Protein AF-A0A853A227-F1 (afdb_monomer_lite)

Sequence (404 aa):
MHDDGPPGRRSLPGADAVPSGALLHEYLTAQAAEFLRRLPRLREEPAGLAAMLVTMRRIDSCLTAFSALFDHLWAQGLRDELDEMSAALSQEERTASRLGRLLQGLDRLSGTVPVGADQRHAGHPGHGSAAAGLDGVALVGEPVDSGGRGAWGERGGATAPLVPAARRSGRRAGTAPEPSQGGPVVGLADHPGVPKARILLTRRSGVTRERAHTDSLRLMHSERFHALADRMAMLTTDVPFTPAADLPARSALLPLIAEAHRKLVAQVGLLPLGDAATPYNGQGLTPAHQDADWRRTHLLAERCLDAAEACRPAFGGSLADLCRALGALTRLLELHRQAVDAAEAAALAARAPRITPETAYALGVLHADQRRDVERARYAFGLLWPDVAAADWLHWEFPDATRR

Radius of gyration: 26.22 Å; chains: 1; bounding box: 61×71×79 Å

Foldseek 3Di:
DDDDDDDPDPQDPALPPDFQLVLLLVLLLVLLVLLLVLLVCVVVDPVSLVVNLVSLVLLLLQCVLQVQFADNVVSVVLNVLSVVLSVLQCQLVLLVLLLVVLLVLLCVLQVNDPPDDDDDDDDDDDDDDDDDDDDDDDDDDDDDDDDDDDDDDDDDDDDDDDDDDDDDDDDDDDDDDPPPPDDPLNRCHVQPLSVVLSVLSCVVSVVSNVVSVVSSVVCSVDPSVVVSSVVSVVSNPDGGTDPLSRGRSLVSLLVSLVVLVVVLVVLVVPAPLVCLQDQPPVPLVPDPVNVVSLVVSLVSLSSSLSSLVSCPVNPDDLSVVLNVLSVVLNVLSVQLNSLVVSLVSLVVSLPDPPRDPSNNVSSVSSSSSSSSSNSVSSNVNSVSVVVSVVPPSPCSVDPDPPDD

Structure (mmCIF, N/CA/C/O backbone):
data_AF-A0A853A227-F1
#
_entry.id   AF-A0A853A227-F1
#
loop_
_atom_site.group_PDB
_atom_site.id
_atom_site.type_symbol
_atom_site.label_atom_id
_atom_site.label_alt_id
_atom_site.label_comp_id
_atom_site.label_asym_id
_atom_site.label_entity_id
_atom_site.label_seq_id
_atom_site.pdbx_PDB_ins_code
_atom_site.Cartn_x
_atom_site.Cartn_y
_atom_site.Cartn_z
_atom_site.occupancy
_atom_site.B_iso_or_equiv
_atom_site.auth_seq_id
_atom_site.auth_comp_id
_atom_site.auth_asym_id
_atom_site.auth_atom_id
_atom_site.pdbx_PDB_model_num
ATOM 1 N N . MET A 1 1 ? -2.498 -36.146 47.922 1.00 37.88 1 MET A N 1
ATOM 2 C CA . MET A 1 1 ? -3.480 -35.972 46.834 1.00 37.88 1 MET A CA 1
ATOM 3 C C . MET A 1 1 ? -3.655 -34.469 46.656 1.00 37.88 1 MET A C 1
ATOM 5 O O . MET A 1 1 ? -4.500 -33.868 47.300 1.00 37.88 1 MET A O 1
ATOM 9 N N . HIS A 1 2 ? -2.702 -33.849 45.960 1.00 34.09 2 HIS A N 1
ATOM 10 C CA . HIS A 1 2 ? -2.714 -32.432 45.589 1.00 34.09 2 HIS A CA 1
ATOM 11 C C . HIS A 1 2 ? -2.976 -32.413 44.088 1.00 34.09 2 HIS A C 1
ATOM 13 O O . HIS A 1 2 ? -2.232 -33.043 43.339 1.00 34.09 2 HIS A O 1
ATOM 19 N N . ASP A 1 3 ? -4.088 -31.802 43.705 1.00 33.59 3 ASP A N 1
ATOM 20 C CA . ASP A 1 3 ? -4.523 -31.631 42.326 1.00 33.59 3 ASP A CA 1
ATOM 21 C C . ASP A 1 3 ? -4.072 -30.232 41.883 1.00 33.59 3 ASP A C 1
ATOM 23 O O . ASP A 1 3 ? -4.699 -29.230 42.224 1.00 33.59 3 ASP A O 1
ATOM 27 N N . ASP A 1 4 ? -2.911 -30.165 41.227 1.00 33.50 4 ASP A N 1
ATOM 28 C CA . ASP A 1 4 ? -2.392 -28.952 40.589 1.00 33.50 4 ASP A CA 1
ATOM 29 C C . ASP A 1 4 ? -3.025 -28.828 39.195 1.00 33.50 4 ASP A C 1
ATOM 31 O O . ASP A 1 4 ? -2.536 -29.374 38.202 1.00 33.50 4 ASP A O 1
ATOM 35 N N . GLY A 1 5 ? -4.143 -28.103 39.121 1.00 33.41 5 GLY A N 1
ATOM 36 C CA . GLY A 1 5 ? -4.722 -27.656 37.855 1.00 33.41 5 GLY A CA 1
ATOM 37 C C . GLY A 1 5 ? -3.784 -26.682 37.118 1.00 33.41 5 GLY A C 1
ATOM 38 O O . GLY A 1 5 ? -3.051 -25.923 37.757 1.00 33.41 5 GLY A O 1
ATOM 39 N N . PRO A 1 6 ? -3.782 -26.666 35.771 1.00 35.88 6 PRO A N 1
ATOM 40 C CA . PRO A 1 6 ? -2.833 -25.871 34.999 1.00 35.88 6 PRO A CA 1
ATOM 41 C C . PRO A 1 6 ? -3.083 -24.366 35.201 1.00 35.88 6 PRO A C 1
ATOM 43 O O . PRO A 1 6 ? -4.234 -23.948 35.364 1.00 35.88 6 PRO A O 1
ATOM 46 N N . PRO A 1 7 ? -2.036 -23.519 35.157 1.00 36.25 7 PRO A N 1
ATOM 47 C CA . PRO A 1 7 ? -2.180 -22.091 35.389 1.00 36.25 7 PRO A CA 1
ATOM 48 C C . PRO A 1 7 ? -3.049 -21.471 34.294 1.00 36.25 7 PRO A C 1
ATOM 50 O O . PRO A 1 7 ? -2.670 -21.406 33.121 1.00 36.25 7 PRO A O 1
ATOM 53 N N . GLY A 1 8 ? -4.232 -21.008 34.698 1.00 31.14 8 GLY A N 1
ATOM 54 C CA . GLY A 1 8 ? -5.125 -20.230 33.858 1.00 31.14 8 GLY A CA 1
ATOM 55 C C . GLY A 1 8 ? -4.379 -19.052 33.239 1.00 31.14 8 GLY A C 1
ATOM 56 O O . GLY A 1 8 ? -3.683 -18.299 33.924 1.00 31.14 8 GLY A O 1
ATOM 57 N N . ARG A 1 9 ? -4.532 -18.900 31.920 1.00 34.25 9 ARG A N 1
ATOM 58 C CA . ARG A 1 9 ? -4.149 -17.694 31.186 1.00 34.25 9 ARG A CA 1
ATOM 59 C C . ARG A 1 9 ? -4.722 -16.492 31.938 1.00 34.25 9 ARG A C 1
ATOM 61 O O . ARG A 1 9 ? -5.938 -16.324 31.984 1.00 34.25 9 ARG A O 1
ATOM 68 N N . ARG A 1 10 ? -3.862 -15.670 32.543 1.00 32.56 10 ARG A N 1
ATOM 69 C CA . ARG A 1 10 ? -4.266 -14.379 33.110 1.00 32.56 10 ARG A CA 1
ATOM 70 C C . ARG A 1 10 ? -4.750 -13.501 31.959 1.00 32.56 10 ARG A C 1
ATOM 72 O O . ARG A 1 10 ? -3.946 -12.887 31.266 1.00 32.56 10 ARG A O 1
ATOM 79 N N . SER A 1 11 ? -6.060 -13.493 31.736 1.00 40.66 11 SER A N 1
ATOM 80 C CA . SER A 1 11 ? -6.726 -12.444 30.975 1.00 40.66 11 SER A CA 1
ATOM 81 C C . SER A 1 11 ? -6.423 -11.130 31.696 1.00 40.66 11 SER A C 1
ATOM 83 O O . SER A 1 11 ? -6.655 -11.033 32.903 1.00 40.66 11 SER A O 1
ATOM 85 N N . LEU A 1 12 ? -5.835 -10.156 30.998 1.00 43.53 12 LEU A N 1
ATOM 86 C CA . LEU A 1 12 ? -5.663 -8.804 31.530 1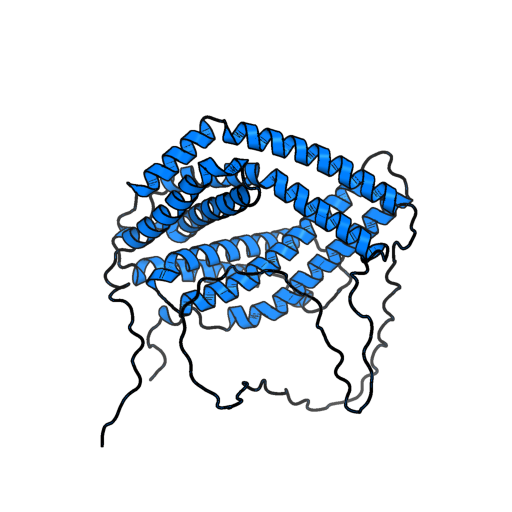.00 43.53 12 LEU A CA 1
ATOM 87 C C . LEU A 1 12 ? -7.023 -8.305 32.056 1.00 43.53 12 LEU A C 1
ATOM 89 O O . LEU A 1 12 ? -8.049 -8.581 31.423 1.00 43.53 12 LEU A O 1
ATOM 93 N N . PRO A 1 13 ? -7.071 -7.608 33.202 1.00 42.16 13 PRO A N 1
ATOM 94 C CA . PRO A 1 13 ? -8.320 -7.062 33.704 1.00 42.16 13 PRO A CA 1
ATOM 95 C C . PRO A 1 13 ? -8.881 -6.042 32.700 1.00 42.16 13 PRO A C 1
ATOM 97 O O . PRO A 1 13 ? -8.351 -4.949 32.548 1.00 42.16 13 PRO A O 1
ATOM 100 N N . GLY A 1 14 ? -9.976 -6.425 32.034 1.00 49.44 14 GLY A N 1
ATOM 101 C CA . GLY A 1 14 ? -11.066 -5.527 31.660 1.00 49.44 14 GLY A CA 1
ATOM 102 C C . GLY A 1 14 ? -11.019 -4.804 30.311 1.00 49.44 14 GLY A C 1
ATOM 103 O O . GLY A 1 14 ? -11.336 -3.621 30.286 1.00 49.44 14 GLY A O 1
ATOM 104 N N . ALA A 1 15 ? -10.813 -5.479 29.173 1.00 53.50 15 ALA A N 1
ATOM 105 C CA . ALA A 1 15 ? -11.272 -4.924 27.879 1.00 53.50 15 ALA A CA 1
ATOM 106 C C . ALA A 1 15 ? -12.799 -4.626 27.858 1.00 53.50 15 ALA A C 1
ATOM 108 O O . ALA A 1 15 ? -13.302 -3.929 26.979 1.00 53.50 15 ALA A O 1
ATOM 109 N N . ASP A 1 16 ? -13.526 -5.143 28.852 1.00 62.03 16 ASP A N 1
ATOM 110 C CA . ASP A 1 16 ? -14.943 -4.883 29.123 1.00 62.03 16 ASP A CA 1
ATOM 111 C C . ASP A 1 16 ? -15.194 -3.639 30.000 1.00 62.03 16 ASP A C 1
ATOM 113 O O . ASP A 1 16 ? -16.335 -3.208 30.122 1.00 62.03 16 ASP A O 1
ATOM 117 N N . ALA A 1 17 ? -14.150 -3.052 30.600 1.00 71.56 17 ALA A N 1
ATOM 118 C CA . ALA A 1 17 ? -14.245 -1.877 31.476 1.00 71.56 17 ALA A CA 1
ATOM 119 C C . ALA A 1 17 ? -13.586 -0.618 30.887 1.00 71.56 17 ALA A C 1
ATOM 121 O O . ALA A 1 17 ? -13.926 0.491 31.290 1.00 71.56 17 ALA A O 1
ATOM 122 N N . VAL A 1 18 ? -12.647 -0.772 29.947 1.00 84.44 18 VAL A N 1
ATOM 123 C CA . VAL A 1 18 ? -11.982 0.366 29.299 1.00 84.44 18 VAL A CA 1
ATOM 124 C C . VAL A 1 18 ? -12.874 0.906 28.171 1.00 84.44 18 VAL A C 1
ATOM 126 O O . VAL A 1 18 ? -13.295 0.120 27.313 1.00 84.44 18 VAL A O 1
ATOM 129 N N . PRO A 1 19 ? -13.168 2.220 28.136 1.00 90.38 19 PRO A N 1
ATOM 130 C CA . PRO A 1 19 ? -13.897 2.819 27.026 1.00 90.38 19 PRO A CA 1
ATOM 131 C C . PRO A 1 19 ? -13.072 2.709 25.742 1.00 90.38 19 PRO A C 1
ATOM 133 O O . PRO A 1 19 ? -11.847 2.862 25.751 1.00 90.38 19 PRO A O 1
ATOM 136 N N . SER A 1 20 ? -13.739 2.442 24.622 1.00 90.88 20 SER A N 1
ATOM 137 C CA . SER A 1 20 ? -13.077 2.273 23.323 1.00 90.88 20 SER A CA 1
ATOM 138 C C . SER A 1 20 ? -12.221 3.481 22.922 1.00 90.88 20 SER A C 1
ATOM 140 O O . SER A 1 20 ? -11.119 3.300 22.401 1.00 90.88 20 SER A O 1
ATOM 142 N N . GLY A 1 21 ? -12.672 4.695 23.257 1.00 91.75 21 GLY A N 1
ATOM 143 C CA . GLY A 1 21 ? -11.932 5.934 23.030 1.00 91.75 21 GLY A CA 1
ATOM 144 C C . GLY A 1 21 ? -10.584 5.975 23.747 1.00 91.75 21 GLY A C 1
ATOM 145 O O . GLY A 1 21 ? -9.598 6.385 23.145 1.00 91.75 21 GLY A O 1
ATOM 146 N N . ALA A 1 22 ? -10.488 5.474 24.984 1.00 92.00 22 ALA A N 1
ATOM 147 C CA . ALA A 1 22 ? -9.224 5.475 25.726 1.00 92.00 22 ALA A CA 1
ATOM 148 C C . ALA A 1 22 ? -8.169 4.565 25.077 1.00 92.00 22 ALA A C 1
ATOM 150 O O . ALA A 1 22 ? -7.017 4.970 24.941 1.00 92.00 22 ALA A O 1
ATOM 151 N N . LEU A 1 23 ? -8.564 3.374 24.608 1.00 92.00 23 LEU A N 1
ATOM 152 C CA . LEU A 1 23 ? -7.648 2.474 23.895 1.00 92.00 23 LEU A CA 1
ATOM 153 C C . LEU A 1 23 ? -7.184 3.061 22.560 1.00 92.00 23 LEU A C 1
ATOM 155 O O . LEU A 1 23 ? -6.001 2.990 22.227 1.00 92.00 23 LEU A O 1
ATOM 159 N N . LEU A 1 24 ? -8.109 3.639 21.786 1.00 93.50 24 LEU A N 1
ATOM 160 C CA . LEU A 1 24 ? -7.762 4.260 20.509 1.00 93.50 24 LEU A CA 1
ATOM 161 C C . LEU A 1 24 ? -6.897 5.503 20.709 1.00 93.50 24 LEU A C 1
ATOM 163 O O . LEU A 1 24 ? -5.959 5.709 19.944 1.00 93.50 24 LEU A O 1
ATOM 167 N N . HIS A 1 25 ? -7.161 6.297 21.745 1.00 94.44 25 HIS A N 1
ATOM 168 C CA . HIS A 1 25 ? -6.339 7.449 22.096 1.00 94.44 25 HIS A CA 1
ATOM 169 C C . HIS A 1 25 ? -4.919 7.029 22.490 1.00 94.44 25 HIS A C 1
ATOM 171 O O . HIS A 1 25 ? -3.959 7.616 21.995 1.00 94.44 25 HIS A O 1
ATOM 177 N N . GLU A 1 26 ? -4.758 5.975 23.299 1.00 93.75 26 GLU A N 1
ATOM 178 C CA . GLU A 1 26 ? -3.442 5.421 23.645 1.00 93.75 26 GLU A CA 1
ATOM 179 C C . GLU A 1 26 ? -2.688 4.945 22.392 1.00 93.75 26 GLU A C 1
ATOM 181 O O . GLU A 1 26 ? -1.518 5.286 22.195 1.00 93.75 26 GLU A O 1
ATOM 186 N N . TYR A 1 27 ? -3.367 4.219 21.498 1.00 93.50 27 TYR A N 1
ATOM 187 C CA . TYR A 1 27 ? -2.773 3.758 20.244 1.00 93.50 27 TYR A CA 1
ATOM 188 C C . TYR A 1 27 ? -2.359 4.920 19.330 1.00 93.50 27 TYR A C 1
ATOM 190 O O . TYR A 1 27 ? -1.225 4.946 18.843 1.00 93.50 27 TYR A O 1
ATOM 198 N N . LEU A 1 28 ? -3.249 5.893 19.108 1.00 95.00 28 LEU A N 1
ATOM 199 C CA . LEU A 1 28 ? -2.977 7.070 18.280 1.00 95.00 28 LEU A CA 1
ATOM 200 C C . LEU A 1 28 ? -1.843 7.911 18.867 1.00 95.00 28 LEU A C 1
ATOM 202 O O . LEU A 1 28 ? -0.949 8.316 18.128 1.00 95.00 28 LEU A O 1
ATOM 206 N N . THR A 1 29 ? -1.819 8.089 20.189 1.00 95.12 29 THR A N 1
ATOM 207 C CA . THR A 1 29 ? -0.733 8.774 20.900 1.00 95.12 29 THR A CA 1
ATOM 208 C C . THR A 1 29 ? 0.595 8.057 20.692 1.00 95.12 29 THR A C 1
ATOM 210 O O . THR A 1 29 ? 1.598 8.702 20.394 1.00 95.12 29 THR A O 1
ATOM 213 N N . ALA A 1 30 ? 0.622 6.724 20.775 1.00 94.44 30 ALA A N 1
ATOM 214 C CA . ALA A 1 30 ? 1.833 5.951 20.523 1.00 94.44 30 ALA A CA 1
ATOM 215 C C . ALA A 1 30 ? 2.329 6.093 19.070 1.00 94.44 30 ALA A C 1
ATOM 217 O O . ALA A 1 30 ? 3.529 6.279 18.854 1.00 94.44 30 ALA A O 1
ATOM 218 N N . GLN A 1 31 ? 1.433 6.046 18.073 1.00 94.94 31 GLN A N 1
ATOM 219 C CA . GLN A 1 31 ? 1.812 6.239 16.663 1.00 94.94 31 GLN A CA 1
ATOM 220 C C . GLN A 1 31 ? 2.273 7.676 16.379 1.00 94.94 31 GLN A C 1
ATOM 222 O O . GLN A 1 31 ? 3.264 7.874 15.675 1.00 94.94 31 GLN A O 1
ATOM 227 N N . ALA A 1 32 ? 1.597 8.676 16.949 1.00 95.19 32 ALA A N 1
ATOM 228 C CA . ALA A 1 32 ? 1.947 10.084 16.800 1.00 95.19 32 ALA A CA 1
ATOM 229 C C . ALA A 1 32 ? 3.278 10.419 17.491 1.00 95.19 32 ALA A C 1
ATOM 231 O O . ALA A 1 32 ? 4.136 11.081 16.908 1.00 95.19 32 ALA A O 1
ATOM 232 N N . ALA A 1 33 ? 3.514 9.898 18.696 1.00 94.38 33 ALA A N 1
ATOM 233 C CA . ALA A 1 33 ? 4.799 10.030 19.374 1.00 94.38 33 ALA A CA 1
ATOM 234 C C . ALA A 1 33 ? 5.924 9.373 18.561 1.00 94.38 33 ALA A C 1
ATOM 236 O O . ALA A 1 33 ? 7.007 9.942 18.430 1.00 94.38 33 ALA A O 1
ATOM 237 N N . GLU A 1 34 ? 5.677 8.202 17.968 1.00 93.56 34 GLU A N 1
ATOM 238 C CA . GLU A 1 34 ? 6.647 7.545 17.091 1.00 93.56 34 GLU A CA 1
ATOM 239 C C . GLU A 1 34 ? 6.944 8.361 15.829 1.00 93.56 34 GLU A C 1
ATOM 241 O O . GLU A 1 34 ? 8.106 8.494 15.442 1.00 93.56 34 GLU A O 1
ATOM 246 N N . PHE A 1 35 ? 5.918 8.960 15.226 1.00 93.38 35 PHE A N 1
ATOM 247 C CA . PHE A 1 35 ? 6.070 9.898 14.119 1.00 93.38 35 PHE A CA 1
ATOM 248 C C . PHE A 1 35 ? 6.969 11.087 14.506 1.00 93.38 35 PHE A C 1
ATOM 250 O O . PHE A 1 35 ? 7.980 11.342 13.848 1.00 93.38 35 PHE A O 1
ATOM 257 N N . LEU A 1 36 ? 6.663 11.765 15.617 1.00 92.88 36 LEU A N 1
ATOM 258 C CA . LEU A 1 36 ? 7.409 12.937 16.087 1.00 92.88 36 LEU A CA 1
ATOM 259 C C . LEU A 1 36 ? 8.851 12.593 16.488 1.00 92.88 36 LEU A C 1
ATOM 261 O O . LEU A 1 36 ? 9.766 13.361 16.197 1.00 92.88 36 LEU A O 1
ATOM 265 N N . ARG A 1 37 ? 9.091 11.416 17.086 1.00 91.62 37 ARG A N 1
ATOM 266 C CA . ARG A 1 37 ? 10.447 10.928 17.406 1.00 91.62 37 ARG A CA 1
ATOM 267 C C . ARG A 1 37 ? 11.309 10.709 16.165 1.00 91.62 37 ARG A C 1
ATOM 269 O O . ARG A 1 37 ? 12.529 10.852 16.241 1.00 91.62 37 ARG A O 1
ATOM 276 N N . ARG A 1 38 ? 10.697 10.335 15.040 1.00 89.75 38 ARG A N 1
ATOM 277 C CA . ARG A 1 38 ? 11.399 10.061 13.776 1.00 89.75 38 ARG A CA 1
ATOM 278 C C . ARG A 1 38 ? 11.668 11.316 12.960 1.00 89.75 38 ARG A C 1
ATOM 280 O O . ARG A 1 38 ? 12.634 11.331 12.202 1.00 89.75 38 ARG A O 1
ATOM 287 N N . LEU A 1 39 ? 10.868 12.364 13.142 1.00 87.19 39 LEU A N 1
ATOM 288 C CA . LEU A 1 39 ? 10.927 13.588 12.345 1.00 87.19 39 LEU A CA 1
ATOM 289 C C . LEU A 1 39 ? 12.330 14.238 12.299 1.00 87.19 39 LEU A C 1
ATOM 291 O O . LEU A 1 39 ? 12.793 14.536 11.197 1.00 87.19 39 LEU A O 1
ATOM 295 N N . PRO A 1 40 ? 13.082 14.367 13.414 1.00 84.44 40 PRO A N 1
ATOM 296 C CA . PRO A 1 40 ? 14.446 14.906 13.377 1.00 84.44 40 PRO A CA 1
ATOM 297 C C . PRO A 1 40 ? 15.445 14.032 12.601 1.00 84.44 40 PRO A C 1
ATOM 299 O O . PRO A 1 40 ? 16.410 14.550 12.050 1.00 84.44 40 PRO A O 1
ATOM 302 N N . ARG A 1 41 ? 15.211 12.714 12.536 1.00 80.50 41 ARG A N 1
ATOM 303 C CA . ARG A 1 41 ? 16.133 11.719 11.955 1.00 80.50 41 ARG A CA 1
ATOM 304 C C . ARG A 1 41 ? 15.828 11.370 10.498 1.00 80.50 41 ARG A C 1
ATOM 306 O O . ARG A 1 41 ? 16.541 10.574 9.893 1.00 80.50 41 ARG A O 1
ATOM 313 N N . LEU A 1 42 ? 14.798 11.978 9.904 1.00 77.75 42 LEU A N 1
ATOM 314 C CA . LEU A 1 42 ? 14.363 11.698 8.529 1.00 77.75 42 LEU A CA 1
ATOM 315 C C . LEU A 1 42 ? 15.462 11.877 7.475 1.00 77.75 42 LEU A C 1
ATOM 317 O O . LEU A 1 42 ? 15.423 11.223 6.439 1.00 77.75 42 LEU A O 1
ATOM 321 N N . ARG A 1 43 ? 16.424 12.772 7.723 1.00 65.50 43 ARG A N 1
ATOM 322 C CA . ARG A 1 43 ? 17.532 13.055 6.793 1.00 65.50 43 ARG A CA 1
ATOM 323 C C . ARG A 1 43 ? 18.754 12.175 7.014 1.00 65.50 43 ARG A C 1
ATOM 325 O O . ARG A 1 43 ? 19.612 12.116 6.140 1.00 65.50 43 ARG A O 1
ATOM 332 N N . GLU A 1 44 ? 18.844 11.541 8.175 1.00 67.50 44 GLU A N 1
ATOM 333 C CA . GLU A 1 44 ? 20.029 10.801 8.606 1.00 67.50 44 GLU A CA 1
ATOM 334 C C . GLU A 1 44 ? 19.936 9.324 8.211 1.00 67.50 44 GLU A C 1
ATOM 336 O O . GLU A 1 44 ? 20.953 8.704 7.908 1.00 67.50 44 GLU A O 1
ATOM 341 N N . GLU A 1 45 ? 18.718 8.770 8.137 1.00 69.88 45 GLU A N 1
ATOM 342 C CA . GLU A 1 45 ? 18.496 7.355 7.845 1.00 69.88 45 GLU A CA 1
ATOM 343 C C . GLU A 1 45 ? 17.486 7.136 6.704 1.00 69.88 45 GLU A C 1
ATOM 345 O O . GLU A 1 45 ? 16.323 7.533 6.829 1.00 69.88 45 GLU A O 1
ATOM 350 N N . PRO A 1 46 ? 17.843 6.402 5.630 1.00 64.00 46 PRO A N 1
ATOM 351 C CA . PRO A 1 46 ? 16.895 6.061 4.564 1.00 64.00 46 PRO A CA 1
ATOM 352 C C . PRO A 1 46 ? 15.732 5.183 5.065 1.00 64.00 46 PRO A C 1
ATOM 354 O O . PRO A 1 46 ? 14.617 5.270 4.555 1.00 64.00 46 PRO A O 1
ATOM 357 N N . ALA A 1 47 ? 15.953 4.383 6.115 1.00 73.25 47 ALA A N 1
ATOM 358 C CA . ALA A 1 47 ? 14.901 3.612 6.783 1.00 73.25 47 ALA A CA 1
ATOM 359 C C . ALA A 1 47 ? 13.926 4.491 7.596 1.00 73.25 47 ALA A C 1
ATOM 361 O O . ALA A 1 47 ? 12.805 4.065 7.892 1.00 73.25 47 ALA A O 1
ATOM 362 N N . GLY A 1 48 ? 14.323 5.724 7.935 1.00 81.50 48 GLY A N 1
ATOM 363 C CA . GLY A 1 48 ? 13.529 6.655 8.733 1.00 81.50 48 GLY A CA 1
ATOM 364 C C . GLY A 1 48 ? 12.229 7.062 8.041 1.00 81.50 48 GLY A C 1
ATOM 365 O O . GLY A 1 48 ? 11.166 7.011 8.663 1.00 81.50 48 GLY A O 1
ATOM 366 N N . LEU A 1 49 ? 12.293 7.381 6.742 1.00 86.25 49 LEU A N 1
ATOM 367 C CA . LEU A 1 49 ? 11.119 7.761 5.950 1.00 86.25 49 LEU A CA 1
ATOM 368 C C . LEU A 1 49 ? 10.134 6.598 5.792 1.00 86.25 49 LEU A C 1
ATOM 370 O O . LEU A 1 49 ? 8.935 6.778 5.991 1.00 86.25 49 LEU A O 1
ATOM 374 N N . ALA A 1 50 ? 10.627 5.395 5.485 1.00 86.00 50 ALA A N 1
ATOM 375 C CA . ALA A 1 50 ? 9.777 4.215 5.338 1.00 86.00 50 ALA A CA 1
ATOM 376 C C . ALA A 1 50 ? 9.001 3.917 6.629 1.00 86.00 50 ALA A C 1
ATOM 378 O O . ALA A 1 50 ? 7.793 3.694 6.593 1.00 86.00 50 ALA A O 1
ATOM 379 N N . ALA A 1 51 ? 9.671 3.978 7.781 1.00 87.81 51 ALA A N 1
ATOM 380 C CA . ALA A 1 51 ? 9.019 3.778 9.067 1.00 87.81 51 ALA A CA 1
ATOM 381 C C . ALA A 1 51 ? 8.024 4.901 9.420 1.00 87.81 51 ALA A C 1
ATOM 383 O O . ALA A 1 51 ? 6.968 4.613 9.977 1.00 87.81 51 ALA A O 1
ATOM 384 N N . MET A 1 52 ? 8.310 6.157 9.058 1.00 91.38 52 MET A N 1
ATOM 385 C CA . MET A 1 52 ? 7.361 7.268 9.211 1.00 91.38 52 MET A CA 1
ATOM 386 C C . MET A 1 52 ? 6.100 7.073 8.354 1.00 91.38 52 MET A C 1
ATOM 388 O O . MET A 1 52 ? 4.987 7.309 8.810 1.00 91.38 52 MET A O 1
ATOM 392 N N . LEU A 1 53 ? 6.248 6.599 7.118 1.00 91.62 53 LEU A N 1
ATOM 393 C CA . LEU A 1 53 ? 5.105 6.297 6.253 1.00 91.62 53 LEU A CA 1
ATOM 394 C C . LEU A 1 53 ? 4.248 5.157 6.815 1.00 91.62 53 LEU A C 1
ATOM 396 O O . LEU A 1 53 ? 3.029 5.161 6.656 1.00 91.62 53 LEU A O 1
ATOM 400 N N . VAL A 1 54 ? 4.869 4.194 7.503 1.00 90.00 54 VAL A N 1
ATOM 401 C CA . VAL A 1 54 ? 4.140 3.138 8.218 1.00 90.00 54 VAL A CA 1
ATOM 402 C C . VAL A 1 54 ? 3.317 3.720 9.371 1.00 90.00 54 VAL A C 1
ATOM 404 O O . VAL A 1 54 ? 2.168 3.315 9.527 1.00 90.00 54 VAL A O 1
ATOM 407 N N . THR A 1 55 ? 3.843 4.672 10.154 1.00 93.00 55 THR A N 1
ATOM 408 C CA . THR A 1 55 ? 3.060 5.299 11.238 1.00 93.00 55 THR A CA 1
ATOM 409 C C . THR A 1 55 ? 1.918 6.156 10.696 1.00 93.00 55 THR A C 1
ATOM 411 O O . THR A 1 55 ? 0.797 6.030 11.181 1.00 93.00 55 THR A O 1
ATOM 414 N N . MET A 1 56 ? 2.160 6.953 9.647 1.00 94.56 56 MET A N 1
ATOM 415 C CA . MET A 1 56 ? 1.119 7.724 8.950 1.00 94.56 56 MET A CA 1
ATOM 416 C C . MET A 1 56 ? -0.017 6.820 8.452 1.00 94.56 56 MET A C 1
ATOM 418 O O . MET A 1 56 ? -1.182 7.080 8.747 1.00 94.56 56 MET A O 1
ATOM 422 N N . ARG A 1 57 ? 0.321 5.719 7.766 1.00 92.00 57 ARG A N 1
ATOM 423 C CA . ARG A 1 57 ? -0.665 4.745 7.277 1.00 92.00 57 ARG A CA 1
ATOM 424 C C . ARG A 1 57 ? -1.439 4.085 8.415 1.00 92.00 57 ARG A C 1
ATOM 426 O O . ARG A 1 57 ? -2.647 3.943 8.316 1.00 92.00 57 ARG A O 1
ATOM 433 N N . ARG A 1 58 ? -0.773 3.706 9.509 1.00 92.88 58 ARG A N 1
ATOM 434 C CA . ARG A 1 58 ? -1.445 3.119 10.682 1.00 92.88 58 ARG A CA 1
ATOM 435 C C . ARG A 1 58 ? -2.465 4.067 11.306 1.00 92.88 58 ARG A C 1
ATOM 437 O O . ARG A 1 58 ? -3.534 3.620 11.715 1.00 92.88 58 ARG A O 1
ATOM 444 N N . ILE A 1 59 ? -2.153 5.363 11.362 1.00 94.81 59 ILE A N 1
ATOM 445 C CA . ILE A 1 59 ? -3.094 6.393 11.817 1.00 94.81 59 ILE A CA 1
ATOM 446 C C . ILE A 1 59 ? -4.274 6.497 10.839 1.00 94.81 59 ILE A C 1
ATOM 448 O O . ILE A 1 59 ? -5.414 6.400 11.287 1.00 94.81 59 ILE A O 1
ATOM 452 N N . ASP A 1 60 ? -4.028 6.612 9.528 1.00 94.56 60 ASP A N 1
ATOM 453 C CA . ASP A 1 60 ? -5.099 6.648 8.513 1.00 94.56 60 ASP A CA 1
ATOM 454 C C . ASP A 1 60 ? -6.021 5.418 8.592 1.00 94.56 60 ASP A C 1
ATOM 456 O O . ASP A 1 60 ? -7.248 5.540 8.687 1.00 94.56 60 ASP A O 1
ATOM 460 N N . SER A 1 61 ? -5.436 4.221 8.627 1.00 91.25 61 SER A N 1
ATOM 461 C CA . SER A 1 61 ? -6.177 2.968 8.714 1.00 91.25 61 SER A CA 1
ATOM 462 C C . SER A 1 61 ? -7.002 2.874 9.997 1.00 91.25 61 SER A C 1
ATOM 464 O O . SER A 1 61 ? -8.146 2.426 9.942 1.00 91.25 61 SER A O 1
ATOM 466 N N . CYS A 1 62 ? -6.471 3.333 11.137 1.00 93.62 62 CYS A N 1
ATOM 467 C CA . CYS A 1 62 ? -7.207 3.402 12.402 1.00 93.62 62 CYS A CA 1
ATOM 468 C C . CYS A 1 62 ? -8.424 4.338 12.291 1.00 93.62 62 CYS A C 1
ATOM 470 O O . CYS A 1 62 ? -9.550 3.935 12.595 1.00 93.62 62 CYS A O 1
ATOM 472 N N . LEU A 1 63 ? -8.225 5.554 11.770 1.00 94.75 63 LEU A N 1
ATOM 473 C CA . LEU A 1 63 ? -9.298 6.533 11.556 1.00 94.75 63 LEU A CA 1
ATOM 474 C C . LEU A 1 63 ? -10.360 6.019 10.576 1.00 94.75 63 LEU A C 1
ATOM 476 O O . LEU A 1 63 ? -11.550 6.285 10.739 1.00 94.75 63 LEU A O 1
ATOM 480 N N . THR A 1 64 ? -9.950 5.259 9.562 1.00 92.69 64 THR A N 1
ATOM 481 C CA . THR A 1 64 ? -10.866 4.659 8.589 1.00 92.69 64 THR A CA 1
ATOM 482 C C . THR A 1 64 ? -11.655 3.494 9.189 1.00 92.69 64 THR A C 1
ATOM 484 O O . THR A 1 64 ? -12.879 3.437 9.029 1.00 92.69 64 THR A O 1
ATOM 487 N N . ALA A 1 65 ? -10.985 2.575 9.888 1.00 91.69 65 ALA A N 1
ATOM 488 C CA . ALA A 1 65 ? -11.603 1.388 10.473 1.00 91.69 65 ALA A CA 1
ATOM 489 C C . ALA A 1 65 ? -12.601 1.736 11.583 1.00 91.69 65 ALA A C 1
ATOM 491 O O . ALA A 1 65 ? -13.680 1.148 11.646 1.00 91.69 65 ALA A O 1
ATOM 492 N N . PHE A 1 66 ? -12.274 2.735 12.405 1.00 93.94 66 PHE A N 1
ATOM 493 C CA . PHE A 1 66 ? -13.093 3.159 13.539 1.00 93.94 66 PHE A CA 1
ATOM 494 C C . PHE A 1 66 ? -13.785 4.508 13.307 1.00 93.94 66 PHE A C 1
ATOM 496 O O . PHE A 1 66 ? -14.106 5.212 14.257 1.00 93.94 66 PHE A O 1
ATOM 503 N N . SER A 1 67 ? -14.058 4.859 12.045 1.00 92.50 67 SER A N 1
ATOM 504 C CA . SER A 1 67 ? -14.638 6.155 11.646 1.00 92.50 67 SER A CA 1
ATOM 505 C C . SER A 1 67 ? -15.923 6.549 12.387 1.00 92.50 67 SER A C 1
ATOM 507 O O . SER A 1 67 ? -16.157 7.734 12.589 1.00 92.50 67 SER A O 1
ATOM 509 N N . ALA A 1 68 ? -16.731 5.586 12.844 1.00 93.06 68 ALA A N 1
ATOM 510 C CA . ALA A 1 68 ? -17.942 5.846 13.632 1.00 93.06 68 ALA A CA 1
ATOM 511 C C . ALA A 1 68 ? -17.669 6.397 15.051 1.00 93.06 68 ALA A C 1
ATOM 513 O O . ALA A 1 68 ? -18.571 6.957 15.677 1.00 93.06 68 ALA A O 1
ATOM 514 N N . LEU A 1 69 ? -16.447 6.231 15.566 1.00 95.06 69 LEU A N 1
ATOM 515 C CA . LEU A 1 69 ? -16.046 6.666 16.907 1.00 95.06 69 LEU A CA 1
ATOM 516 C C . LEU A 1 69 ? -15.433 8.073 16.920 1.00 95.06 69 LEU A C 1
ATOM 518 O O . LEU A 1 69 ? -15.260 8.632 17.996 1.00 95.06 69 LEU A O 1
ATOM 522 N N . PHE A 1 70 ? -15.132 8.657 15.759 1.00 95.75 70 PHE A N 1
ATOM 523 C CA . PHE A 1 70 ? -14.516 9.982 15.632 1.00 95.75 70 PHE A CA 1
ATOM 524 C C . PHE A 1 70 ? -15.484 10.999 15.027 1.00 95.75 70 PHE A C 1
ATOM 526 O O . PHE A 1 70 ? -16.401 10.635 14.288 1.00 95.75 70 PHE A O 1
ATOM 533 N N . ASP A 1 71 ? -15.251 12.287 15.283 1.00 96.00 71 ASP A N 1
ATOM 534 C CA . ASP A 1 71 ? -15.884 13.345 14.499 1.00 96.00 71 ASP A CA 1
ATOM 535 C C . ASP A 1 71 ? -15.554 13.168 13.006 1.00 96.00 71 ASP A C 1
ATOM 537 O O . ASP A 1 71 ? -14.388 13.083 12.605 1.00 96.00 71 ASP A O 1
ATOM 541 N N . HIS A 1 72 ? -16.597 13.095 12.175 1.00 93.56 72 HIS A N 1
ATOM 542 C CA . HIS A 1 72 ? -16.460 12.734 10.765 1.00 93.56 72 HIS A CA 1
ATOM 543 C C . HIS A 1 72 ? -15.642 13.764 9.977 1.00 93.56 72 HIS A C 1
ATOM 545 O O . HIS A 1 72 ? -14.813 13.383 9.149 1.00 93.56 72 HIS A O 1
ATOM 551 N N . LEU A 1 73 ? -15.874 15.061 10.206 1.00 94.75 73 LEU A N 1
ATOM 552 C CA . LEU A 1 73 ? -15.210 16.129 9.453 1.00 94.75 73 LEU A CA 1
ATOM 553 C C . LEU A 1 73 ? -13.737 16.230 9.841 1.00 94.75 73 LEU A C 1
ATOM 555 O O . LEU A 1 73 ? -12.872 16.321 8.969 1.00 94.75 73 LEU A O 1
ATOM 559 N N . TRP A 1 74 ? -13.444 16.144 11.137 1.00 95.25 74 TRP A N 1
ATOM 560 C CA . TRP A 1 74 ? -12.081 16.124 11.644 1.00 95.25 74 TRP A CA 1
ATOM 561 C C . TRP A 1 74 ? -11.301 14.909 11.131 1.00 95.25 74 TRP A C 1
ATOM 563 O O . TRP A 1 74 ? -10.200 15.069 10.592 1.00 95.25 74 TRP A O 1
ATOM 573 N N . ALA A 1 75 ? -11.882 13.708 11.242 1.00 94.75 75 ALA A N 1
ATOM 574 C CA . ALA A 1 75 ? -11.232 12.472 10.818 1.00 94.75 75 ALA A CA 1
ATOM 575 C C . ALA A 1 75 ? -11.026 12.446 9.301 1.00 94.75 75 ALA A C 1
ATOM 577 O O . ALA A 1 75 ? -9.978 12.017 8.831 1.00 94.75 75 ALA A O 1
ATOM 578 N N . GLN A 1 76 ? -11.994 12.917 8.510 1.00 94.38 76 GLN A N 1
ATOM 579 C CA . GLN A 1 76 ? -11.824 13.036 7.063 1.00 94.38 76 GLN A CA 1
ATOM 580 C C . GLN A 1 76 ? -10.710 14.026 6.703 1.00 94.38 76 GLN A C 1
ATOM 582 O O . GLN A 1 76 ? -9.815 13.663 5.948 1.00 94.38 76 GLN A O 1
ATOM 587 N N . GLY A 1 77 ? -10.699 15.222 7.298 1.00 94.88 77 GLY A N 1
ATOM 588 C CA . GLY A 1 77 ? -9.675 16.223 6.998 1.00 94.88 77 GLY A CA 1
ATOM 589 C C . GLY A 1 77 ? -8.254 15.777 7.358 1.00 94.88 77 GLY A C 1
ATOM 590 O O . GLY A 1 77 ? -7.307 16.169 6.685 1.00 94.88 77 GLY A O 1
ATOM 591 N N . LEU A 1 78 ? -8.075 14.968 8.410 1.00 95.00 78 LEU A N 1
ATOM 592 C CA . LEU A 1 78 ? -6.761 14.397 8.740 1.00 95.00 78 LEU A CA 1
ATOM 593 C C . LEU A 1 78 ? -6.358 13.281 7.765 1.00 95.00 78 LEU A C 1
ATOM 595 O O . LEU A 1 78 ? -5.203 13.224 7.352 1.00 95.00 78 LEU A O 1
ATOM 599 N N . ARG A 1 79 ? -7.299 12.411 7.383 1.00 94.81 79 ARG A N 1
ATOM 600 C CA . ARG A 1 79 ? -7.045 11.321 6.428 1.00 94.81 79 ARG A CA 1
ATOM 601 C C . ARG A 1 79 ? -6.670 11.840 5.046 1.00 94.81 79 ARG A C 1
ATOM 603 O O . ARG A 1 79 ? -5.669 11.398 4.500 1.00 94.81 79 ARG A O 1
ATOM 610 N N . ASP A 1 80 ? -7.392 12.833 4.531 1.00 94.69 80 ASP A N 1
ATOM 611 C CA . ASP A 1 80 ? -7.097 13.425 3.222 1.00 94.69 80 ASP A CA 1
ATOM 612 C C . ASP A 1 80 ? -5.672 14.024 3.187 1.00 94.69 80 ASP A C 1
ATOM 614 O O . ASP A 1 80 ? -4.937 13.866 2.209 1.00 94.69 80 ASP A O 1
ATOM 618 N N . GLU A 1 81 ? -5.232 14.659 4.281 1.00 95.19 81 GLU A N 1
ATOM 619 C CA . GLU A 1 81 ? -3.856 15.152 4.421 1.00 95.19 81 GLU A CA 1
ATOM 620 C C . GLU A 1 81 ? -2.822 14.025 4.513 1.00 95.19 81 GLU A C 1
ATOM 622 O O . GLU A 1 81 ? -1.783 14.096 3.849 1.00 95.19 81 GLU A O 1
ATOM 627 N N . LEU A 1 82 ? -3.096 12.996 5.320 1.00 95.44 82 LEU A N 1
ATOM 628 C CA . LEU A 1 82 ? -2.235 11.825 5.479 1.00 95.44 82 LEU A CA 1
ATOM 629 C C . LEU A 1 82 ? -2.046 11.071 4.164 1.00 95.44 82 LEU A C 1
ATOM 631 O O . LEU A 1 82 ? -0.911 10.719 3.831 1.00 95.44 82 LEU A O 1
ATOM 635 N N . ASP A 1 83 ? -3.126 10.851 3.418 1.00 93.06 83 ASP A N 1
ATOM 636 C CA . ASP A 1 83 ? -3.125 10.149 2.138 1.00 93.06 83 ASP A CA 1
ATOM 637 C C . ASP A 1 83 ? -2.312 10.915 1.097 1.00 93.06 83 ASP A C 1
ATOM 639 O O . ASP A 1 83 ? -1.422 10.345 0.456 1.00 93.06 83 ASP A O 1
ATOM 643 N N . GLU A 1 84 ? -2.550 12.222 0.959 1.00 92.50 84 GLU A N 1
ATOM 644 C CA . GLU A 1 84 ? -1.828 13.040 -0.013 1.00 92.50 84 GLU A CA 1
ATOM 645 C C . GLU A 1 84 ? -0.330 13.125 0.316 1.00 92.50 84 GLU A C 1
ATOM 647 O O . GLU A 1 84 ? 0.516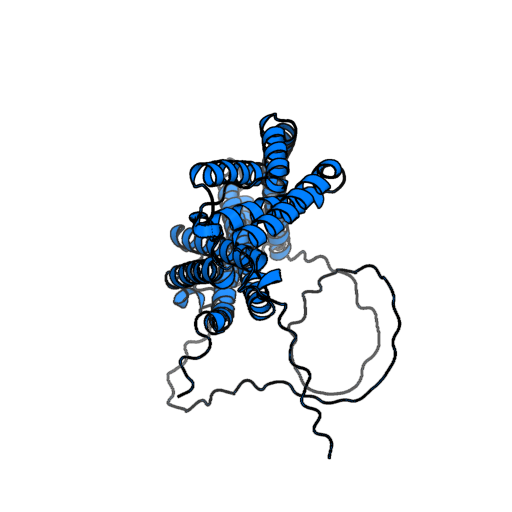 12.929 -0.565 1.00 92.50 84 GLU A O 1
ATOM 652 N N . MET A 1 85 ? 0.026 13.347 1.588 1.00 94.25 85 MET A N 1
ATOM 653 C CA . MET A 1 85 ? 1.430 13.404 2.000 1.00 94.25 85 MET A CA 1
ATOM 654 C C . MET A 1 85 ? 2.127 12.058 1.869 1.00 94.25 85 MET A C 1
ATOM 656 O O . MET A 1 85 ? 3.227 11.988 1.317 1.00 94.25 85 MET A O 1
ATOM 660 N N . SER A 1 86 ? 1.492 10.982 2.335 1.00 93.44 86 SER A N 1
ATOM 661 C CA . SER A 1 86 ? 2.052 9.638 2.225 1.00 93.44 86 SER A CA 1
ATOM 662 C C . SER A 1 86 ? 2.270 9.274 0.764 1.00 93.44 86 SER A C 1
ATOM 664 O O . SER A 1 86 ? 3.326 8.739 0.427 1.00 93.44 86 SER A O 1
ATOM 666 N N . ALA A 1 87 ? 1.326 9.602 -0.127 1.00 92.69 87 ALA A N 1
ATOM 667 C CA . ALA A 1 87 ? 1.447 9.367 -1.562 1.00 92.69 87 ALA A CA 1
ATOM 668 C C . ALA A 1 87 ? 2.643 10.106 -2.177 1.00 92.69 87 ALA A C 1
ATOM 670 O O . ALA A 1 87 ? 3.427 9.470 -2.891 1.00 92.69 87 ALA A O 1
ATOM 671 N N . ALA A 1 88 ? 2.809 11.395 -1.867 1.00 92.38 88 ALA A N 1
ATOM 672 C CA . ALA A 1 88 ? 3.905 12.220 -2.368 1.00 92.38 88 ALA A CA 1
ATOM 673 C C . ALA A 1 88 ? 5.277 11.738 -1.862 1.00 92.38 88 ALA A C 1
ATOM 675 O O . ALA A 1 88 ? 6.181 11.496 -2.662 1.00 92.38 88 ALA A O 1
ATOM 676 N N . LEU A 1 89 ? 5.409 11.519 -0.552 1.00 93.00 89 LEU A N 1
ATOM 677 C CA . LEU A 1 89 ? 6.672 11.151 0.100 1.00 93.00 89 LEU A CA 1
ATOM 678 C C . LEU A 1 89 ? 7.185 9.759 -0.296 1.00 93.00 89 LEU A C 1
ATOM 680 O O . LEU A 1 89 ? 8.386 9.514 -0.337 1.00 93.00 89 LEU A O 1
ATOM 684 N N . SER A 1 90 ? 6.290 8.826 -0.611 1.00 92.69 90 SER A N 1
ATOM 685 C CA . SER A 1 90 ? 6.670 7.460 -1.007 1.00 92.69 90 SER A CA 1
ATOM 686 C C . SER A 1 90 ? 6.969 7.310 -2.502 1.00 92.69 90 SER A C 1
ATOM 688 O O . SER A 1 90 ? 7.393 6.240 -2.945 1.00 92.69 90 SER A O 1
ATOM 690 N N . GLN A 1 91 ? 6.773 8.357 -3.309 1.00 93.50 91 GLN A N 1
ATOM 691 C CA . GLN A 1 91 ? 6.911 8.269 -4.762 1.00 93.50 91 GLN A CA 1
ATOM 692 C C . GLN A 1 91 ? 8.349 7.998 -5.225 1.00 93.50 91 GLN A C 1
ATOM 694 O O . GLN A 1 91 ? 8.556 7.288 -6.220 1.00 93.50 91 GLN A O 1
ATOM 699 N N . GLU A 1 92 ? 9.340 8.535 -4.507 1.00 93.81 92 GLU A N 1
ATOM 700 C CA . GLU A 1 92 ? 10.751 8.273 -4.789 1.00 93.81 92 GLU A CA 1
ATOM 701 C C . GLU A 1 92 ? 11.060 6.780 -4.618 1.00 93.81 92 GLU A C 1
ATOM 703 O O . GLU A 1 92 ? 11.526 6.129 -5.560 1.00 93.81 92 GLU A O 1
ATOM 708 N N . GLU A 1 93 ? 10.716 6.225 -3.453 1.00 91.75 93 GLU A N 1
ATOM 709 C CA . GLU A 1 93 ? 10.992 4.830 -3.110 1.00 91.75 93 GLU A CA 1
ATOM 710 C C . GLU A 1 93 ? 10.223 3.861 -4.012 1.00 91.75 93 GLU A C 1
ATOM 712 O O . GLU A 1 93 ? 10.798 2.907 -4.531 1.00 91.75 93 GLU A O 1
ATOM 717 N N . ARG A 1 94 ? 8.953 4.147 -4.333 1.00 93.00 94 ARG A N 1
ATOM 718 C CA . ARG A 1 94 ? 8.197 3.342 -5.309 1.00 93.00 94 ARG A CA 1
ATOM 719 C C . ARG A 1 94 ? 8.880 3.303 -6.674 1.00 93.00 94 ARG A C 1
ATOM 721 O O . ARG A 1 94 ? 8.892 2.264 -7.333 1.00 93.00 94 ARG A O 1
ATOM 728 N N . THR A 1 95 ? 9.442 4.427 -7.118 1.00 94.06 95 THR A N 1
ATOM 729 C CA . THR A 1 95 ? 10.155 4.497 -8.400 1.00 94.06 95 THR A CA 1
ATOM 730 C C . THR A 1 95 ? 11.463 3.708 -8.347 1.00 94.06 95 THR A C 1
ATOM 732 O O . THR A 1 95 ? 11.771 2.987 -9.299 1.00 94.06 95 THR A O 1
ATOM 735 N N . ALA A 1 96 ? 12.197 3.798 -7.235 1.00 94.25 96 ALA A N 1
ATOM 736 C CA . ALA A 1 96 ? 13.429 3.053 -6.999 1.00 94.25 96 ALA A CA 1
ATOM 737 C C . ALA A 1 96 ? 13.186 1.537 -6.945 1.00 94.25 96 ALA A C 1
ATOM 739 O O . ALA A 1 96 ? 13.779 0.793 -7.728 1.00 94.25 96 ALA A O 1
ATOM 740 N N . SER A 1 97 ? 12.253 1.095 -6.102 1.00 94.81 97 SER A N 1
ATOM 741 C CA . SER A 1 97 ? 11.848 -0.304 -5.955 1.00 94.81 97 SER A CA 1
ATOM 742 C C . SER A 1 97 ? 11.350 -0.900 -7.279 1.00 94.81 97 SER A C 1
ATOM 744 O O . SER A 1 97 ? 11.766 -1.991 -7.676 1.00 94.81 97 SER A O 1
ATOM 746 N N . ARG A 1 98 ? 10.529 -0.158 -8.039 1.00 96.94 98 ARG A N 1
ATOM 747 C CA . ARG A 1 98 ? 10.060 -0.599 -9.364 1.00 96.94 98 ARG A CA 1
ATOM 748 C C . ARG A 1 98 ? 11.200 -0.723 -10.378 1.00 96.94 98 ARG A C 1
ATOM 750 O O . ARG A 1 98 ? 11.211 -1.684 -11.144 1.00 96.94 98 ARG A O 1
ATOM 757 N N . LEU A 1 99 ? 12.159 0.211 -10.397 1.00 97.25 99 LEU A N 1
ATOM 758 C CA . LEU A 1 99 ? 13.351 0.090 -11.246 1.00 97.25 99 LEU A CA 1
ATOM 759 C C . LEU A 1 99 ? 14.172 -1.144 -10.854 1.00 97.25 99 LEU A C 1
ATOM 761 O O . LEU A 1 99 ? 14.510 -1.931 -11.733 1.00 97.25 99 LEU A O 1
ATOM 765 N N . GLY A 1 100 ? 14.449 -1.335 -9.561 1.00 97.06 100 GLY A N 1
ATOM 766 C CA . GLY A 1 100 ? 15.199 -2.487 -9.054 1.00 97.06 100 GLY A CA 1
ATOM 767 C C . GLY A 1 100 ? 14.582 -3.816 -9.490 1.00 97.06 100 GLY A C 1
ATOM 768 O O . GLY A 1 100 ? 15.276 -4.665 -10.046 1.00 97.06 100 GLY A O 1
ATOM 769 N N . ARG A 1 101 ? 13.256 -3.948 -9.359 1.00 97.19 101 ARG A N 1
ATOM 770 C CA . ARG A 1 101 ? 12.508 -5.122 -9.829 1.00 97.19 101 ARG A CA 1
ATOM 771 C C . ARG A 1 101 ? 12.652 -5.357 -11.335 1.00 97.19 101 ARG A C 1
ATOM 773 O O . ARG A 1 101 ? 12.873 -6.488 -11.758 1.00 97.19 101 ARG A O 1
ATOM 780 N N . LEU A 1 102 ? 12.537 -4.311 -12.154 1.00 97.38 102 LEU A N 1
ATOM 781 C CA . LEU A 1 102 ? 12.670 -4.431 -13.611 1.00 97.38 102 LEU A CA 1
ATOM 782 C C . LEU A 1 102 ? 14.085 -4.837 -14.036 1.00 97.38 102 LEU A C 1
ATOM 784 O O . LEU A 1 102 ? 14.239 -5.652 -14.945 1.00 97.38 102 LEU A O 1
ATOM 788 N N . LEU A 1 103 ? 15.110 -4.294 -13.376 1.00 97.12 103 LEU A N 1
ATOM 789 C CA . LEU A 1 103 ? 16.502 -4.664 -13.628 1.00 97.12 103 LEU A CA 1
ATOM 790 C C . LEU A 1 103 ? 16.774 -6.114 -13.225 1.00 97.12 103 LEU A C 1
ATOM 792 O O . LEU A 1 103 ? 17.336 -6.855 -14.025 1.00 97.12 103 LEU A O 1
ATOM 796 N N . GLN A 1 104 ? 16.278 -6.540 -12.060 1.00 96.06 104 GLN A N 1
ATOM 797 C CA . GLN A 1 104 ? 16.345 -7.936 -11.633 1.00 96.06 104 GLN A CA 1
ATOM 798 C C . GLN A 1 104 ? 15.610 -8.860 -12.617 1.00 96.06 104 GLN A C 1
ATOM 800 O O . GLN A 1 104 ? 16.103 -9.937 -12.938 1.00 96.06 104 GLN A O 1
ATOM 805 N N . GLY A 1 105 ? 14.459 -8.439 -13.149 1.00 95.06 105 GLY A N 1
ATOM 806 C CA . GLY A 1 105 ? 13.743 -9.161 -14.203 1.00 95.06 105 GLY A CA 1
ATOM 807 C C . GLY A 1 105 ? 14.583 -9.340 -15.472 1.00 95.06 105 GLY A C 1
ATOM 808 O O . GLY A 1 105 ? 14.667 -10.447 -16.000 1.00 95.06 105 GLY A O 1
ATOM 809 N N . LEU A 1 106 ? 15.265 -8.283 -15.929 1.00 95.19 106 LEU A N 1
ATOM 810 C CA . LEU A 1 106 ? 16.196 -8.372 -17.060 1.00 95.19 106 LEU A CA 1
ATOM 811 C C . LEU A 1 106 ? 17.372 -9.309 -16.765 1.00 95.19 106 LEU A C 1
ATOM 813 O O . LEU A 1 106 ? 17.746 -10.083 -17.644 1.00 95.19 106 LEU A O 1
ATOM 817 N N . ASP A 1 107 ? 17.926 -9.270 -15.552 1.00 93.88 107 ASP A N 1
ATOM 818 C CA . ASP A 1 107 ? 19.029 -10.146 -15.141 1.00 93.88 107 ASP A CA 1
ATOM 819 C C . ASP A 1 107 ? 18.601 -11.623 -15.158 1.00 93.88 107 ASP A C 1
ATOM 821 O O . ASP A 1 107 ? 19.280 -12.464 -15.752 1.00 93.88 107 ASP A O 1
ATOM 825 N N . ARG A 1 108 ? 17.414 -11.930 -14.605 1.00 91.88 108 ARG A N 1
ATOM 826 C CA . ARG A 1 108 ? 16.811 -13.277 -14.641 1.00 91.88 108 ARG A CA 1
ATOM 827 C C . ARG A 1 108 ? 16.634 -13.785 -16.074 1.00 91.88 108 ARG A C 1
ATOM 829 O O . ARG A 1 108 ? 16.964 -14.931 -16.360 1.00 91.88 108 ARG A O 1
ATOM 836 N N . LEU A 1 109 ? 16.131 -12.941 -16.976 1.00 92.12 109 LEU A N 1
ATOM 837 C CA . LEU A 1 109 ? 15.865 -13.314 -18.371 1.00 92.12 109 LEU A CA 1
ATOM 838 C C . LEU A 1 109 ? 17.132 -13.436 -19.223 1.00 92.12 109 LEU A C 1
ATOM 840 O O . LEU A 1 109 ? 17.131 -14.177 -20.204 1.00 92.12 109 LEU A O 1
ATOM 844 N N . SER A 1 110 ? 18.196 -12.719 -18.862 1.00 88.00 110 SER A N 1
ATOM 845 C CA . SER A 1 110 ? 19.484 -12.757 -19.567 1.00 88.00 110 SER A CA 1
ATOM 846 C C . SER A 1 110 ? 20.368 -13.925 -19.119 1.00 88.00 110 SER A C 1
ATOM 848 O O . SER A 1 110 ? 21.441 -14.119 -19.678 1.00 88.00 110 SER A O 1
ATOM 850 N N . GLY A 1 111 ? 19.946 -14.692 -18.105 1.00 79.25 111 GLY A N 1
ATOM 851 C CA . GLY A 1 111 ? 20.752 -15.757 -17.501 1.00 79.25 111 GLY A CA 1
ATOM 852 C C . GLY A 1 111 ? 21.884 -15.243 -16.604 1.00 79.25 111 GLY A C 1
ATOM 853 O O . GLY A 1 111 ? 22.667 -16.037 -16.088 1.00 79.25 111 GLY A O 1
ATOM 854 N N . THR A 1 112 ? 21.966 -13.930 -16.370 1.00 58.28 112 THR A N 1
ATOM 855 C CA . THR A 1 112 ? 22.941 -13.318 -15.464 1.00 58.28 112 THR A CA 1
ATOM 856 C C . THR A 1 112 ? 22.428 -13.418 -14.031 1.00 58.28 112 THR A C 1
ATOM 858 O O . THR A 1 112 ? 22.009 -12.430 -13.431 1.00 58.28 112 THR A O 1
ATOM 861 N N . VAL A 1 113 ? 22.424 -14.623 -13.467 1.00 42.91 113 VAL A N 1
ATOM 862 C CA . VAL A 1 113 ? 22.354 -14.764 -12.010 1.00 42.91 113 VAL A CA 1
ATOM 863 C C . VAL A 1 113 ? 23.752 -14.442 -11.473 1.00 42.91 113 VAL A C 1
ATOM 865 O O . VAL A 1 113 ? 24.719 -15.039 -11.955 1.00 42.91 113 VAL A O 1
ATOM 868 N N . PRO A 1 114 ? 23.921 -13.520 -10.507 1.00 38.56 114 PRO A N 1
ATOM 869 C CA . PRO A 1 114 ? 25.199 -13.374 -9.831 1.00 38.56 114 PRO A CA 1
ATOM 870 C C . PRO A 1 114 ? 25.500 -14.701 -9.134 1.00 38.56 114 PRO A C 1
ATOM 872 O O . PRO A 1 114 ? 24.778 -15.111 -8.227 1.00 38.56 114 PRO A O 1
ATOM 875 N N . VAL A 1 115 ? 26.545 -15.393 -9.582 1.00 33.66 115 VAL A N 1
ATOM 876 C CA . VAL A 1 115 ? 27.092 -16.554 -8.880 1.00 33.66 115 VAL A CA 1
ATOM 877 C C . VAL A 1 115 ? 27.658 -16.045 -7.556 1.00 33.66 115 VAL A C 1
ATOM 879 O O . VAL A 1 115 ? 28.767 -15.518 -7.496 1.00 33.66 115 VAL A O 1
ATOM 882 N N . GLY A 1 116 ? 26.859 -16.150 -6.497 1.00 32.09 116 GLY A N 1
ATOM 883 C CA . GLY A 1 116 ? 27.318 -16.019 -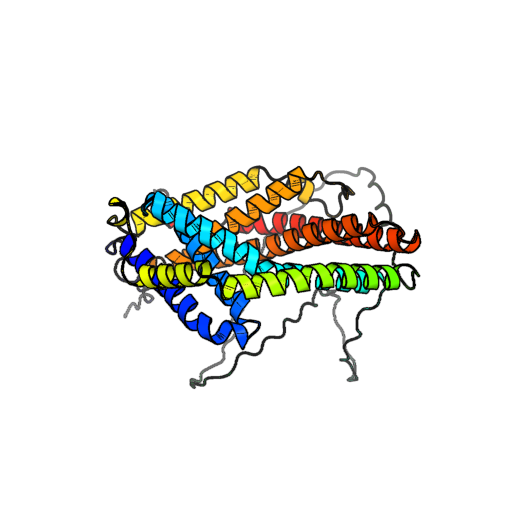5.123 1.00 32.09 116 GLY A CA 1
ATOM 884 C C . GLY A 1 116 ? 28.154 -17.243 -4.769 1.00 32.09 116 GLY A C 1
ATOM 885 O O . GLY A 1 116 ? 27.671 -18.372 -4.819 1.00 32.09 116 GLY A O 1
ATOM 886 N N . ALA A 1 117 ? 29.425 -17.005 -4.472 1.00 35.66 117 ALA A N 1
ATOM 887 C CA . ALA A 1 117 ? 30.378 -17.993 -4.015 1.00 35.66 117 ALA A CA 1
ATOM 888 C C . ALA A 1 117 ? 29.959 -18.568 -2.657 1.00 35.66 117 ALA A C 1
ATOM 890 O O . ALA A 1 117 ? 30.110 -17.891 -1.648 1.00 35.66 117 ALA A O 1
ATOM 891 N N . ASP A 1 118 ? 29.517 -19.822 -2.629 1.00 31.83 118 ASP A N 1
ATOM 892 C CA . ASP A 1 118 ? 29.907 -20.724 -1.550 1.00 31.83 118 ASP A CA 1
ATOM 893 C C . ASP A 1 118 ? 29.749 -22.183 -1.981 1.00 31.83 118 ASP A C 1
ATOM 895 O O . ASP A 1 118 ? 28.639 -22.644 -2.237 1.00 31.83 118 ASP A O 1
ATOM 899 N N . GLN A 1 119 ? 30.887 -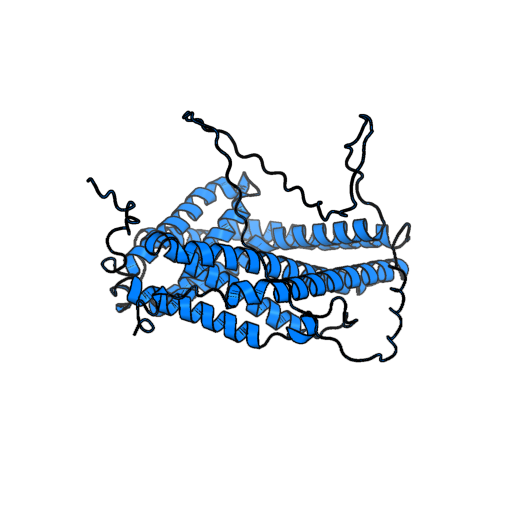22.863 -2.135 1.00 33.28 119 GLN A N 1
ATOM 900 C CA . GLN A 1 119 ? 31.081 -24.318 -2.066 1.00 33.28 119 GLN A CA 1
ATOM 901 C C . GLN A 1 119 ? 32.473 -24.650 -2.614 1.00 33.28 119 GLN A C 1
ATOM 903 O O . GLN A 1 119 ? 32.679 -24.907 -3.802 1.00 33.28 119 GLN A O 1
ATOM 908 N N . ARG A 1 120 ? 33.462 -24.671 -1.717 1.00 27.78 120 ARG A N 1
ATOM 909 C CA . ARG A 1 120 ? 34.699 -25.426 -1.931 1.00 27.78 120 ARG A CA 1
ATOM 910 C C . ARG A 1 120 ? 34.846 -26.460 -0.811 1.00 27.78 120 ARG A C 1
ATOM 912 O O . ARG A 1 120 ? 35.254 -26.125 0.287 1.00 27.78 120 ARG A O 1
ATOM 919 N N . HIS A 1 121 ? 34.571 -27.707 -1.196 1.00 27.62 121 HIS A N 1
ATOM 920 C CA . HIS A 1 121 ? 35.167 -28.964 -0.723 1.00 27.62 121 HIS A CA 1
ATOM 921 C C . HIS A 1 121 ? 34.929 -29.438 0.724 1.00 27.62 121 HIS A C 1
ATOM 923 O O . HIS A 1 121 ? 35.634 -29.018 1.633 1.00 27.62 121 HIS A O 1
ATOM 929 N N . ALA A 1 122 ? 34.120 -30.501 0.866 1.00 28.34 122 ALA A N 1
ATOM 930 C CA . ALA A 1 122 ? 34.530 -31.731 1.566 1.00 28.34 122 ALA A CA 1
ATOM 931 C C . ALA A 1 122 ? 33.618 -32.942 1.231 1.00 28.34 122 ALA A C 1
ATOM 933 O O . ALA A 1 122 ? 32.436 -32.946 1.545 1.00 28.34 122 ALA A O 1
ATOM 934 N N . GLY A 1 123 ? 34.212 -33.952 0.580 1.00 24.67 123 GLY A N 1
ATOM 935 C CA . GLY A 1 123 ? 34.023 -35.409 0.747 1.00 24.67 123 GLY A CA 1
ATOM 936 C C . GLY A 1 123 ? 32.632 -36.057 0.888 1.00 24.67 123 GLY A C 1
ATOM 937 O O . GLY A 1 123 ? 31.994 -35.979 1.929 1.00 24.67 123 GLY A O 1
ATOM 938 N N . HIS A 1 124 ? 32.267 -36.875 -0.107 1.00 25.23 124 HIS A N 1
ATOM 939 C CA . HIS A 1 124 ? 31.425 -38.084 0.041 1.00 25.23 124 HIS A CA 1
ATOM 940 C C . HIS A 1 124 ? 32.195 -39.210 0.788 1.00 25.23 124 HIS A C 1
ATOM 942 O O . HIS A 1 124 ? 33.427 -39.126 0.786 1.00 25.23 124 HIS A O 1
ATOM 948 N N . PRO A 1 125 ? 31.563 -40.288 1.342 1.00 37.16 125 PRO A N 1
ATOM 949 C CA . PRO A 1 125 ? 30.361 -40.961 0.802 1.00 37.16 125 PRO A CA 1
ATOM 950 C C . PRO A 1 125 ? 29.307 -41.513 1.806 1.00 37.16 125 PRO A C 1
ATOM 952 O O . PRO A 1 125 ? 29.614 -41.806 2.956 1.00 37.16 125 PRO A O 1
ATOM 955 N N . GLY A 1 126 ? 28.089 -41.806 1.306 1.00 22.30 126 GLY A N 1
ATOM 956 C CA . GLY A 1 126 ? 27.279 -42.940 1.800 1.00 22.30 126 GLY A CA 1
ATOM 957 C C . GLY A 1 126 ? 25.745 -42.791 1.898 1.00 22.30 126 GLY A C 1
ATOM 958 O O . GLY A 1 126 ? 25.247 -42.461 2.959 1.00 22.30 126 GLY A O 1
ATOM 959 N N . HIS A 1 127 ? 25.033 -43.190 0.830 1.00 25.34 127 HIS A N 1
ATOM 960 C CA . HIS A 1 127 ? 23.679 -43.800 0.768 1.00 25.34 127 HIS A CA 1
ATOM 961 C C . HIS A 1 127 ? 22.438 -43.110 1.396 1.00 25.34 127 HIS A C 1
ATOM 963 O O . HIS A 1 127 ? 22.276 -43.087 2.609 1.00 25.34 127 HIS A O 1
ATOM 969 N N . GLY A 1 128 ? 21.438 -42.798 0.547 1.00 23.00 128 GLY A N 1
ATOM 970 C CA . GLY A 1 128 ? 20.013 -42.913 0.916 1.00 23.00 128 GLY A CA 1
ATOM 971 C C . GLY A 1 128 ? 19.052 -41.827 0.405 1.00 23.00 128 GLY A C 1
ATOM 972 O O . GLY A 1 128 ? 18.983 -40.754 0.977 1.00 23.00 128 GLY A O 1
ATOM 973 N N . SER A 1 129 ? 18.225 -42.199 -0.582 1.00 26.19 129 SER A N 1
ATOM 974 C CA . SER A 1 129 ? 16.879 -41.676 -0.903 1.00 26.19 129 SER A CA 1
ATOM 975 C C . SER A 1 129 ? 16.702 -40.207 -1.334 1.00 26.19 129 SER A C 1
ATOM 977 O O . SER A 1 129 ? 16.874 -39.260 -0.576 1.00 26.19 129 SER A O 1
ATOM 979 N N . ALA A 1 130 ? 16.224 -40.046 -2.570 1.00 31.30 130 ALA A N 1
ATOM 980 C CA . ALA A 1 130 ? 15.904 -38.782 -3.217 1.00 31.30 130 ALA A CA 1
ATOM 981 C C . ALA A 1 130 ? 14.687 -38.071 -2.592 1.00 31.30 130 ALA A C 1
ATOM 983 O O . ALA A 1 130 ? 13.563 -38.568 -2.653 1.00 31.30 130 ALA A O 1
ATOM 984 N N . ALA A 1 131 ? 14.920 -36.861 -2.088 1.00 26.58 131 ALA A N 1
ATOM 985 C CA . ALA A 1 131 ? 13.928 -35.806 -1.929 1.00 26.58 131 ALA A CA 1
ATOM 986 C C . ALA A 1 131 ? 14.545 -34.527 -2.517 1.00 26.58 131 ALA A C 1
ATOM 988 O O . ALA A 1 131 ? 15.497 -33.978 -1.970 1.00 26.58 131 ALA A O 1
ATOM 989 N N . ALA A 1 132 ? 14.067 -34.108 -3.690 1.00 29.17 132 ALA A N 1
ATOM 990 C CA . ALA A 1 132 ? 14.488 -32.865 -4.324 1.00 29.17 132 ALA A CA 1
ATOM 991 C C . ALA A 1 132 ? 13.860 -31.685 -3.568 1.00 29.17 132 ALA A C 1
ATOM 993 O O . ALA A 1 132 ? 12.635 -31.577 -3.488 1.00 29.17 132 ALA A O 1
ATOM 994 N N . GLY A 1 133 ? 14.721 -30.859 -2.975 1.00 26.03 133 GLY A N 1
ATOM 995 C CA . GLY A 1 133 ? 14.366 -29.729 -2.130 1.00 26.03 133 GLY A CA 1
ATOM 996 C C . GLY A 1 133 ? 13.834 -28.518 -2.893 1.00 26.03 133 GLY A C 1
ATOM 997 O O . GLY A 1 133 ? 14.235 -28.225 -4.019 1.00 26.03 133 GLY A O 1
ATOM 998 N N . LEU A 1 134 ? 12.953 -27.789 -2.216 1.00 28.92 134 LEU A N 1
ATOM 999 C CA . LEU A 1 134 ? 12.719 -26.367 -2.417 1.00 28.92 134 LEU A CA 1
ATOM 1000 C C . LEU A 1 134 ? 13.341 -25.656 -1.213 1.00 28.92 134 LEU A C 1
ATOM 1002 O O . LEU A 1 134 ? 12.644 -25.375 -0.248 1.00 28.92 134 LEU A O 1
ATOM 1006 N N . ASP A 1 135 ? 14.645 -25.394 -1.272 1.00 25.75 135 ASP A N 1
ATOM 1007 C CA . ASP A 1 135 ? 15.332 -24.498 -0.342 1.00 25.75 135 ASP A CA 1
ATOM 1008 C C . ASP A 1 135 ? 16.123 -23.478 -1.158 1.00 25.75 135 ASP A C 1
ATOM 1010 O O . ASP A 1 135 ? 16.981 -23.829 -1.968 1.00 25.75 135 ASP A O 1
ATOM 1014 N N . GLY A 1 136 ? 15.781 -22.201 -0.989 1.00 23.66 136 GLY A N 1
ATOM 1015 C CA . GLY A 1 136 ? 16.387 -21.122 -1.761 1.00 23.66 136 GLY A CA 1
ATOM 1016 C C . GLY A 1 136 ? 15.756 -19.749 -1.555 1.00 23.66 136 GLY A C 1
ATOM 1017 O O . GLY A 1 136 ? 15.579 -19.024 -2.526 1.00 23.66 136 GLY A O 1
ATOM 1018 N N . VAL A 1 137 ? 15.418 -19.372 -0.317 1.00 27.22 137 VAL A N 1
ATOM 1019 C CA . VAL A 1 137 ? 15.295 -17.954 0.069 1.00 27.22 137 VAL A CA 1
ATOM 1020 C C . VAL A 1 137 ? 15.932 -17.781 1.447 1.00 27.22 137 VAL A C 1
ATOM 1022 O O . VAL A 1 137 ? 15.269 -17.868 2.476 1.00 27.22 137 VAL A O 1
ATOM 1025 N N . ALA A 1 138 ? 17.248 -17.564 1.467 1.00 25.48 138 ALA A N 1
ATOM 1026 C CA . ALA A 1 138 ? 17.956 -17.116 2.659 1.00 25.48 138 ALA A CA 1
ATOM 1027 C C . ALA A 1 138 ? 17.690 -15.615 2.855 1.00 25.48 138 ALA A C 1
ATOM 1029 O O . ALA A 1 138 ? 18.117 -14.785 2.052 1.00 25.48 138 ALA A O 1
ATOM 1030 N N . LEU A 1 139 ? 16.954 -15.273 3.913 1.00 30.03 139 LEU A N 1
ATOM 1031 C CA . LEU A 1 139 ? 16.829 -13.908 4.417 1.00 30.03 139 LEU A CA 1
ATOM 1032 C C . LEU A 1 139 ? 17.969 -13.661 5.407 1.00 30.03 139 LEU A C 1
ATOM 1034 O O . LEU A 1 139 ? 18.026 -14.286 6.462 1.00 30.03 139 LEU A O 1
ATOM 1038 N N . VAL A 1 140 ? 18.873 -12.748 5.055 1.00 25.25 140 VAL A N 1
ATOM 1039 C CA . VAL A 1 140 ? 19.862 -12.181 5.978 1.00 25.25 140 VAL A CA 1
ATOM 1040 C C . VAL A 1 140 ? 19.148 -11.199 6.906 1.00 25.25 140 VAL A C 1
ATOM 1042 O O . VAL A 1 140 ? 18.462 -10.290 6.440 1.00 25.25 140 VAL A O 1
ATOM 1045 N N . GLY A 1 141 ? 19.336 -11.373 8.212 1.00 25.97 141 GLY A N 1
ATOM 1046 C CA . GLY A 1 141 ? 18.889 -10.448 9.246 1.00 25.97 141 GLY A CA 1
ATOM 1047 C C . GLY A 1 141 ? 19.408 -10.877 10.615 1.00 25.97 141 GLY A C 1
ATOM 1048 O O . GLY A 1 141 ? 18.747 -11.636 11.313 1.00 25.97 141 GLY A O 1
ATOM 1049 N N . GLU A 1 142 ? 20.598 -10.399 10.975 1.00 24.02 142 GLU A N 1
ATOM 1050 C CA . GLU A 1 142 ? 21.137 -10.430 12.342 1.00 24.02 142 GLU A CA 1
ATOM 1051 C C . GLU A 1 142 ? 20.268 -9.574 13.285 1.00 24.02 142 GLU A C 1
ATOM 1053 O O . GLU A 1 142 ? 19.970 -8.423 12.944 1.00 24.02 142 GLU A O 1
ATOM 1058 N N . PRO A 1 143 ? 19.917 -10.055 14.492 1.00 29.33 143 PRO A N 1
ATOM 1059 C CA . PRO A 1 143 ? 19.549 -9.199 15.606 1.00 29.33 143 PRO A CA 1
ATOM 1060 C C . PRO A 1 143 ? 20.701 -9.086 16.616 1.00 29.33 143 PRO A C 1
ATOM 1062 O O . PRO A 1 143 ? 21.304 -10.072 17.033 1.00 29.33 143 PRO A O 1
ATOM 1065 N N . VAL A 1 144 ? 20.961 -7.846 17.027 1.00 30.38 144 VAL A N 1
ATOM 1066 C CA . VAL A 1 144 ? 21.919 -7.468 18.069 1.00 30.38 144 VAL A CA 1
ATOM 1067 C C . VAL A 1 144 ? 21.485 -8.001 19.437 1.00 30.38 144 VAL A C 1
ATOM 1069 O O . VAL A 1 144 ? 20.315 -7.949 19.815 1.00 30.38 144 VAL A O 1
ATOM 1072 N N . ASP A 1 145 ? 22.491 -8.489 20.154 1.00 26.19 145 ASP A N 1
ATOM 1073 C CA . ASP A 1 145 ? 22.466 -9.201 21.424 1.00 26.19 145 ASP A CA 1
ATOM 1074 C C . ASP A 1 145 ? 22.109 -8.307 22.630 1.00 26.19 145 ASP A C 1
ATOM 1076 O O . ASP A 1 145 ? 22.441 -7.120 22.689 1.00 26.19 145 ASP A O 1
ATOM 1080 N N . SER A 1 146 ? 21.454 -8.890 23.634 1.00 27.38 146 SER A N 1
ATOM 1081 C CA . SER A 1 146 ? 21.261 -8.319 24.977 1.00 27.38 146 SER A CA 1
ATOM 1082 C C . SER A 1 146 ? 20.948 -9.462 25.943 1.00 27.38 146 SER A C 1
ATOM 1084 O O . SER A 1 146 ? 19.817 -9.933 26.038 1.00 27.38 146 SER A O 1
ATOM 1086 N N . GLY A 1 147 ? 22.002 -9.945 26.605 1.00 22.70 147 GLY A N 1
ATOM 1087 C CA . GLY A 1 147 ? 22.040 -11.212 27.330 1.00 22.70 147 GLY A CA 1
ATOM 1088 C C . GLY A 1 147 ? 21.190 -11.326 28.601 1.00 22.70 147 GLY A C 1
ATOM 1089 O O . GLY A 1 147 ? 20.765 -10.345 29.206 1.00 22.70 147 GLY A O 1
ATOM 1090 N N . GLY A 1 148 ? 21.030 -12.574 29.061 1.00 23.02 148 GLY A N 1
ATOM 1091 C CA . GLY A 1 148 ? 20.385 -12.865 30.344 1.00 23.02 148 GLY A CA 1
ATOM 1092 C C . GLY A 1 148 ? 20.102 -14.340 30.655 1.00 23.02 148 GLY A C 1
ATOM 1093 O O . GLY A 1 148 ? 18.948 -14.710 30.786 1.00 23.02 148 GLY A O 1
ATOM 1094 N N . ARG A 1 149 ? 21.163 -15.153 30.771 1.00 24.59 149 ARG A N 1
ATOM 1095 C CA . ARG A 1 149 ? 21.310 -16.471 31.448 1.00 24.59 149 ARG A CA 1
ATOM 1096 C C . ARG A 1 149 ? 20.064 -17.205 32.005 1.00 24.59 149 ARG A C 1
ATOM 1098 O O . ARG A 1 149 ? 19.427 -16.733 32.940 1.00 24.59 149 ARG A O 1
ATOM 1105 N N . GLY A 1 150 ? 19.935 -18.486 31.638 1.00 23.20 150 GLY A N 1
ATOM 1106 C CA . GLY A 1 150 ? 19.240 -19.512 32.430 1.00 23.20 150 GLY A CA 1
ATOM 1107 C C . GLY A 1 150 ? 19.265 -20.896 31.769 1.00 23.20 150 GLY A C 1
ATOM 1108 O O . GLY A 1 150 ? 18.738 -21.059 30.680 1.00 23.20 150 GLY A O 1
ATOM 1109 N N . ALA A 1 151 ? 19.928 -21.857 32.412 1.00 23.69 151 ALA A N 1
ATOM 1110 C CA . ALA A 1 151 ? 20.187 -23.225 31.954 1.00 23.69 151 ALA A CA 1
ATOM 1111 C C . ALA A 1 151 ? 18.977 -24.185 32.082 1.00 23.69 151 ALA A C 1
ATOM 1113 O O . ALA A 1 151 ? 17.925 -23.781 32.571 1.00 23.69 151 ALA A O 1
ATOM 1114 N N . TRP A 1 152 ? 19.224 -25.465 31.741 1.00 23.94 152 TRP A N 1
ATOM 1115 C CA . TRP A 1 152 ? 18.375 -26.680 31.808 1.00 23.94 152 TRP A CA 1
ATOM 1116 C C . TRP A 1 152 ? 17.421 -26.852 30.610 1.00 23.94 152 TRP A C 1
ATOM 1118 O O . TRP A 1 152 ? 16.663 -25.953 30.290 1.00 23.94 152 TRP A O 1
ATOM 1128 N N . GLY A 1 153 ? 17.341 -27.970 29.889 1.00 23.84 153 GLY A N 1
ATOM 1129 C CA . GLY A 1 153 ? 17.929 -29.302 29.985 1.00 23.84 153 GLY A CA 1
ATOM 1130 C C . GLY A 1 153 ? 17.172 -30.196 28.988 1.00 23.84 153 GLY A C 1
ATOM 1131 O O . GLY A 1 153 ? 15.976 -30.015 28.773 1.00 23.84 153 GLY A O 1
ATOM 1132 N N . GLU A 1 154 ? 17.883 -31.112 28.340 1.00 24.92 154 GLU A N 1
ATOM 1133 C CA . GLU A 1 154 ? 17.382 -32.030 27.315 1.00 24.92 154 GLU A CA 1
ATOM 1134 C C . GLU A 1 154 ? 16.148 -32.835 27.759 1.00 24.92 154 GLU A C 1
ATOM 1136 O O . GLU A 1 154 ? 16.115 -33.377 28.866 1.00 24.92 154 GLU A O 1
ATOM 1141 N N . ARG A 1 155 ? 15.176 -32.993 26.849 1.00 24.12 155 ARG A N 1
ATOM 1142 C CA . ARG A 1 155 ? 14.461 -34.255 26.584 1.00 24.12 155 ARG A CA 1
ATOM 1143 C C . ARG A 1 155 ? 13.587 -34.122 25.334 1.00 24.12 155 ARG A C 1
ATOM 1145 O O . ARG A 1 155 ? 12.825 -33.172 25.190 1.00 24.12 155 ARG A O 1
ATOM 1152 N N . GLY A 1 156 ? 13.742 -35.091 24.433 1.00 24.41 156 GLY A N 1
ATOM 1153 C CA . GLY A 1 156 ? 13.014 -35.197 23.175 1.00 24.41 156 GLY A CA 1
ATOM 1154 C C . GLY A 1 156 ? 11.535 -35.556 23.331 1.00 24.41 156 GLY A C 1
ATOM 1155 O O . GLY A 1 156 ? 11.090 -36.049 24.364 1.00 24.41 156 GLY A O 1
ATOM 1156 N N . GLY A 1 157 ? 10.793 -35.324 22.251 1.00 23.48 157 GLY A N 1
ATOM 1157 C CA . GLY A 1 157 ? 9.378 -35.657 22.136 1.00 23.48 157 GLY A CA 1
ATOM 1158 C C . GLY A 1 157 ? 8.776 -35.032 20.885 1.00 23.48 157 GLY A C 1
ATOM 1159 O O . GLY A 1 157 ? 8.236 -33.934 20.929 1.00 23.48 157 GLY A O 1
ATOM 1160 N N . ALA A 1 158 ? 8.914 -35.728 19.759 1.00 26.55 158 ALA A N 1
ATOM 1161 C CA . ALA A 1 158 ? 8.270 -35.394 18.498 1.00 26.55 158 ALA A CA 1
ATOM 1162 C C . ALA A 1 158 ? 6.739 -35.427 18.627 1.00 26.55 158 ALA A C 1
ATOM 1164 O O . ALA A 1 158 ? 6.203 -36.413 19.118 1.00 26.55 158 ALA A O 1
ATOM 1165 N N . THR A 1 159 ? 6.044 -34.408 18.112 1.00 24.83 159 THR A N 1
ATOM 1166 C CA . THR A 1 159 ? 4.678 -34.533 17.570 1.00 24.83 159 THR A CA 1
ATOM 1167 C C . THR A 1 159 ? 4.426 -33.423 16.544 1.00 24.83 159 THR A C 1
ATOM 1169 O O . THR A 1 159 ? 4.333 -32.246 16.876 1.00 24.83 159 THR A O 1
ATOM 1172 N N . ALA A 1 160 ? 4.342 -33.815 15.273 1.00 29.44 160 ALA A N 1
ATOM 1173 C CA . ALA A 1 160 ? 3.814 -33.009 14.177 1.00 29.44 160 ALA A CA 1
ATOM 1174 C C . ALA A 1 160 ? 2.338 -33.393 13.954 1.00 29.44 160 ALA A C 1
ATOM 1176 O O . ALA A 1 160 ? 2.025 -34.585 14.043 1.00 29.44 160 ALA A O 1
ATOM 1177 N N . PRO A 1 161 ? 1.422 -32.458 13.650 1.00 27.08 161 PRO A N 1
ATOM 1178 C CA . PRO A 1 161 ? 0.079 -32.831 13.237 1.00 27.08 161 PRO A CA 1
ATOM 1179 C C . PRO A 1 161 ? 0.075 -33.307 11.777 1.00 27.08 161 PRO A C 1
ATOM 1181 O O . PRO A 1 161 ? 0.622 -32.673 10.876 1.00 27.08 161 PRO A O 1
ATOM 1184 N N . LEU A 1 162 ? -0.548 -34.468 11.582 1.00 27.33 162 LEU A N 1
ATOM 1185 C CA . LEU A 1 162 ? -0.794 -35.142 10.312 1.00 27.33 162 LEU A CA 1
ATOM 1186 C C . LEU A 1 162 ? -1.820 -34.378 9.458 1.00 27.33 162 LEU A C 1
ATOM 1188 O O . LEU A 1 162 ? -2.934 -34.122 9.906 1.00 27.33 162 LEU A O 1
ATOM 1192 N N . VAL A 1 163 ? -1.481 -34.123 8.193 1.00 32.47 163 VAL A N 1
ATOM 1193 C CA . VAL A 1 163 ? -2.452 -33.830 7.123 1.00 32.47 163 VAL A CA 1
ATOM 1194 C C . VAL A 1 163 ? -2.995 -35.168 6.592 1.00 32.47 163 VAL A C 1
ATOM 1196 O O . VAL A 1 163 ? -2.196 -36.073 6.330 1.00 32.47 163 VAL A O 1
ATOM 1199 N N . PRO A 1 164 ? -4.318 -35.359 6.414 1.00 28.03 164 PRO A N 1
ATOM 1200 C CA . PRO A 1 164 ? -4.848 -36.617 5.908 1.00 28.03 164 PRO A CA 1
ATOM 1201 C C . PRO A 1 164 ? -4.642 -36.731 4.392 1.00 28.03 164 PRO A C 1
ATOM 1203 O O . PRO A 1 164 ? -5.011 -35.853 3.614 1.00 28.03 164 PRO A O 1
ATOM 1206 N N . ALA A 1 165 ? -4.096 -37.868 3.963 1.00 29.39 165 ALA A N 1
ATOM 1207 C CA . ALA A 1 165 ? -4.038 -38.257 2.562 1.00 29.39 165 ALA A CA 1
ATOM 1208 C C . ALA A 1 165 ? -5.453 -38.554 2.032 1.00 29.39 165 ALA A C 1
ATOM 1210 O O . ALA A 1 165 ? -6.127 -39.481 2.490 1.00 29.39 165 ALA A O 1
ATOM 1211 N N . ALA A 1 166 ? -5.901 -37.783 1.040 1.00 31.64 166 ALA A N 1
ATOM 1212 C CA . ALA A 1 166 ? -7.151 -38.040 0.337 1.00 31.64 166 ALA A CA 1
ATOM 1213 C C . ALA A 1 166 ? -7.072 -39.366 -0.445 1.00 31.64 166 ALA A C 1
ATOM 1215 O O . ALA A 1 166 ? -6.215 -39.566 -1.311 1.00 31.64 166 ALA A O 1
ATOM 1216 N N . ARG A 1 167 ? -7.998 -40.281 -0.135 1.00 28.28 167 ARG A N 1
ATOM 1217 C CA . ARG A 1 167 ? -8.188 -41.566 -0.817 1.00 28.28 167 ARG A CA 1
ATOM 1218 C C . ARG A 1 167 ? -8.631 -41.336 -2.265 1.00 28.28 167 ARG A C 1
ATOM 1220 O O . ARG A 1 167 ? -9.706 -40.793 -2.503 1.00 28.28 167 ARG A O 1
ATOM 1227 N N . ARG A 1 168 ? -7.851 -41.822 -3.235 1.00 29.69 168 ARG A N 1
ATOM 1228 C CA . ARG A 1 168 ? -8.293 -41.950 -4.633 1.00 29.69 168 ARG A CA 1
ATOM 1229 C C . ARG A 1 168 ? -9.089 -43.246 -4.781 1.00 29.69 168 ARG A C 1
ATOM 1231 O O . ARG A 1 168 ? -8.533 -44.329 -4.625 1.00 29.69 168 ARG A O 1
ATOM 1238 N N . SER A 1 169 ? -10.380 -43.133 -5.084 1.00 31.05 169 SER A N 1
ATOM 1239 C CA . SER A 1 169 ? -11.174 -44.244 -5.616 1.00 31.05 169 SER A CA 1
ATOM 1240 C C . SER A 1 169 ? -11.135 -44.180 -7.144 1.00 31.05 169 SER A C 1
ATOM 1242 O O . SER A 1 169 ? -11.248 -43.112 -7.742 1.00 31.05 169 SER A O 1
ATOM 1244 N N . GLY A 1 170 ? -10.855 -45.318 -7.775 1.00 30.69 170 GLY A N 1
ATOM 1245 C CA . GLY A 1 170 ? -10.627 -45.399 -9.211 1.00 30.69 170 GLY A CA 1
ATOM 1246 C C . GLY A 1 170 ? -11.912 -45.401 -10.034 1.00 30.69 170 GLY A C 1
ATOM 1247 O O . GLY A 1 170 ? -12.880 -46.076 -9.684 1.00 30.69 170 GLY A O 1
ATOM 1248 N N . ARG A 1 171 ? -11.870 -44.757 -11.207 1.00 27.52 171 ARG A N 1
ATOM 1249 C CA . ARG A 1 171 ? -12.578 -45.256 -12.393 1.00 27.52 171 ARG A CA 1
ATOM 1250 C C . ARG A 1 171 ? -12.036 -44.688 -13.710 1.00 27.52 171 ARG A C 1
ATOM 1252 O O . ARG A 1 171 ? -12.051 -43.490 -13.932 1.00 27.52 171 ARG A O 1
ATOM 1259 N N . ARG A 1 172 ? -11.655 -45.650 -14.559 1.00 27.62 172 ARG A N 1
ATOM 1260 C CA . ARG A 1 172 ? -11.633 -45.724 -16.033 1.00 27.62 172 ARG A CA 1
ATOM 1261 C C . ARG A 1 172 ? -10.877 -44.673 -16.860 1.00 27.62 172 ARG A C 1
ATOM 1263 O O . ARG A 1 172 ? -11.280 -43.530 -17.001 1.00 27.62 172 ARG A O 1
ATOM 1270 N N . ALA A 1 173 ? -9.857 -45.223 -17.522 1.00 36.25 173 ALA A N 1
ATOM 1271 C CA . ALA A 1 173 ? -9.234 -44.839 -18.781 1.00 36.25 173 ALA A CA 1
ATOM 1272 C C . ALA A 1 173 ? -10.091 -43.945 -19.697 1.00 36.25 173 ALA A C 1
ATOM 1274 O O . ALA A 1 173 ? -11.034 -44.406 -20.338 1.00 36.25 173 ALA A O 1
ATOM 1275 N N . GLY A 1 174 ? -9.670 -42.687 -19.796 1.00 26.53 174 GLY A N 1
ATOM 1276 C CA . GLY A 1 174 ? -9.807 -41.842 -20.973 1.00 26.53 174 GLY A CA 1
ATOM 1277 C C . GLY A 1 174 ? -8.400 -41.369 -21.329 1.00 26.53 174 GLY A C 1
ATOM 1278 O O . GLY A 1 174 ? -7.637 -40.992 -20.442 1.00 26.53 174 GLY A O 1
ATOM 1279 N N . THR A 1 175 ? -8.029 -41.488 -22.598 1.00 30.02 175 THR A N 1
ATOM 1280 C CA . THR A 1 175 ? -6.743 -41.069 -23.169 1.00 30.02 175 THR A CA 1
ATOM 1281 C C . THR A 1 175 ? -6.365 -39.661 -22.710 1.00 30.02 175 THR A C 1
ATOM 1283 O O . THR A 1 175 ? -7.063 -38.698 -23.024 1.00 30.02 175 THR A O 1
ATOM 1286 N N . ALA A 1 176 ? -5.274 -39.563 -21.949 1.00 27.22 176 ALA A N 1
ATOM 1287 C CA . ALA A 1 176 ? -4.710 -38.299 -21.504 1.00 27.22 176 ALA A CA 1
ATOM 1288 C C . ALA A 1 176 ? -4.265 -37.472 -22.725 1.00 27.22 176 ALA A C 1
ATOM 1290 O O . ALA A 1 176 ? -3.598 -38.031 -23.600 1.00 27.22 176 ALA A O 1
ATOM 1291 N N . PRO A 1 177 ? -4.593 -36.170 -22.809 1.00 27.64 177 PRO A N 1
ATOM 1292 C CA . PRO A 1 177 ? -3.870 -35.291 -23.709 1.00 27.64 177 PRO A CA 1
ATOM 1293 C C . PRO A 1 177 ? -2.425 -35.227 -23.207 1.00 27.64 177 PRO A C 1
ATOM 1295 O O . PRO A 1 177 ? -2.185 -35.066 -22.007 1.00 27.64 177 PRO A O 1
ATOM 1298 N N . GLU A 1 178 ? -1.468 -35.421 -24.113 1.00 27.12 178 GLU A N 1
ATOM 1299 C CA . GLU A 1 178 ? -0.055 -35.234 -23.805 1.00 27.12 178 GLU A CA 1
ATOM 1300 C C . GLU A 1 178 ? 0.167 -33.874 -23.125 1.00 27.12 178 GLU A C 1
ATOM 1302 O O . GLU A 1 178 ? -0.477 -32.889 -23.505 1.00 27.12 178 GLU A O 1
ATOM 1307 N N . PRO A 1 179 ? 1.084 -33.780 -22.145 1.00 31.14 179 PRO A N 1
ATOM 1308 C CA . PRO A 1 179 ? 1.556 -32.488 -21.688 1.00 31.14 179 PRO A CA 1
ATOM 1309 C C . PRO A 1 179 ? 2.207 -31.803 -22.888 1.00 31.14 179 PRO A C 1
ATOM 1311 O O . PRO A 1 179 ? 3.305 -32.171 -23.307 1.00 31.14 179 PRO A O 1
ATOM 1314 N N . SER A 1 180 ? 1.509 -30.824 -23.465 1.00 32.03 180 SER A N 1
ATOM 1315 C CA . SER A 1 180 ? 2.073 -29.927 -24.461 1.00 32.03 180 SER A CA 1
ATOM 1316 C C . SER A 1 180 ? 3.354 -29.361 -23.868 1.00 32.03 180 SER A C 1
ATOM 1318 O O . SER A 1 180 ? 3.317 -28.635 -22.870 1.00 32.03 180 SER A O 1
ATOM 1320 N N . GLN A 1 181 ? 4.473 -29.783 -24.448 1.00 34.12 181 GLN A N 1
ATOM 1321 C CA . GLN A 1 181 ? 5.814 -29.356 -2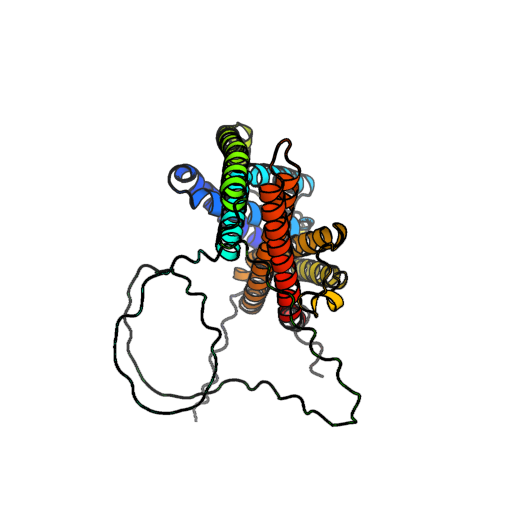4.104 1.00 34.12 181 GLN A CA 1
ATOM 1322 C C . GLN A 1 181 ? 5.796 -27.843 -23.908 1.00 34.12 181 GLN A C 1
ATOM 1324 O O . GLN A 1 181 ? 5.386 -27.103 -24.805 1.00 34.12 181 GLN A O 1
ATOM 1329 N N . GLY A 1 182 ? 6.170 -27.401 -22.704 1.00 34.50 182 GLY A N 1
ATOM 1330 C CA . GLY A 1 182 ? 6.326 -25.989 -22.403 1.00 34.50 182 GLY A CA 1
ATOM 1331 C C . GLY A 1 182 ? 7.194 -25.375 -23.489 1.00 34.50 182 GLY A C 1
ATOM 1332 O O . GLY A 1 182 ? 8.345 -25.779 -23.659 1.00 34.50 182 GLY A O 1
ATOM 1333 N N . GLY A 1 183 ? 6.608 -24.458 -24.263 1.00 29.41 183 GLY A N 1
ATOM 1334 C CA . GLY A 1 183 ? 7.332 -23.732 -25.295 1.00 29.41 183 GLY A CA 1
ATOM 1335 C C . GLY A 1 183 ? 8.616 -23.145 -24.704 1.00 29.41 183 GLY A C 1
ATOM 1336 O O . GLY A 1 183 ? 8.647 -22.851 -23.503 1.00 29.41 183 GLY A O 1
ATOM 1337 N N . PRO A 1 184 ? 9.680 -23.000 -25.512 1.00 36.88 184 PRO A N 1
ATOM 1338 C CA . PRO A 1 184 ? 10.972 -22.548 -25.025 1.00 36.88 184 PRO A CA 1
ATOM 1339 C C . PRO A 1 184 ? 10.766 -21.292 -24.185 1.00 36.88 184 PRO A C 1
ATOM 1341 O O . PRO A 1 184 ? 10.141 -20.329 -24.637 1.00 36.88 184 PRO A O 1
ATOM 1344 N N . VAL A 1 185 ? 11.254 -21.313 -22.942 1.00 49.75 185 VAL A N 1
ATOM 1345 C CA . VAL A 1 185 ? 11.439 -20.082 -22.181 1.00 49.75 185 VAL A CA 1
ATOM 1346 C C . VAL A 1 185 ? 12.329 -19.231 -23.069 1.00 49.75 185 VAL A C 1
ATOM 1348 O O . VAL A 1 185 ? 13.503 -19.543 -23.244 1.00 49.75 185 VAL A O 1
ATOM 1351 N N . VAL A 1 186 ? 11.733 -18.239 -23.729 1.00 58.25 186 VAL A N 1
ATOM 1352 C CA . VAL A 1 186 ? 12.442 -17.315 -24.605 1.00 58.25 186 VAL A CA 1
ATOM 1353 C C . VAL A 1 186 ? 13.368 -16.512 -23.702 1.00 58.25 186 VAL A C 1
ATOM 1355 O O . VAL A 1 186 ? 12.982 -15.493 -23.131 1.00 58.25 186 VAL A O 1
ATOM 1358 N N . GLY A 1 187 ? 14.561 -17.053 -23.479 1.00 67.31 187 GLY A N 1
ATOM 1359 C CA . GLY A 1 187 ? 15.629 -16.383 -22.770 1.00 67.31 187 GLY A CA 1
ATOM 1360 C C . GLY A 1 187 ? 16.098 -15.202 -23.604 1.00 67.31 187 GLY A C 1
ATOM 1361 O O . GLY A 1 187 ? 16.200 -15.287 -24.826 1.00 67.31 187 GLY A O 1
ATOM 1362 N N . LEU A 1 188 ? 16.394 -14.096 -22.934 1.00 83.81 188 LEU A N 1
ATOM 1363 C CA . LEU A 1 188 ? 17.068 -12.941 -23.520 1.00 83.81 188 LEU A CA 1
ATOM 1364 C C . LEU A 1 188 ? 18.596 -13.081 -23.421 1.00 83.81 188 LEU A C 1
ATOM 1366 O O . LEU A 1 188 ? 19.299 -12.072 -23.461 1.00 83.81 188 LEU A O 1
ATOM 1370 N N . ALA A 1 189 ? 19.107 -14.307 -23.263 1.00 85.38 189 ALA A N 1
ATOM 1371 C CA . ALA A 1 189 ? 20.538 -14.578 -23.192 1.00 85.38 189 ALA A CA 1
ATOM 1372 C C . ALA A 1 189 ? 21.240 -13.947 -24.403 1.00 85.38 189 ALA A C 1
ATOM 1374 O O . ALA A 1 189 ? 20.852 -14.185 -25.547 1.00 85.38 189 ALA A O 1
ATOM 1375 N N . ASP A 1 190 ? 22.204 -13.068 -24.123 1.00 83.88 190 ASP A N 1
ATOM 1376 C CA . ASP A 1 190 ? 22.972 -12.293 -25.105 1.00 83.88 190 ASP A CA 1
ATOM 1377 C C . ASP A 1 190 ? 22.142 -11.449 -26.095 1.00 83.88 190 ASP A C 1
ATOM 1379 O O . ASP A 1 190 ? 22.655 -10.963 -27.107 1.00 83.88 190 ASP A O 1
ATOM 1383 N N . HIS A 1 191 ? 20.857 -11.210 -25.812 1.00 91.94 191 HIS A N 1
ATOM 1384 C CA . HIS A 1 191 ? 19.996 -10.467 -26.722 1.00 91.94 191 HIS A CA 1
ATOM 1385 C C . HIS A 1 191 ? 20.421 -8.982 -26.785 1.00 91.94 191 HIS A C 1
ATOM 1387 O O . HIS A 1 191 ? 20.414 -8.285 -25.761 1.00 91.94 191 HIS A O 1
ATOM 1393 N N . PRO A 1 192 ? 20.702 -8.421 -27.981 1.00 91.81 192 PRO A N 1
ATOM 1394 C CA . PRO A 1 192 ? 21.297 -7.084 -28.134 1.00 91.81 192 PRO A CA 1
ATOM 1395 C C . PRO A 1 192 ? 20.393 -5.939 -27.646 1.00 91.81 192 PRO A C 1
ATOM 1397 O O . PRO A 1 192 ? 20.851 -4.814 -27.430 1.00 91.81 192 PRO A O 1
ATOM 1400 N N . GLY A 1 193 ? 19.098 -6.209 -27.463 1.00 92.50 193 GLY A N 1
ATOM 1401 C CA . GLY A 1 193 ? 18.131 -5.271 -26.894 1.00 92.50 193 GLY A CA 1
ATOM 1402 C C . GLY A 1 193 ? 18.229 -5.082 -25.376 1.00 92.50 193 GLY A C 1
ATOM 1403 O O . GLY A 1 193 ? 17.794 -4.043 -24.882 1.00 92.50 193 GLY A O 1
ATOM 1404 N N . VAL A 1 194 ? 18.808 -6.032 -24.628 1.00 94.94 194 VAL A N 1
ATOM 1405 C CA . VAL A 1 194 ? 18.841 -5.990 -23.151 1.00 94.94 194 VAL A CA 1
ATOM 1406 C C . VAL A 1 194 ? 19.629 -4.790 -22.613 1.00 94.94 194 VAL A C 1
ATOM 1408 O O . VAL A 1 194 ? 19.077 -4.056 -21.786 1.00 94.94 194 VAL A O 1
ATOM 1411 N N . PRO A 1 195 ? 20.868 -4.504 -23.071 1.00 95.62 195 PRO A N 1
ATOM 1412 C CA . PRO A 1 195 ? 21.621 -3.357 -22.563 1.00 95.62 195 PRO A CA 1
ATOM 1413 C C . PRO A 1 195 ? 20.910 -2.028 -22.841 1.00 95.62 195 PRO A C 1
ATOM 1415 O O . PRO A 1 195 ? 20.852 -1.151 -21.979 1.00 95.62 195 PRO A O 1
ATOM 1418 N N . LYS A 1 196 ? 20.300 -1.891 -24.027 1.00 95.25 196 LYS A N 1
ATOM 1419 C CA . LYS A 1 196 ? 19.533 -0.694 -24.407 1.00 95.25 196 LYS A CA 1
ATOM 1420 C C . LYS A 1 196 ? 18.261 -0.541 -23.570 1.00 95.25 196 LYS A C 1
ATOM 1422 O O . LYS A 1 196 ? 17.963 0.569 -23.132 1.00 95.25 196 LYS A O 1
ATOM 1427 N N . ALA A 1 197 ? 17.549 -1.636 -23.298 1.00 96.06 197 ALA A N 1
ATOM 1428 C CA . ALA A 1 197 ? 16.375 -1.637 -22.428 1.00 96.06 197 ALA A CA 1
ATOM 1429 C C . ALA A 1 197 ? 16.740 -1.219 -20.996 1.00 96.06 197 ALA A C 1
ATOM 1431 O O . ALA A 1 197 ? 16.076 -0.353 -20.427 1.00 96.06 197 ALA A O 1
ATOM 1432 N N . ARG A 1 198 ? 17.843 -1.750 -20.449 1.00 96.88 198 ARG A N 1
ATOM 1433 C CA . ARG A 1 198 ? 18.384 -1.346 -19.142 1.00 96.88 198 ARG A CA 1
ATOM 1434 C C . ARG A 1 198 ? 18.655 0.154 -19.083 1.00 96.88 198 ARG A C 1
ATOM 1436 O O . ARG A 1 198 ? 18.148 0.828 -18.193 1.00 96.88 198 ARG A O 1
ATOM 1443 N N . ILE A 1 199 ? 19.411 0.686 -20.045 1.00 97.25 199 ILE A N 1
ATOM 1444 C CA . ILE A 1 199 ? 19.747 2.118 -20.100 1.00 97.25 199 ILE A CA 1
ATOM 1445 C C . ILE A 1 199 ? 18.478 2.974 -20.183 1.00 97.25 199 ILE A C 1
ATOM 1447 O O . ILE A 1 199 ? 18.363 3.974 -19.472 1.00 97.25 199 ILE A O 1
ATOM 1451 N N . LEU A 1 200 ? 17.509 2.581 -21.016 1.00 96.25 200 LEU A N 1
ATOM 1452 C CA . LEU A 1 200 ? 16.242 3.296 -21.159 1.00 96.25 200 LEU A CA 1
ATOM 1453 C C . LEU A 1 200 ? 15.458 3.345 -19.839 1.00 96.25 200 LEU A C 1
ATOM 1455 O O . LEU A 1 200 ? 15.000 4.420 -19.443 1.00 96.25 200 LEU A O 1
ATOM 1459 N N . LEU A 1 201 ? 15.317 2.204 -19.159 1.00 96.69 201 LEU A N 1
ATOM 1460 C CA . LEU A 1 201 ? 14.610 2.101 -17.881 1.00 96.69 201 LEU A CA 1
ATOM 1461 C C . LEU A 1 201 ? 15.306 2.915 -16.789 1.00 96.69 201 LEU A C 1
ATOM 1463 O O . LEU A 1 201 ? 14.645 3.704 -16.115 1.00 96.69 201 LEU A O 1
ATOM 1467 N N . THR A 1 202 ? 16.630 2.797 -16.662 1.00 97.06 202 THR A N 1
ATOM 1468 C CA . THR A 1 202 ? 17.418 3.572 -15.693 1.00 97.06 202 THR A CA 1
ATOM 1469 C C . THR A 1 202 ? 17.281 5.069 -15.941 1.00 97.06 202 THR A C 1
ATOM 1471 O O . THR A 1 202 ? 16.984 5.815 -15.012 1.00 97.06 202 THR A O 1
ATOM 1474 N N . ARG A 1 203 ? 17.412 5.523 -17.194 1.00 96.56 203 ARG A N 1
ATOM 1475 C CA . ARG A 1 203 ? 17.283 6.945 -17.538 1.00 96.56 203 ARG A CA 1
ATOM 1476 C C . ARG A 1 203 ? 15.888 7.483 -17.221 1.00 96.56 203 ARG A C 1
ATOM 1478 O O . ARG A 1 203 ? 15.764 8.561 -16.647 1.00 96.56 203 ARG A O 1
ATOM 1485 N N . ARG A 1 204 ? 14.834 6.754 -17.599 1.00 93.94 204 ARG A N 1
ATOM 1486 C CA . ARG A 1 204 ? 13.448 7.192 -17.373 1.00 93.94 204 ARG A CA 1
ATOM 1487 C C . ARG A 1 204 ? 13.115 7.244 -15.883 1.00 93.94 204 ARG A C 1
ATOM 1489 O O . ARG A 1 204 ? 12.569 8.244 -15.423 1.00 93.94 204 ARG A O 1
ATOM 1496 N N . SER A 1 205 ? 13.457 6.192 -15.146 1.00 94.31 205 SER A N 1
ATOM 1497 C CA . SER A 1 205 ? 13.224 6.124 -13.703 1.00 94.31 205 SER A CA 1
ATOM 1498 C C . SER A 1 205 ? 14.070 7.140 -12.941 1.00 94.31 205 SER A C 1
ATOM 1500 O O . SER A 1 205 ? 13.566 7.707 -11.982 1.00 94.31 205 SER A O 1
ATOM 1502 N N . GLY A 1 206 ? 15.297 7.431 -13.392 1.00 94.75 206 GLY A N 1
ATOM 1503 C CA . GLY A 1 206 ? 16.155 8.472 -12.818 1.00 94.75 206 GLY A CA 1
ATOM 1504 C C . GLY A 1 206 ? 15.488 9.846 -12.837 1.00 94.75 206 GLY A C 1
ATOM 1505 O O . GLY A 1 206 ? 15.334 10.460 -11.789 1.00 94.75 206 GLY A O 1
ATOM 1506 N N . VAL A 1 207 ? 14.954 10.269 -13.990 1.00 94.44 207 VAL A N 1
ATOM 1507 C CA . VAL A 1 207 ? 14.247 11.560 -14.106 1.00 94.44 207 VAL A CA 1
ATOM 1508 C C . VAL A 1 207 ? 13.012 11.621 -13.202 1.00 94.44 207 VAL A C 1
ATOM 1510 O O . VAL A 1 207 ? 12.764 12.635 -12.552 1.00 94.44 207 VAL A O 1
ATOM 1513 N N . THR A 1 208 ? 12.208 10.555 -13.153 1.00 94.38 208 THR A N 1
ATOM 1514 C CA . THR A 1 208 ? 11.033 10.512 -12.266 1.00 94.38 208 THR A CA 1
ATOM 1515 C C . THR A 1 208 ? 11.442 10.523 -10.794 1.00 94.38 208 THR A C 1
ATOM 1517 O O . THR A 1 208 ? 10.796 11.199 -9.997 1.00 94.38 208 THR A O 1
ATOM 1520 N N . ARG A 1 209 ? 12.521 9.820 -10.442 1.00 94.50 209 ARG A N 1
ATOM 1521 C CA . ARG A 1 209 ? 13.051 9.753 -9.082 1.00 94.50 209 ARG A CA 1
ATOM 1522 C C . ARG A 1 209 ? 13.601 11.101 -8.624 1.00 94.50 209 ARG A C 1
ATOM 1524 O O . ARG A 1 209 ? 13.242 11.535 -7.543 1.00 94.50 209 ARG A O 1
ATOM 1531 N N . GLU A 1 210 ? 14.407 11.784 -9.434 1.00 95.06 210 GLU A N 1
ATOM 1532 C CA . GLU A 1 210 ? 14.962 13.110 -9.109 1.00 95.06 210 GLU A CA 1
ATOM 1533 C C . GLU A 1 210 ? 13.862 14.151 -8.861 1.00 95.06 210 GLU A C 1
ATOM 1535 O O . GLU A 1 210 ? 13.944 14.946 -7.920 1.00 95.06 210 GLU A O 1
ATOM 1540 N N . ARG A 1 211 ? 12.796 14.120 -9.676 1.00 95.50 211 ARG A N 1
ATOM 1541 C CA . ARG A 1 211 ? 11.608 14.960 -9.460 1.00 95.50 211 ARG A CA 1
ATOM 1542 C C . ARG A 1 211 ? 10.917 14.608 -8.148 1.00 95.50 211 ARG A C 1
ATOM 1544 O O . ARG A 1 211 ? 10.745 15.490 -7.320 1.00 95.50 211 ARG A O 1
ATOM 1551 N N . ALA A 1 212 ? 10.614 13.327 -7.927 1.00 93.94 212 ALA A N 1
ATOM 1552 C CA . ALA A 1 212 ? 9.976 12.863 -6.696 1.00 93.94 212 ALA A CA 1
ATOM 1553 C C . ALA A 1 212 ? 10.808 13.180 -5.441 1.00 93.94 212 ALA A C 1
ATOM 1555 O O . ALA A 1 212 ? 10.247 13.541 -4.411 1.00 93.94 212 ALA A O 1
ATOM 1556 N N . HIS A 1 213 ? 12.135 13.097 -5.539 1.00 91.94 213 HIS A N 1
ATOM 1557 C CA . HIS A 1 213 ? 13.062 13.471 -4.478 1.00 91.94 213 HIS A CA 1
ATOM 1558 C C . HIS A 1 213 ? 12.965 14.967 -4.164 1.00 91.94 213 HIS A C 1
ATOM 1560 O O . HIS A 1 213 ? 12.759 15.363 -3.019 1.00 91.94 213 HIS A O 1
ATOM 1566 N N . THR A 1 214 ? 13.035 15.810 -5.198 1.00 94.38 214 THR A N 1
ATOM 1567 C CA . THR A 1 214 ? 12.907 17.266 -5.052 1.00 94.38 214 THR A CA 1
ATOM 1568 C C . THR A 1 214 ? 11.541 17.652 -4.481 1.00 94.38 214 THR A C 1
ATOM 1570 O O . THR A 1 214 ? 11.464 18.506 -3.600 1.00 94.38 214 THR A O 1
ATOM 1573 N N . ASP A 1 215 ? 10.467 17.014 -4.947 1.00 93.38 215 ASP A N 1
ATOM 1574 C CA . ASP A 1 215 ? 9.105 17.257 -4.471 1.00 93.38 215 ASP A CA 1
ATOM 1575 C C . ASP A 1 215 ? 8.930 16.805 -3.015 1.00 93.38 215 ASP A C 1
ATOM 1577 O O . ASP A 1 215 ? 8.346 17.538 -2.219 1.00 93.38 215 ASP A O 1
ATOM 1581 N N . SER A 1 216 ? 9.516 15.667 -2.628 1.00 91.62 216 SER A N 1
ATOM 1582 C CA . SER A 1 216 ? 9.526 15.195 -1.236 1.00 91.62 216 SER A CA 1
ATOM 1583 C C . SER A 1 216 ? 10.279 16.161 -0.324 1.00 91.62 216 SER A C 1
ATOM 1585 O O . SER A 1 216 ? 9.785 16.512 0.747 1.00 91.62 216 SER A O 1
ATOM 1587 N N . LEU A 1 217 ? 11.445 16.657 -0.760 1.00 90.75 217 LEU A N 1
ATOM 1588 C CA . LEU A 1 217 ? 12.184 17.684 -0.029 1.00 90.75 217 LEU A CA 1
ATOM 1589 C C . LEU A 1 217 ? 11.352 18.961 0.116 1.00 90.75 217 LEU A C 1
ATOM 1591 O O . LEU A 1 217 ? 11.241 19.472 1.225 1.00 90.75 217 LEU A O 1
ATOM 1595 N N . ARG A 1 218 ? 10.732 19.466 -0.955 1.00 93.38 218 ARG A N 1
ATOM 1596 C CA . ARG A 1 218 ? 9.870 20.660 -0.880 1.00 93.38 218 ARG A CA 1
ATOM 1597 C C . ARG A 1 218 ? 8.694 20.456 0.067 1.00 93.38 218 ARG A C 1
ATOM 1599 O O . ARG A 1 218 ? 8.426 21.336 0.878 1.00 93.38 218 ARG A O 1
ATOM 1606 N N . LEU A 1 219 ? 8.029 19.303 -0.006 1.00 93.94 219 LEU A N 1
ATOM 1607 C CA . LEU A 1 219 ? 6.902 18.972 0.860 1.00 93.94 219 LEU A CA 1
ATOM 1608 C C . LEU A 1 219 ? 7.325 18.956 2.332 1.00 93.94 219 LEU A C 1
ATOM 1610 O O . LEU A 1 219 ? 6.660 19.593 3.141 1.00 93.94 219 LEU A O 1
ATOM 1614 N N . MET A 1 220 ? 8.458 18.336 2.674 1.00 90.56 220 MET A N 1
ATOM 1615 C CA . MET A 1 220 ? 8.974 18.311 4.052 1.00 90.56 220 MET A CA 1
ATOM 1616 C C . MET A 1 220 ? 9.327 19.697 4.618 1.00 90.56 220 MET A C 1
ATOM 1618 O O . MET A 1 220 ? 9.370 19.852 5.832 1.00 90.56 220 MET A O 1
ATOM 1622 N N . HIS A 1 221 ? 9.593 20.692 3.766 1.00 91.19 221 HIS A N 1
ATOM 1623 C CA . HIS A 1 221 ? 9.843 22.081 4.182 1.00 91.19 221 HIS A CA 1
ATOM 1624 C C . HIS A 1 221 ? 8.610 22.984 4.035 1.00 91.19 221 HIS A C 1
ATOM 1626 O O . HIS A 1 221 ? 8.707 24.195 4.220 1.00 91.19 221 HIS A O 1
ATOM 1632 N N . SER A 1 222 ? 7.467 22.431 3.633 1.00 95.69 222 SER A N 1
ATOM 1633 C CA . SER A 1 222 ? 6.251 23.211 3.432 1.00 95.69 222 SER A CA 1
ATOM 1634 C C . SER A 1 222 ? 5.534 23.472 4.755 1.00 95.69 222 SER A C 1
ATOM 1636 O O . SER A 1 222 ? 5.542 22.632 5.656 1.00 95.69 222 SER A O 1
ATOM 1638 N N . GLU A 1 223 ? 4.828 24.601 4.837 1.00 96.06 223 GLU A N 1
ATOM 1639 C CA . GLU A 1 223 ? 3.927 24.910 5.958 1.00 96.06 223 GLU A CA 1
ATOM 1640 C C . GLU A 1 223 ? 2.907 23.792 6.189 1.00 96.06 223 GLU A C 1
ATOM 1642 O O . GLU A 1 223 ? 2.582 23.468 7.325 1.00 96.06 223 GLU A O 1
ATOM 1647 N N . ARG A 1 224 ? 2.463 23.137 5.109 1.00 94.00 224 ARG A N 1
ATOM 1648 C CA . ARG A 1 224 ? 1.530 22.014 5.176 1.00 94.00 224 ARG A CA 1
ATOM 1649 C C . ARG A 1 224 ? 2.096 20.844 5.983 1.00 94.00 224 ARG A C 1
ATOM 1651 O O . ARG A 1 224 ? 1.381 20.282 6.802 1.00 94.00 224 ARG A O 1
ATOM 1658 N N . PHE A 1 225 ? 3.363 20.475 5.776 1.00 93.88 225 PHE A N 1
ATOM 1659 C CA . PHE A 1 225 ? 4.003 19.392 6.535 1.00 93.88 225 PHE A CA 1
ATOM 1660 C C . PHE A 1 225 ? 4.176 19.751 8.012 1.00 93.88 225 PHE A C 1
ATOM 1662 O O . PHE A 1 225 ? 3.934 18.911 8.877 1.00 93.88 225 PHE A O 1
ATOM 1669 N N . HIS A 1 226 ? 4.522 21.005 8.308 1.00 93.38 226 HIS A N 1
ATOM 1670 C CA . HIS A 1 226 ? 4.570 21.497 9.685 1.00 93.38 226 HIS A CA 1
ATOM 1671 C C . HIS A 1 226 ? 3.187 21.477 10.350 1.00 93.38 226 HIS A C 1
ATOM 1673 O O . HIS A 1 226 ? 3.067 20.970 11.459 1.00 93.38 226 HIS A O 1
ATOM 1679 N N . ALA A 1 227 ? 2.132 21.888 9.640 1.00 95.19 227 ALA A N 1
ATOM 1680 C CA . ALA A 1 227 ? 0.760 21.791 10.129 1.00 95.19 227 ALA A CA 1
ATOM 1681 C C . ALA A 1 227 ? 0.345 20.336 10.411 1.00 95.19 227 ALA A C 1
ATOM 1683 O O . ALA A 1 227 ? -0.300 20.073 11.424 1.00 95.19 227 ALA A O 1
ATOM 1684 N N . LEU A 1 228 ? 0.754 19.367 9.579 1.00 95.00 228 LEU A N 1
ATOM 1685 C CA . LEU A 1 228 ? 0.525 17.952 9.886 1.00 95.00 228 LEU A CA 1
ATOM 1686 C C . LEU A 1 228 ? 1.266 17.529 11.160 1.00 95.00 228 LEU A C 1
ATOM 1688 O O . LEU A 1 228 ? 0.685 16.832 11.987 1.00 95.00 228 LEU A O 1
ATOM 1692 N N . ALA A 1 229 ? 2.522 17.943 11.344 1.00 93.56 229 ALA A N 1
ATOM 1693 C CA . ALA A 1 229 ? 3.273 17.642 12.562 1.00 93.56 229 ALA A CA 1
ATOM 1694 C C . ALA A 1 229 ? 2.594 18.230 13.814 1.00 93.56 229 ALA A C 1
ATOM 1696 O O . ALA A 1 229 ? 2.493 17.539 14.829 1.00 93.56 229 ALA A O 1
ATOM 1697 N N . ASP A 1 230 ? 2.044 19.441 13.719 1.00 94.44 230 ASP A N 1
ATOM 1698 C CA . ASP A 1 230 ? 1.255 20.053 14.791 1.00 94.44 230 ASP A CA 1
ATOM 1699 C C . ASP A 1 230 ? -0.039 19.268 15.055 1.00 94.44 230 ASP A C 1
ATOM 1701 O O . ASP A 1 230 ? -0.375 18.996 16.208 1.00 94.44 230 ASP A O 1
ATOM 1705 N N . ARG A 1 231 ? -0.736 18.800 14.009 1.00 93.81 231 ARG A N 1
ATOM 1706 C CA . ARG A 1 231 ? -1.901 17.906 14.161 1.00 93.81 231 ARG A CA 1
ATOM 1707 C C . ARG A 1 231 ? -1.525 16.576 14.819 1.00 93.81 231 ARG A C 1
ATOM 1709 O O . ARG A 1 231 ? -2.285 16.090 15.652 1.00 93.81 231 ARG A O 1
ATOM 1716 N N . MET A 1 232 ? -0.356 16.011 14.507 1.00 93.88 232 MET A N 1
ATOM 1717 C CA . MET A 1 232 ? 0.162 14.813 15.185 1.00 93.88 232 MET A CA 1
ATOM 1718 C C . MET A 1 232 ? 0.446 15.084 16.663 1.00 93.88 232 MET A C 1
ATOM 1720 O O . MET A 1 232 ? 0.141 14.244 17.503 1.00 93.88 232 MET A O 1
ATOM 1724 N N . ALA A 1 233 ? 0.975 16.260 17.008 1.00 93.75 233 ALA A N 1
ATOM 1725 C CA . ALA A 1 233 ? 1.123 16.657 18.405 1.00 93.75 233 ALA A CA 1
ATOM 1726 C C . ALA A 1 233 ? -0.243 16.783 19.101 1.00 93.75 233 ALA A C 1
ATOM 1728 O O . ALA A 1 233 ? -0.399 16.297 20.220 1.00 93.75 233 ALA A O 1
ATOM 1729 N N . MET A 1 234 ? -1.257 17.340 18.431 1.00 92.62 234 MET A N 1
ATOM 1730 C CA . MET A 1 234 ? -2.617 17.435 18.981 1.00 92.62 234 MET A CA 1
ATOM 1731 C C . MET A 1 234 ? -3.257 16.071 19.256 1.00 92.62 234 MET A C 1
ATOM 1733 O O . MET A 1 234 ? -3.907 15.934 20.290 1.00 92.62 234 MET A O 1
ATOM 1737 N N . LEU A 1 235 ? -2.988 15.040 18.439 1.00 91.44 235 LEU A N 1
ATOM 1738 C CA . LEU A 1 235 ? -3.464 13.668 18.700 1.00 91.44 235 LEU A CA 1
ATOM 1739 C C . LEU A 1 235 ? -3.038 13.123 20.072 1.00 91.44 235 LEU A C 1
ATOM 1741 O O . LEU A 1 235 ? -3.711 12.245 20.603 1.00 91.44 235 LEU A O 1
ATOM 1745 N N . THR A 1 236 ? -1.935 13.624 20.639 1.00 90.31 236 THR A N 1
ATOM 1746 C CA . THR A 1 236 ? -1.438 13.199 21.961 1.00 90.31 236 THR A CA 1
ATOM 1747 C C . THR A 1 236 ? -2.178 13.840 23.135 1.00 90.31 236 THR A C 1
ATOM 1749 O O . THR A 1 236 ? -2.021 13.393 24.267 1.00 90.31 236 THR A O 1
ATOM 1752 N N . THR A 1 237 ? -2.929 14.918 22.887 1.00 89.12 237 THR A N 1
ATOM 1753 C CA . THR A 1 237 ? -3.599 15.711 23.928 1.00 89.12 237 THR A CA 1
ATOM 1754 C C . THR A 1 237 ? -5.112 15.568 23.840 1.00 89.12 237 THR A C 1
ATOM 1756 O O . THR A 1 237 ? -5.748 15.320 24.859 1.00 89.12 237 THR A O 1
ATOM 1759 N N . ASP A 1 238 ? -5.688 15.714 22.644 1.00 88.00 238 ASP A N 1
ATOM 1760 C CA . ASP A 1 238 ? -7.135 15.661 22.447 1.00 88.00 238 ASP A CA 1
ATOM 1761 C C . ASP A 1 238 ? -7.489 15.042 21.091 1.00 88.00 238 ASP A C 1
ATOM 1763 O O . ASP A 1 238 ? -6.881 15.333 20.057 1.00 88.00 238 ASP A O 1
ATOM 1767 N N . VAL A 1 239 ? -8.485 14.162 21.107 1.00 92.94 239 VAL A N 1
ATOM 1768 C CA . VAL A 1 239 ? -9.011 13.491 19.922 1.00 92.94 239 VAL A CA 1
ATOM 1769 C C . VAL A 1 239 ? -10.531 13.620 19.976 1.00 92.94 239 VAL A C 1
ATOM 1771 O O . VAL A 1 239 ? -11.137 13.139 20.935 1.00 92.94 239 VAL A O 1
ATOM 1774 N N . PRO A 1 240 ? -11.168 14.243 18.968 1.00 93.69 240 PRO A N 1
ATOM 1775 C CA . PRO A 1 240 ? -12.604 14.475 18.984 1.00 93.69 240 PRO A CA 1
ATOM 1776 C C . PRO A 1 240 ? -13.344 13.164 18.719 1.00 93.69 240 PRO A C 1
ATOM 1778 O O . PRO A 1 240 ? -13.598 12.773 17.576 1.00 93.69 240 PRO A O 1
ATOM 1781 N N . PHE A 1 241 ? -13.667 12.468 19.803 1.00 94.94 241 PHE A N 1
ATOM 1782 C CA . PHE A 1 241 ? -14.485 11.268 19.787 1.00 94.94 241 PHE A CA 1
ATOM 1783 C C . PHE A 1 241 ? -15.979 11.606 19.789 1.00 94.94 241 PHE A C 1
ATOM 1785 O O . PHE A 1 241 ? -16.417 12.625 20.323 1.00 94.94 241 PHE A O 1
ATOM 1792 N N . THR A 1 242 ? -16.784 10.716 19.215 1.00 95.19 242 THR A N 1
ATOM 1793 C CA . THR A 1 242 ? -18.240 10.739 19.379 1.00 95.19 242 THR A CA 1
ATOM 1794 C C . THR A 1 242 ? -18.627 10.065 20.701 1.00 95.19 242 THR A C 1
ATOM 1796 O O . THR A 1 242 ? -17.844 9.281 21.241 1.00 95.19 242 THR A O 1
ATOM 1799 N N . PRO A 1 243 ? -19.862 10.256 21.202 1.00 92.06 243 PRO A N 1
ATOM 1800 C CA . PRO A 1 243 ? -20.344 9.543 22.391 1.00 92.06 243 PRO A CA 1
ATOM 1801 C C . PRO A 1 243 ? -20.311 8.009 22.267 1.00 92.06 243 PRO A C 1
ATOM 1803 O O . PRO A 1 243 ? -20.382 7.296 23.263 1.00 92.06 243 PRO A O 1
ATOM 1806 N N . ALA A 1 244 ? -20.194 7.466 21.048 1.00 90.44 244 ALA A N 1
ATOM 1807 C CA . ALA A 1 244 ? -20.032 6.029 20.839 1.00 90.44 244 ALA A CA 1
ATOM 1808 C C . ALA A 1 244 ? -18.682 5.504 21.364 1.00 90.44 244 ALA A C 1
ATOM 1810 O O . ALA A 1 244 ? -18.561 4.311 21.639 1.00 90.44 244 ALA A O 1
ATOM 1811 N N . ALA A 1 245 ? -17.682 6.375 21.533 1.00 91.31 245 ALA A N 1
ATOM 1812 C CA . ALA A 1 245 ? -16.373 6.002 22.055 1.00 91.31 245 ALA A CA 1
ATOM 1813 C C . ALA A 1 245 ? -16.384 5.676 23.562 1.00 91.31 245 ALA A C 1
ATOM 1815 O O . ALA A 1 245 ? -15.494 4.961 24.036 1.00 91.31 245 ALA A O 1
ATOM 1816 N N . ASP A 1 246 ? -17.408 6.126 24.295 1.00 91.69 246 ASP A N 1
ATOM 1817 C CA . ASP A 1 246 ? -17.595 5.839 25.725 1.00 91.69 246 ASP A CA 1
ATOM 1818 C C . ASP A 1 246 ? -18.063 4.399 25.983 1.00 91.69 246 ASP A C 1
ATOM 1820 O O . ASP A 1 246 ? -18.016 3.906 27.112 1.00 91.69 246 ASP A O 1
ATOM 1824 N N . LEU A 1 247 ? -18.501 3.695 24.934 1.00 90.38 247 LEU A N 1
ATOM 1825 C CA . LEU A 1 247 ? -18.892 2.295 25.027 1.00 90.38 247 LEU A CA 1
ATOM 1826 C C . LEU A 1 247 ? -17.685 1.397 25.360 1.00 90.38 247 LEU A C 1
ATOM 1828 O O . LEU A 1 247 ? -16.551 1.698 24.959 1.00 90.38 247 LEU A O 1
ATOM 1832 N N . PRO A 1 248 ? -17.912 0.251 26.036 1.00 89.69 248 PRO A N 1
ATOM 1833 C CA . PRO A 1 248 ? -16.861 -0.717 26.322 1.00 89.69 248 PRO A CA 1
ATOM 1834 C C . PRO A 1 248 ? -16.115 -1.133 25.056 1.00 89.69 248 PRO A C 1
ATOM 1836 O O . PRO A 1 248 ? -16.740 -1.501 24.052 1.00 89.69 248 PRO A O 1
ATOM 1839 N N . ALA A 1 249 ? -14.784 -1.139 25.128 1.00 86.88 249 ALA A N 1
ATOM 1840 C CA . ALA A 1 249 ? -13.901 -1.443 24.009 1.00 86.88 249 ALA A CA 1
ATOM 1841 C C . ALA A 1 249 ? -14.283 -2.722 23.264 1.00 86.88 249 ALA A C 1
ATOM 1843 O O . ALA A 1 249 ? -14.347 -2.719 22.034 1.00 86.88 249 ALA A O 1
ATOM 1844 N N . ARG A 1 250 ? -14.592 -3.798 23.998 1.00 85.50 250 ARG A N 1
ATOM 1845 C CA . ARG A 1 250 ? -15.044 -5.060 23.398 1.00 85.50 250 ARG A CA 1
ATOM 1846 C C . ARG A 1 250 ? -16.276 -4.875 22.514 1.00 85.50 250 ARG A C 1
ATOM 1848 O O . ARG A 1 250 ? -16.300 -5.363 21.391 1.00 85.50 250 ARG A O 1
ATOM 1855 N N . SER A 1 251 ? -17.288 -4.181 23.024 1.00 85.88 251 SER A N 1
ATOM 1856 C CA . SER A 1 251 ? -18.575 -4.014 22.343 1.00 85.88 251 SER A CA 1
ATOM 1857 C C . SER A 1 251 ? -18.525 -3.039 21.167 1.00 85.88 251 SER A C 1
ATOM 1859 O O . SER A 1 251 ? -19.290 -3.201 20.223 1.00 85.88 251 SER A O 1
ATOM 1861 N N . ALA A 1 252 ? -17.625 -2.052 21.201 1.00 89.94 252 ALA A N 1
ATOM 1862 C CA . ALA A 1 252 ? -17.529 -1.024 20.169 1.00 89.94 252 ALA A CA 1
ATOM 1863 C C . ALA A 1 252 ? -16.517 -1.368 19.064 1.00 89.94 252 ALA A C 1
ATOM 1865 O O . ALA A 1 252 ? -16.820 -1.216 17.883 1.00 89.94 252 ALA A O 1
ATOM 1866 N N . LEU A 1 253 ? -15.318 -1.842 19.425 1.00 90.00 253 LEU A N 1
ATOM 1867 C CA . LEU A 1 253 ? -14.217 -2.032 18.472 1.00 90.00 253 LEU A CA 1
ATOM 1868 C C . LEU A 1 253 ? -14.328 -3.346 17.715 1.00 90.00 253 LEU A C 1
ATOM 1870 O O . LEU A 1 253 ? -14.071 -3.399 16.512 1.00 90.00 253 LEU A O 1
ATOM 1874 N N . LEU A 1 254 ? -14.711 -4.413 18.412 1.00 87.00 254 LEU A N 1
ATOM 1875 C CA . LEU A 1 254 ? -14.687 -5.730 17.813 1.00 87.00 254 LEU A CA 1
ATOM 1876 C C . LEU A 1 254 ? -15.686 -5.861 16.640 1.00 87.00 254 LEU A C 1
ATOM 1878 O O . LEU A 1 254 ? -15.241 -6.248 15.559 1.00 87.00 254 LEU A O 1
ATOM 1882 N N . PRO A 1 255 ? -16.961 -5.420 16.727 1.00 88.31 255 PRO A N 1
ATOM 1883 C CA . PRO A 1 255 ? -17.871 -5.452 15.574 1.00 88.31 255 PRO A CA 1
ATOM 1884 C C . PRO A 1 255 ? -17.362 -4.682 14.346 1.00 88.31 255 PRO A C 1
ATOM 1886 O O . PRO A 1 255 ? -17.657 -5.060 13.213 1.00 88.31 255 PRO A O 1
ATOM 1889 N N . LEU A 1 256 ? -16.572 -3.622 14.548 1.00 90.62 256 LEU A N 1
ATOM 1890 C CA . LEU A 1 256 ? -15.965 -2.854 13.457 1.00 90.62 256 LEU A CA 1
ATOM 1891 C C . LEU A 1 256 ? -14.833 -3.636 12.772 1.00 90.62 256 LEU A C 1
ATOM 1893 O O . LEU A 1 256 ? -14.730 -3.611 11.544 1.00 90.62 256 LEU A O 1
ATOM 1897 N N . ILE A 1 257 ? -14.034 -4.392 13.533 1.00 89.62 257 ILE A N 1
ATOM 1898 C CA . ILE A 1 257 ? -13.022 -5.310 12.981 1.00 89.62 257 ILE A CA 1
ATOM 1899 C C . ILE A 1 257 ? -13.696 -6.436 12.197 1.00 89.62 257 ILE A C 1
ATOM 1901 O O . ILE A 1 257 ? -13.285 -6.735 11.076 1.00 89.62 257 ILE A O 1
ATOM 1905 N N . ALA A 1 258 ? -14.751 -7.037 12.751 1.00 87.50 258 ALA A N 1
ATOM 1906 C CA . ALA A 1 258 ? -15.515 -8.051 12.036 1.00 87.50 258 ALA A CA 1
ATOM 1907 C C . ALA A 1 258 ? -16.125 -7.502 10.749 1.00 87.50 258 ALA A C 1
ATOM 1909 O O . ALA A 1 258 ? -16.068 -8.163 9.718 1.00 87.50 258 ALA A O 1
ATOM 1910 N N . GLU A 1 259 ? -16.650 -6.277 10.764 1.00 89.56 259 GLU A N 1
ATOM 1911 C CA . GLU A 1 259 ? -17.160 -5.637 9.557 1.00 89.56 259 GLU A CA 1
ATOM 1912 C C . GLU A 1 259 ? -16.062 -5.406 8.510 1.00 89.56 259 GLU A C 1
ATOM 1914 O O . GLU A 1 259 ? -16.276 -5.670 7.325 1.00 89.56 259 GLU A O 1
ATOM 1919 N N . ALA A 1 260 ? -14.869 -4.970 8.922 1.00 90.38 260 ALA A N 1
ATOM 1920 C CA . ALA A 1 260 ? -13.721 -4.854 8.024 1.00 90.38 260 ALA A CA 1
ATOM 1921 C C . ALA A 1 260 ? -13.334 -6.217 7.420 1.00 90.38 260 ALA A C 1
ATOM 1923 O O . ALA A 1 260 ? -13.128 -6.319 6.207 1.00 90.38 260 ALA A O 1
ATOM 1924 N N . HIS A 1 261 ? -13.324 -7.275 8.234 1.00 89.56 261 HIS A N 1
ATOM 1925 C CA . HIS A 1 261 ? -13.070 -8.640 7.782 1.00 89.56 261 HIS A CA 1
ATOM 1926 C C . HIS A 1 261 ? -14.164 -9.145 6.826 1.00 89.56 261 HIS A C 1
ATOM 1928 O O . HIS A 1 261 ? -13.853 -9.681 5.765 1.00 89.56 261 HIS A O 1
ATOM 1934 N N . ARG A 1 262 ? -15.448 -8.907 7.121 1.00 89.56 262 ARG A N 1
ATOM 1935 C CA . ARG A 1 262 ? -16.570 -9.250 6.229 1.00 89.56 262 ARG A CA 1
ATOM 1936 C C . ARG A 1 262 ? -16.461 -8.544 4.883 1.00 89.56 262 ARG A C 1
ATOM 1938 O O . ARG A 1 262 ? -16.662 -9.183 3.855 1.00 89.56 262 ARG A O 1
ATOM 1945 N N . LYS A 1 263 ? -16.101 -7.256 4.866 1.00 91.81 263 LYS A N 1
ATOM 1946 C CA . LYS A 1 263 ? -15.848 -6.505 3.624 1.00 91.81 263 LYS A CA 1
ATOM 1947 C C . LYS A 1 263 ? -14.698 -7.105 2.821 1.00 91.81 263 LYS A C 1
ATOM 1949 O O . LYS A 1 263 ? -14.807 -7.196 1.600 1.00 91.81 263 LYS A O 1
ATOM 1954 N N . LEU A 1 264 ? -13.622 -7.528 3.488 1.00 92.69 264 LEU A N 1
ATOM 1955 C CA . LEU A 1 264 ? -12.517 -8.236 2.844 1.00 92.69 264 LEU A CA 1
ATOM 1956 C C . LEU A 1 264 ? -12.995 -9.562 2.236 1.00 92.69 264 LEU A C 1
ATOM 1958 O O . LEU A 1 264 ? -12.786 -9.782 1.048 1.00 92.69 264 LEU A O 1
ATOM 1962 N N . VAL A 1 265 ? -13.688 -10.405 3.005 1.00 91.50 265 VAL A N 1
ATOM 1963 C CA . VAL A 1 265 ? -14.229 -11.690 2.528 1.00 91.50 265 VAL A CA 1
ATOM 1964 C C . VAL A 1 265 ? -15.178 -11.487 1.343 1.00 91.50 265 VAL A C 1
ATOM 1966 O O . VAL A 1 265 ? -15.070 -12.192 0.341 1.00 91.50 265 VAL A O 1
ATOM 1969 N N . ALA A 1 266 ? -16.064 -10.490 1.415 1.00 91.62 266 ALA A N 1
ATOM 1970 C CA . ALA A 1 266 ? -16.971 -10.142 0.327 1.00 91.62 266 ALA A CA 1
ATOM 1971 C C . ALA A 1 266 ? -16.213 -9.703 -0.935 1.00 91.62 266 ALA A C 1
ATOM 1973 O O . ALA A 1 266 ? -16.543 -10.160 -2.027 1.00 91.62 266 ALA A O 1
ATOM 1974 N N . GLN A 1 267 ? -15.173 -8.872 -0.797 1.00 93.94 267 GLN A N 1
ATOM 1975 C CA . GLN A 1 267 ? -14.335 -8.464 -1.926 1.00 93.94 267 GLN A CA 1
ATOM 1976 C C . GLN A 1 267 ? -13.586 -9.654 -2.535 1.00 93.94 267 GLN A C 1
ATOM 1978 O O . GLN A 1 267 ? -13.512 -9.763 -3.757 1.00 93.94 267 GLN A O 1
ATOM 1983 N N . VAL A 1 268 ? -13.058 -10.561 -1.710 1.00 92.25 268 VAL A N 1
ATOM 1984 C CA . VAL A 1 268 ? -12.388 -11.773 -2.197 1.00 92.25 268 VAL A CA 1
ATOM 1985 C C . VAL A 1 268 ? -13.366 -12.689 -2.935 1.00 92.25 268 VAL A C 1
ATOM 1987 O O . VAL A 1 268 ? -12.993 -13.290 -3.938 1.00 92.25 268 VAL A O 1
ATOM 1990 N N . GLY A 1 269 ? -14.633 -12.732 -2.515 1.00 89.19 269 GLY A N 1
ATOM 1991 C CA . GLY A 1 269 ? -15.699 -13.444 -3.223 1.00 89.19 269 GLY A CA 1
ATOM 1992 C C . GLY A 1 269 ? -15.979 -12.932 -4.643 1.00 89.19 269 GLY A C 1
ATOM 1993 O O . GLY A 1 269 ? -16.550 -13.667 -5.443 1.00 89.19 269 GLY A O 1
ATOM 1994 N N . LEU A 1 270 ? -15.558 -11.705 -4.979 1.00 88.69 270 LEU A N 1
ATOM 1995 C CA . LEU A 1 270 ? -15.647 -11.149 -6.335 1.00 88.69 270 LEU A CA 1
ATOM 1996 C C . LEU A 1 270 ? -14.440 -11.517 -7.213 1.00 88.69 270 LEU A C 1
ATOM 1998 O O . LEU A 1 270 ? -14.486 -11.315 -8.427 1.00 88.69 270 LEU A O 1
ATOM 2002 N N . LEU A 1 271 ? -13.351 -12.030 -6.629 1.00 87.25 271 LEU A N 1
ATOM 2003 C CA . LEU A 1 271 ? -12.141 -12.361 -7.377 1.00 87.25 271 LEU A CA 1
ATOM 2004 C C . LEU A 1 271 ? -12.326 -13.652 -8.192 1.00 87.25 271 LEU A C 1
ATOM 2006 O O . LEU A 1 271 ? -12.931 -14.612 -7.708 1.00 87.25 271 LEU A O 1
ATOM 2010 N N . PRO A 1 272 ? -11.730 -13.744 -9.397 1.00 80.75 272 PRO A N 1
ATOM 2011 C CA . PRO A 1 272 ? -11.761 -14.953 -10.217 1.00 80.75 272 PRO A CA 1
ATOM 2012 C C . PRO A 1 272 ? -10.785 -16.015 -9.675 1.00 80.75 272 PRO A C 1
ATOM 2014 O O . PRO A 1 272 ? -9.802 -16.379 -10.321 1.00 80.75 272 PRO A O 1
ATOM 2017 N N . LEU A 1 273 ? -11.029 -16.517 -8.459 1.00 75.38 273 LEU A N 1
ATOM 2018 C CA . LEU A 1 273 ? -10.157 -17.499 -7.801 1.00 75.38 273 LEU A CA 1
ATOM 2019 C C . LEU A 1 273 ? -10.134 -18.850 -8.534 1.00 75.38 273 LEU A C 1
ATOM 2021 O O . LEU A 1 273 ? -9.126 -19.550 -8.485 1.00 75.38 273 LEU A O 1
ATOM 2025 N N . GLY A 1 274 ? -11.206 -19.187 -9.261 1.00 67.38 274 GLY A N 1
ATOM 2026 C CA . GLY A 1 274 ? -11.258 -20.372 -10.124 1.00 67.38 274 GLY A CA 1
ATOM 2027 C C . GLY A 1 274 ? -10.248 -20.315 -11.275 1.00 67.38 274 GLY A C 1
ATOM 2028 O O . GLY A 1 274 ? -9.547 -21.293 -11.523 1.00 67.38 274 GLY A O 1
ATOM 2029 N N . ASP A 1 275 ? -10.095 -19.150 -11.910 1.00 62.50 275 ASP A N 1
ATOM 2030 C CA . ASP A 1 275 ? -9.091 -18.937 -12.962 1.00 62.50 275 ASP A CA 1
ATOM 2031 C C . ASP A 1 275 ? -7.675 -18.860 -12.378 1.00 62.50 275 ASP A C 1
ATOM 2033 O O . ASP A 1 275 ? -6.712 -19.306 -13.005 1.00 62.50 275 ASP A O 1
ATOM 2037 N N . ALA A 1 276 ? -7.547 -18.329 -11.157 1.00 58.91 276 ALA A N 1
ATOM 2038 C CA . ALA A 1 276 ? -6.285 -18.248 -10.426 1.00 58.91 276 ALA A CA 1
ATOM 2039 C C . ALA A 1 276 ? -5.768 -19.614 -9.939 1.00 58.91 276 ALA A C 1
ATOM 2041 O O . ALA A 1 276 ? -4.596 -19.708 -9.590 1.00 58.91 276 ALA A O 1
ATOM 2042 N N . ALA A 1 277 ? -6.597 -20.666 -9.936 1.00 58.91 277 ALA A N 1
ATOM 2043 C CA . ALA A 1 277 ? -6.210 -22.019 -9.529 1.00 58.91 277 ALA A CA 1
ATOM 2044 C C . ALA A 1 277 ? -5.377 -22.770 -10.588 1.00 58.91 277 ALA A C 1
ATOM 2046 O O . ALA A 1 277 ? -4.803 -23.817 -10.284 1.00 58.91 277 ALA A O 1
ATOM 2047 N N . THR A 1 278 ? -5.285 -22.247 -11.817 1.00 57.97 278 THR A N 1
ATOM 2048 C CA . THR A 1 278 ? -4.462 -22.835 -12.884 1.00 57.97 278 THR A CA 1
ATOM 2049 C C . THR A 1 278 ? -3.205 -21.989 -13.109 1.00 57.97 278 THR A C 1
ATOM 2051 O O . THR A 1 278 ? -3.322 -20.833 -13.523 1.00 57.97 278 THR A O 1
ATOM 2054 N N . PRO A 1 279 ? -1.991 -22.524 -12.877 1.00 56.50 279 PRO A N 1
ATOM 2055 C CA . PRO A 1 279 ? -0.766 -21.786 -13.158 1.00 56.50 279 PRO A CA 1
ATOM 2056 C C . PRO A 1 279 ? -0.616 -21.556 -14.668 1.00 56.50 279 PRO A C 1
ATOM 2058 O O . PRO A 1 279 ? -0.721 -22.494 -15.456 1.00 56.50 279 PRO A O 1
ATOM 2061 N N . TYR A 1 280 ? -0.335 -20.309 -15.061 1.00 59.78 280 TYR A N 1
ATOM 2062 C CA . TYR A 1 280 ? -0.068 -19.900 -16.445 1.00 59.78 280 TYR A CA 1
ATOM 2063 C C . TYR A 1 280 ? -1.190 -20.239 -17.435 1.00 59.78 280 TYR A C 1
ATOM 2065 O O . TYR A 1 280 ? -0.953 -20.865 -18.468 1.00 59.78 280 TYR A O 1
ATOM 2073 N N . ASN A 1 281 ? -2.414 -19.783 -17.166 1.00 55.00 281 ASN A N 1
ATOM 2074 C CA . ASN A 1 281 ? -3.584 -20.000 -18.031 1.00 55.00 281 ASN A CA 1
ATOM 2075 C C . ASN A 1 281 ? -3.496 -19.340 -19.434 1.00 55.00 281 ASN A C 1
ATOM 2077 O O . ASN A 1 281 ? -4.492 -19.269 -20.152 1.00 55.00 281 ASN A O 1
ATOM 2081 N N . GLY A 1 282 ? -2.325 -18.828 -19.831 1.00 54.19 282 GLY A N 1
ATOM 2082 C CA . GLY A 1 282 ? -2.089 -18.188 -21.124 1.00 54.19 282 GLY A CA 1
ATOM 2083 C C . GLY A 1 282 ? -2.756 -16.820 -21.272 1.00 54.19 282 GLY A C 1
ATOM 2084 O O . GLY A 1 282 ? -2.583 -16.174 -22.305 1.00 54.19 282 GLY A O 1
ATOM 2085 N N . GLN A 1 283 ? -3.468 -16.331 -20.251 1.00 51.97 283 GLN A N 1
ATOM 2086 C CA . GLN A 1 283 ? -4.116 -15.023 -20.264 1.00 51.97 283 GLN A CA 1
ATOM 2087 C C . GLN A 1 283 ? -3.158 -13.921 -19.799 1.00 51.97 283 GLN A C 1
ATOM 2089 O O . GLN A 1 283 ? -3.456 -13.116 -18.914 1.00 51.97 283 GLN A O 1
ATOM 2094 N N . GLY A 1 284 ? -2.026 -13.803 -20.498 1.00 49.94 284 GLY A N 1
ATOM 2095 C CA . GLY A 1 284 ? -1.082 -12.689 -20.341 1.00 49.94 284 GLY A CA 1
ATOM 2096 C C . GLY A 1 284 ? -1.685 -11.307 -20.654 1.00 49.94 284 GLY A C 1
ATOM 2097 O O . GLY A 1 284 ? -1.026 -10.291 -20.460 1.00 49.94 284 GLY A O 1
ATOM 2098 N N . LEU A 1 285 ? -2.946 -11.267 -21.101 1.00 52.94 285 LEU A N 1
ATOM 2099 C CA . LEU A 1 285 ? -3.765 -10.087 -21.384 1.00 52.94 285 LEU A CA 1
ATOM 2100 C C . LEU A 1 285 ? -5.008 -10.027 -20.479 1.00 52.94 285 LEU A C 1
ATOM 2102 O O . LEU A 1 285 ? -6.085 -9.631 -20.925 1.00 52.94 285 LEU A O 1
ATOM 2106 N N . THR A 1 286 ? -4.895 -10.460 -19.221 1.00 59.66 286 THR A N 1
ATOM 2107 C CA . THR A 1 286 ? -5.999 -10.316 -18.261 1.00 59.66 286 THR A CA 1
ATOM 2108 C C . THR A 1 286 ? -6.460 -8.847 -18.198 1.00 59.66 286 THR A C 1
ATOM 2110 O O . THR A 1 286 ? -5.617 -7.949 -18.111 1.00 59.66 286 THR A O 1
ATOM 2113 N N . PRO A 1 287 ? -7.774 -8.569 -18.284 1.00 59.84 287 PRO A N 1
ATOM 2114 C CA . PRO A 1 287 ? -8.290 -7.205 -18.358 1.00 59.84 287 PRO A CA 1
ATOM 2115 C C . PRO A 1 287 ? -7.892 -6.325 -17.164 1.00 59.84 287 PRO A C 1
ATOM 2117 O O . PRO A 1 287 ? -7.846 -6.792 -16.027 1.00 59.84 287 PRO A O 1
ATOM 2120 N N . ALA A 1 288 ? -7.729 -5.019 -17.398 1.00 60.97 288 ALA A N 1
ATOM 2121 C CA . ALA A 1 288 ? -7.361 -4.043 -16.363 1.00 60.97 288 ALA A CA 1
ATOM 2122 C C . ALA A 1 288 ? -8.336 -3.983 -15.165 1.00 60.97 288 ALA A C 1
ATOM 2124 O O . ALA A 1 288 ? -7.930 -3.597 -14.069 1.00 60.97 288 ALA A O 1
ATOM 2125 N N . HIS A 1 289 ? -9.605 -4.378 -15.349 1.00 60.72 289 HIS A N 1
ATOM 2126 C CA . HIS A 1 289 ? -10.579 -4.436 -14.254 1.00 60.72 289 HIS A CA 1
ATOM 2127 C C . HIS A 1 289 ? -10.199 -5.483 -13.198 1.00 60.72 289 HIS A C 1
ATOM 2129 O O . HIS A 1 289 ? -10.332 -5.210 -12.012 1.00 60.72 289 HIS A O 1
ATOM 2135 N N . GLN A 1 290 ? -9.611 -6.616 -13.601 1.00 77.62 290 GLN A N 1
ATOM 2136 C CA . GLN A 1 290 ? -9.166 -7.629 -12.646 1.00 77.62 290 GLN A CA 1
ATOM 2137 C C . GLN A 1 290 ? -8.055 -7.071 -11.749 1.00 77.62 290 GLN A C 1
ATOM 2139 O O . GLN A 1 290 ? -8.113 -7.216 -10.534 1.00 77.62 290 GLN A O 1
ATOM 2144 N N . ASP A 1 291 ? -7.069 -6.366 -12.317 1.00 86.56 291 ASP A N 1
ATOM 2145 C CA . ASP A 1 291 ? -5.993 -5.743 -11.529 1.00 86.56 291 ASP A CA 1
ATOM 2146 C C . ASP A 1 291 ? -6.526 -4.688 -10.538 1.00 86.56 291 ASP A C 1
ATOM 2148 O O . ASP A 1 291 ? -5.963 -4.519 -9.455 1.00 86.56 291 ASP A O 1
ATOM 2152 N N . ALA A 1 292 ? -7.637 -4.012 -10.856 1.00 88.00 292 ALA A N 1
ATOM 2153 C CA . ALA A 1 292 ? -8.303 -3.101 -9.927 1.00 88.00 292 ALA A CA 1
ATOM 2154 C C . ALA A 1 292 ? -8.933 -3.832 -8.726 1.00 88.00 292 ALA A C 1
ATOM 2156 O O . ALA A 1 292 ? -8.763 -3.375 -7.594 1.00 88.00 292 ALA A O 1
ATOM 2157 N N . ASP A 1 293 ? -9.581 -4.978 -8.942 1.00 91.12 293 ASP A N 1
ATOM 2158 C CA . ASP A 1 293 ? -10.189 -5.769 -7.863 1.00 91.12 293 ASP A CA 1
ATOM 2159 C C . ASP A 1 293 ? -9.140 -6.360 -6.910 1.00 91.12 293 ASP A C 1
ATOM 2161 O O . ASP A 1 293 ? -9.327 -6.359 -5.688 1.00 91.12 293 ASP A O 1
ATOM 2165 N N . TRP A 1 294 ? -7.990 -6.786 -7.442 1.00 92.19 294 TRP A N 1
ATOM 2166 C CA . TRP A 1 294 ? -6.846 -7.223 -6.635 1.00 92.19 294 TRP A CA 1
ATOM 2167 C C . TRP A 1 294 ? -6.259 -6.073 -5.801 1.00 92.19 294 TRP A C 1
ATOM 2169 O O . TRP A 1 294 ? -6.024 -6.242 -4.604 1.00 92.19 294 TRP A O 1
ATOM 2179 N N . ARG A 1 295 ? -6.102 -4.871 -6.380 1.00 91.88 295 ARG A N 1
ATOM 2180 C CA . ARG A 1 295 ? -5.662 -3.676 -5.629 1.00 91.88 295 ARG A CA 1
ATOM 2181 C C . ARG A 1 295 ? -6.649 -3.285 -4.528 1.00 91.88 295 ARG A C 1
ATOM 2183 O O . ARG A 1 295 ? -6.229 -2.942 -3.425 1.00 91.88 295 ARG A O 1
ATOM 2190 N N . ARG A 1 296 ? -7.955 -3.373 -4.795 1.00 93.25 296 ARG A N 1
ATOM 2191 C CA . ARG A 1 296 ? -9.002 -3.133 -3.789 1.00 93.25 296 ARG A CA 1
ATOM 2192 C C . ARG A 1 296 ? -8.939 -4.152 -2.652 1.00 93.25 296 ARG A C 1
ATOM 2194 O O . ARG A 1 296 ? -9.099 -3.777 -1.495 1.00 93.25 296 ARG A O 1
ATOM 2201 N N . THR A 1 297 ? -8.661 -5.414 -2.971 1.00 95.62 297 THR A N 1
ATOM 2202 C CA . THR A 1 297 ? -8.461 -6.481 -1.978 1.00 95.62 297 THR A CA 1
ATOM 2203 C C . THR A 1 297 ? -7.251 -6.196 -1.091 1.00 95.62 297 THR A C 1
ATOM 2205 O O . THR A 1 297 ? -7.368 -6.301 0.126 1.00 95.62 297 THR A O 1
ATOM 2208 N N . HIS A 1 298 ? -6.123 -5.767 -1.672 1.00 95.06 298 HIS A N 1
ATOM 2209 C CA . HIS A 1 298 ? -4.941 -5.348 -0.910 1.00 95.06 298 HIS A CA 1
ATOM 2210 C C . HIS A 1 298 ? -5.271 -4.242 0.091 1.00 95.06 298 HIS A C 1
ATOM 2212 O O . HIS A 1 298 ? -5.020 -4.408 1.280 1.00 95.06 298 HIS A O 1
ATOM 2218 N N . LEU A 1 299 ? -5.925 -3.173 -0.371 1.00 92.50 299 LEU A N 1
ATOM 2219 C CA . LEU A 1 299 ? -6.318 -2.054 0.484 1.00 92.50 299 LEU A CA 1
ATOM 2220 C C . LEU A 1 299 ? -7.216 -2.497 1.652 1.00 92.50 299 LEU A C 1
ATOM 2222 O O . LEU A 1 299 ? -7.034 -2.050 2.781 1.00 92.50 299 LEU A O 1
ATOM 2226 N N . LEU A 1 300 ? -8.199 -3.366 1.398 1.00 93.88 300 LEU A N 1
ATOM 2227 C CA . LEU A 1 300 ? -9.079 -3.876 2.454 1.00 93.88 300 LEU A CA 1
ATOM 2228 C C . LEU A 1 300 ? -8.338 -4.796 3.434 1.00 93.88 300 LEU A C 1
ATOM 2230 O O . LEU A 1 300 ? -8.612 -4.737 4.631 1.00 93.88 300 LEU A O 1
ATOM 2234 N N . ALA A 1 301 ? -7.394 -5.607 2.950 1.00 94.31 301 ALA A N 1
ATOM 2235 C CA . ALA A 1 301 ? -6.573 -6.472 3.791 1.00 94.31 301 ALA A CA 1
ATOM 2236 C C . ALA A 1 301 ? -5.627 -5.662 4.690 1.00 94.31 301 ALA A C 1
ATOM 2238 O O . ALA A 1 301 ? -5.540 -5.949 5.881 1.00 94.31 301 ALA A O 1
ATOM 2239 N N . GLU A 1 302 ? -4.979 -4.624 4.152 1.00 92.88 302 GLU A N 1
ATOM 2240 C CA . GLU A 1 302 ? -4.141 -3.698 4.926 1.00 92.88 302 GLU A CA 1
ATOM 2241 C C . GLU A 1 302 ? -4.957 -2.975 5.999 1.00 92.88 302 GLU A C 1
ATOM 2243 O O . GLU A 1 302 ? -4.586 -2.993 7.168 1.00 92.88 302 GLU A O 1
ATOM 2248 N N . ARG A 1 303 ? -6.124 -2.428 5.640 1.00 91.31 303 ARG A N 1
ATOM 2249 C CA . ARG A 1 303 ? -7.012 -1.762 6.606 1.00 91.31 303 ARG A CA 1
ATOM 2250 C C . ARG A 1 303 ? -7.495 -2.705 7.705 1.00 91.31 303 ARG A C 1
ATOM 2252 O O . ARG A 1 303 ? -7.553 -2.309 8.865 1.00 91.31 303 ARG A O 1
ATOM 2259 N N . CYS A 1 304 ? -7.838 -3.946 7.358 1.00 92.25 304 CYS A N 1
ATOM 2260 C CA . CYS A 1 304 ? -8.237 -4.957 8.336 1.00 92.25 304 CYS A CA 1
ATOM 2261 C C . CYS A 1 304 ? -7.073 -5.336 9.266 1.00 92.25 304 CYS A C 1
ATOM 2263 O O . CYS A 1 304 ? -7.284 -5.493 10.469 1.00 92.25 304 CYS A O 1
ATOM 2265 N N . LEU A 1 305 ? -5.856 -5.463 8.725 1.00 92.94 305 LEU A N 1
ATOM 2266 C CA . LEU A 1 305 ? -4.645 -5.731 9.499 1.00 92.94 305 LEU A CA 1
ATOM 2267 C C . LEU A 1 305 ? -4.359 -4.590 10.473 1.00 92.94 305 LEU A C 1
ATOM 2269 O O . LEU A 1 305 ? -4.224 -4.840 11.663 1.00 92.94 305 LEU A O 1
ATOM 2273 N N . ASP A 1 306 ? -4.319 -3.352 9.990 1.00 89.62 306 ASP A N 1
ATOM 2274 C CA . ASP A 1 306 ? -4.027 -2.179 10.814 1.00 89.62 306 ASP A CA 1
ATOM 2275 C C . ASP A 1 306 ? -5.087 -1.990 11.921 1.00 89.62 306 ASP A C 1
ATOM 2277 O O . ASP A 1 306 ? -4.744 -1.697 13.069 1.00 89.62 306 ASP A O 1
ATOM 2281 N N . ALA A 1 307 ? -6.369 -2.241 11.624 1.00 90.75 307 ALA A N 1
ATOM 2282 C CA . ALA A 1 307 ? -7.445 -2.229 12.621 1.00 90.75 307 ALA A CA 1
ATOM 2283 C C . ALA A 1 307 ? -7.257 -3.307 13.703 1.00 90.75 307 ALA A C 1
ATOM 2285 O O . ALA A 1 307 ? -7.417 -3.040 14.898 1.00 90.75 307 ALA A O 1
ATOM 2286 N N . ALA A 1 308 ? -6.891 -4.526 13.295 1.00 90.69 308 ALA A N 1
ATOM 2287 C CA . ALA A 1 308 ? -6.593 -5.616 14.217 1.00 90.69 308 ALA A CA 1
ATOM 2288 C C . ALA A 1 308 ? -5.330 -5.325 15.048 1.00 90.69 308 ALA A C 1
ATOM 2290 O O . ALA A 1 308 ? -5.318 -5.587 16.251 1.00 90.69 308 ALA A O 1
ATOM 2291 N N . GLU A 1 309 ? -4.295 -4.728 14.447 1.00 90.69 309 GLU A N 1
ATOM 2292 C CA . GLU A 1 309 ? -3.062 -4.325 15.129 1.00 90.69 309 GLU A CA 1
ATOM 2293 C C . GLU A 1 309 ? -3.315 -3.259 16.197 1.00 90.69 309 GLU A C 1
ATOM 2295 O O . GLU A 1 309 ? -2.736 -3.356 17.282 1.00 90.69 309 GLU A O 1
ATOM 2300 N N . ALA A 1 310 ? -4.195 -2.288 15.926 1.00 89.94 310 ALA A N 1
ATOM 2301 C CA . ALA A 1 310 ? -4.587 -1.258 16.890 1.00 89.94 310 ALA A CA 1
ATOM 2302 C C . ALA A 1 310 ? -5.240 -1.853 18.145 1.00 89.94 310 ALA A C 1
ATOM 2304 O O . ALA A 1 310 ? -4.996 -1.406 19.263 1.00 89.94 310 ALA A O 1
ATOM 2305 N N . CYS A 1 311 ? -6.022 -2.916 17.966 1.00 88.81 311 CYS A N 1
ATOM 2306 C CA . CYS A 1 311 ? -6.762 -3.572 19.039 1.00 88.81 311 CYS A CA 1
ATOM 2307 C C . CYS A 1 311 ? -5.990 -4.734 19.698 1.00 88.81 311 CYS A C 1
ATOM 2309 O O . CYS A 1 311 ? -6.351 -5.199 20.783 1.00 88.81 311 CYS A O 1
ATOM 2311 N N . ARG A 1 312 ? -4.896 -5.201 19.085 1.00 87.81 312 ARG A N 1
ATOM 2312 C CA . ARG A 1 312 ? -4.095 -6.347 19.548 1.00 87.81 312 ARG A CA 1
ATOM 2313 C C . ARG A 1 312 ? -3.635 -6.253 21.014 1.00 87.81 312 ARG A C 1
ATOM 2315 O O . ARG A 1 312 ? -3.722 -7.280 21.691 1.00 87.81 312 ARG A O 1
ATOM 2322 N N . PRO A 1 313 ? -3.175 -5.097 21.542 1.00 83.94 313 PRO A N 1
ATOM 2323 C CA . PRO A 1 313 ? -2.761 -4.996 22.945 1.00 83.94 313 PRO A CA 1
ATOM 2324 C C . PRO A 1 313 ? -3.896 -5.286 23.938 1.00 83.94 313 PRO A C 1
ATOM 2326 O O . PRO A 1 313 ? -3.640 -5.835 25.006 1.00 83.94 313 PRO A O 1
ATOM 2329 N N . ALA A 1 314 ? -5.141 -4.963 23.573 1.00 81.62 314 ALA A N 1
ATOM 2330 C CA . ALA A 1 314 ? -6.298 -5.066 24.457 1.00 81.62 314 ALA A CA 1
ATOM 2331 C C . ALA A 1 314 ? -6.988 -6.440 24.420 1.00 81.62 314 ALA A C 1
ATOM 2333 O O . ALA A 1 314 ? -7.481 -6.900 25.449 1.00 81.62 314 ALA A O 1
ATOM 2334 N N . PHE A 1 315 ? -7.020 -7.115 23.261 1.00 77.62 315 PHE A N 1
ATOM 2335 C CA . PHE A 1 315 ? -7.783 -8.369 23.097 1.00 77.62 315 PHE A CA 1
ATOM 2336 C C . PHE A 1 315 ? -6.927 -9.639 22.926 1.00 77.62 315 PHE A C 1
ATOM 2338 O O . PHE A 1 315 ? -7.472 -10.739 22.842 1.00 77.62 315 PHE A O 1
ATOM 2345 N N . GLY A 1 316 ? -5.594 -9.535 22.958 1.00 73.06 316 GLY A N 1
ATOM 2346 C CA . GLY A 1 316 ? -4.705 -10.686 23.149 1.00 73.06 316 GLY A CA 1
ATOM 2347 C C . GLY A 1 316 ? -4.519 -11.609 21.931 1.00 73.06 316 GLY A C 1
ATOM 2348 O O . GLY A 1 316 ? -4.368 -11.159 20.797 1.00 73.06 316 GLY A O 1
ATOM 2349 N N . GLY A 1 317 ? -4.416 -12.921 22.194 1.00 75.56 317 GLY A N 1
ATOM 2350 C CA . GLY A 1 317 ? -3.808 -13.910 21.286 1.00 75.56 317 GLY A CA 1
ATOM 2351 C C . GLY A 1 317 ? -4.554 -14.193 19.978 1.00 75.56 317 GLY A C 1
ATOM 2352 O O . GLY A 1 317 ? -3.904 -14.364 18.953 1.00 75.56 317 GLY A O 1
ATOM 2353 N N . SER A 1 318 ? -5.889 -14.180 19.971 1.00 76.75 318 SER A N 1
ATOM 2354 C CA . SER A 1 318 ? -6.678 -14.426 18.752 1.00 76.75 318 SER A CA 1
ATOM 2355 C C . SER A 1 318 ? -6.471 -13.341 17.693 1.00 76.75 318 SER A C 1
ATOM 2357 O O . SER A 1 318 ? -6.274 -13.649 16.518 1.00 76.75 318 SER A O 1
ATOM 2359 N N . LEU A 1 319 ? -6.412 -12.072 18.114 1.00 82.62 319 LEU A N 1
ATOM 2360 C CA . LEU A 1 319 ? -6.032 -10.969 17.229 1.00 82.62 319 LEU A CA 1
ATOM 2361 C C . LEU A 1 319 ? -4.576 -11.073 16.776 1.00 82.62 319 LEU A C 1
ATOM 2363 O O . LEU A 1 319 ? -4.271 -10.681 15.655 1.00 82.62 319 LEU A O 1
ATOM 2367 N N . ALA A 1 320 ? -3.671 -11.602 17.604 1.00 85.88 320 ALA A N 1
ATOM 2368 C CA . ALA A 1 320 ? -2.285 -11.808 17.189 1.00 85.88 320 ALA A CA 1
ATOM 2369 C C . ALA A 1 320 ? -2.182 -12.834 16.049 1.00 85.88 320 ALA A C 1
ATOM 2371 O O . ALA A 1 320 ? -1.430 -12.613 15.099 1.00 85.88 320 ALA A O 1
ATOM 2372 N N . ASP A 1 321 ? -2.960 -13.915 16.107 1.00 85.12 321 ASP A N 1
ATOM 2373 C CA . ASP A 1 321 ? -2.993 -14.916 15.042 1.00 85.12 321 ASP A CA 1
ATOM 2374 C C . ASP A 1 321 ? -3.608 -14.348 13.752 1.00 85.12 321 ASP A C 1
ATOM 2376 O O . ASP A 1 321 ? -3.015 -14.509 12.682 1.00 85.12 321 ASP A O 1
ATOM 2380 N N . LEU A 1 322 ? -4.704 -13.583 13.864 1.00 85.69 322 LEU A N 1
ATOM 2381 C CA . LEU A 1 322 ? -5.303 -12.852 12.740 1.00 85.69 322 LEU A CA 1
ATOM 2382 C C . LEU A 1 322 ? -4.310 -11.861 12.110 1.00 85.69 322 LEU A C 1
ATOM 2384 O O . LEU A 1 322 ? -4.164 -11.834 10.891 1.00 85.69 322 LEU A O 1
ATOM 2388 N N . CYS A 1 323 ? -3.584 -11.081 12.919 1.00 90.69 323 CYS A N 1
ATOM 2389 C CA . CYS A 1 323 ? -2.565 -10.151 12.422 1.00 90.69 323 CYS A CA 1
ATOM 2390 C C . CYS A 1 323 ? -1.456 -10.887 11.659 1.00 90.69 323 CYS A C 1
ATOM 2392 O O . CYS A 1 323 ? -1.006 -10.413 10.619 1.00 90.69 323 CYS A O 1
ATOM 2394 N N . ARG A 1 324 ? -1.020 -12.065 12.132 1.00 9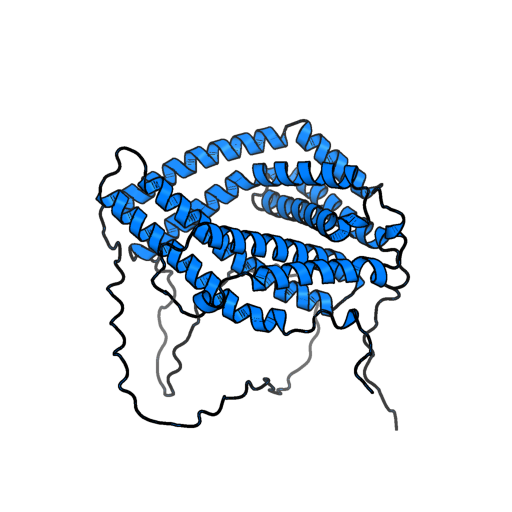0.56 324 ARG A N 1
ATOM 2395 C CA . ARG A 1 324 ? -0.025 -12.877 11.408 1.00 90.56 324 ARG A CA 1
ATOM 2396 C C . ARG A 1 324 ? -0.568 -13.380 10.071 1.00 90.56 324 ARG A C 1
ATOM 2398 O O . ARG A 1 324 ? 0.134 -13.278 9.067 1.00 90.56 324 ARG A O 1
ATOM 2405 N N . ALA A 1 325 ? -1.798 -13.893 10.054 1.00 89.94 325 ALA A N 1
ATOM 2406 C CA . ALA A 1 325 ? -2.447 -14.392 8.845 1.00 89.94 325 ALA A CA 1
ATOM 2407 C C . ALA A 1 325 ? -2.653 -13.275 7.805 1.00 89.94 325 ALA A C 1
ATOM 2409 O O . ALA A 1 325 ? -2.225 -13.403 6.656 1.00 89.94 325 ALA A O 1
ATOM 2410 N N . LEU A 1 326 ? -3.222 -12.140 8.225 1.00 92.00 326 LEU A N 1
ATOM 2411 C CA . LEU A 1 326 ? -3.396 -10.963 7.374 1.00 92.00 326 LEU A CA 1
ATOM 2412 C C . LEU A 1 326 ? -2.053 -10.372 6.935 1.00 92.00 326 LEU A C 1
ATOM 2414 O O . LEU A 1 326 ? -1.929 -9.979 5.783 1.00 92.00 326 LEU A O 1
ATOM 2418 N N . GLY A 1 327 ? -1.031 -10.367 7.794 1.00 93.69 327 GLY A N 1
ATOM 2419 C CA . GLY A 1 327 ? 0.316 -9.905 7.448 1.00 93.69 327 GLY A CA 1
ATOM 2420 C C . GLY A 1 327 ? 0.989 -10.740 6.353 1.00 93.69 327 GLY A C 1
ATOM 2421 O O . GLY A 1 327 ? 1.679 -10.200 5.487 1.00 93.69 327 GLY A O 1
ATOM 2422 N N . ALA A 1 328 ? 0.770 -12.059 6.345 1.00 92.62 328 ALA A N 1
ATOM 2423 C CA . ALA A 1 328 ? 1.219 -12.917 5.249 1.00 92.62 328 ALA A CA 1
ATOM 2424 C C . ALA A 1 328 ? 0.459 -12.608 3.946 1.00 92.62 328 ALA A C 1
ATOM 2426 O O . ALA A 1 328 ? 1.067 -12.518 2.876 1.00 92.62 328 ALA A O 1
ATOM 2427 N N . LEU A 1 329 ? -0.857 -12.390 4.047 1.00 94.00 329 LEU A N 1
ATOM 2428 C CA . LEU A 1 329 ? -1.726 -12.069 2.916 1.00 94.00 329 LEU A CA 1
ATOM 2429 C C . LEU A 1 329 ? -1.379 -10.720 2.272 1.00 94.00 329 LEU A C 1
ATOM 2431 O O . LEU A 1 329 ? -1.227 -10.640 1.053 1.00 94.00 329 LEU A O 1
ATOM 2435 N N . THR A 1 330 ? -1.221 -9.665 3.075 1.00 94.69 330 THR A N 1
ATOM 2436 C CA . THR A 1 330 ? -0.878 -8.317 2.597 1.00 94.69 330 THR A CA 1
ATOM 2437 C C . THR A 1 330 ? 0.493 -8.308 1.941 1.00 94.69 330 THR A C 1
ATOM 2439 O O . THR A 1 330 ? 0.635 -7.766 0.851 1.00 94.69 330 THR A O 1
ATOM 2442 N N . ARG A 1 331 ? 1.487 -9.008 2.506 1.00 94.88 331 ARG A N 1
ATOM 2443 C CA . ARG A 1 331 ? 2.805 -9.157 1.868 1.00 94.88 331 ARG A CA 1
ATOM 2444 C C . ARG A 1 331 ? 2.714 -9.815 0.488 1.00 94.88 331 ARG A C 1
ATOM 2446 O O . ARG A 1 331 ? 3.409 -9.388 -0.433 1.00 94.88 331 ARG A O 1
ATOM 2453 N N . LEU A 1 332 ? 1.875 -10.836 0.323 1.00 95.31 332 LEU A N 1
ATOM 2454 C CA . LEU A 1 332 ? 1.677 -11.484 -0.975 1.00 95.31 332 LEU A CA 1
ATOM 2455 C C . LEU A 1 332 ? 0.979 -10.561 -1.987 1.00 95.31 332 LEU A C 1
ATOM 2457 O O . LEU A 1 332 ? 1.385 -10.479 -3.147 1.00 95.31 332 LEU A O 1
ATOM 2461 N N . LEU A 1 333 ? -0.056 -9.852 -1.548 1.00 95.38 333 LEU A N 1
ATOM 2462 C CA . LEU A 1 333 ? -0.791 -8.888 -2.366 1.00 95.38 333 LEU A CA 1
ATOM 2463 C C . LEU A 1 333 ? 0.071 -7.666 -2.744 1.00 95.38 333 LEU A C 1
ATOM 2465 O O . LEU A 1 333 ? -0.060 -7.136 -3.845 1.00 95.38 333 LEU A O 1
ATOM 2469 N N . GLU A 1 334 ? 1.018 -7.270 -1.896 1.00 94.31 334 GLU A N 1
ATOM 2470 C CA . GLU A 1 334 ? 2.011 -6.244 -2.216 1.00 94.31 334 GLU A CA 1
ATOM 2471 C C . GLU A 1 334 ? 2.966 -6.720 -3.325 1.00 94.31 334 GLU A C 1
ATOM 2473 O O . GLU A 1 334 ? 3.246 -5.975 -4.265 1.00 94.31 334 GLU A O 1
ATOM 2478 N N . LEU A 1 335 ? 3.408 -7.986 -3.296 1.00 94.00 335 LEU A N 1
ATOM 2479 C CA . LEU A 1 335 ? 4.196 -8.570 -4.393 1.00 94.00 335 LEU A CA 1
ATOM 2480 C C . LEU A 1 335 ? 3.412 -8.597 -5.714 1.00 94.00 335 LEU A C 1
ATOM 2482 O O . LEU A 1 335 ? 3.992 -8.322 -6.768 1.00 94.00 335 LEU A O 1
ATOM 2486 N N . HIS A 1 336 ? 2.108 -8.896 -5.662 1.00 94.50 336 HIS A N 1
ATOM 2487 C CA . HIS A 1 336 ? 1.205 -8.791 -6.815 1.00 94.50 336 HIS A CA 1
ATOM 2488 C C . HIS A 1 336 ? 1.169 -7.356 -7.354 1.00 94.50 336 HIS A C 1
ATOM 2490 O O . HIS A 1 336 ? 1.450 -7.144 -8.536 1.00 94.50 336 HIS A O 1
ATOM 2496 N N . ARG A 1 337 ? 0.905 -6.368 -6.490 1.00 94.25 337 ARG A N 1
ATOM 2497 C CA . ARG A 1 337 ? 0.831 -4.947 -6.857 1.00 94.25 337 ARG A CA 1
ATOM 2498 C C . ARG A 1 337 ? 2.128 -4.465 -7.509 1.00 94.25 337 ARG A C 1
ATOM 2500 O O . ARG A 1 337 ? 2.094 -3.844 -8.568 1.00 94.25 337 ARG A O 1
ATOM 2507 N N . GLN A 1 338 ? 3.277 -4.811 -6.928 1.00 95.38 338 GLN A N 1
ATOM 2508 C CA . GLN A 1 338 ? 4.593 -4.480 -7.481 1.00 95.38 338 GLN A CA 1
ATOM 2509 C C . GLN A 1 338 ? 4.832 -5.106 -8.862 1.00 95.38 338 GLN A C 1
ATOM 2511 O O . GLN A 1 338 ? 5.433 -4.467 -9.728 1.00 95.38 338 GLN A O 1
ATOM 2516 N N . ALA A 1 339 ? 4.376 -6.343 -9.083 1.00 94.50 339 ALA A N 1
ATOM 2517 C CA . ALA A 1 339 ? 4.483 -7.013 -10.376 1.00 94.50 339 ALA A CA 1
ATOM 2518 C C . ALA A 1 339 ? 3.589 -6.352 -11.441 1.00 94.50 339 ALA A C 1
ATOM 2520 O O . ALA A 1 339 ? 4.040 -6.148 -12.570 1.00 94.50 339 ALA A O 1
ATOM 2521 N N . VAL A 1 340 ? 2.362 -5.951 -11.082 1.00 93.88 340 VAL A N 1
ATOM 2522 C CA . VAL A 1 340 ? 1.466 -5.182 -11.967 1.00 93.88 340 VAL A CA 1
ATOM 2523 C C . VAL A 1 340 ? 2.106 -3.845 -12.348 1.00 93.88 340 VAL A C 1
ATOM 2525 O O . VAL A 1 340 ? 2.249 -3.556 -13.537 1.00 93.88 340 VAL A O 1
ATOM 2528 N N . ASP A 1 341 ? 2.576 -3.075 -11.363 1.00 93.81 341 ASP A N 1
ATOM 2529 C CA . ASP A 1 341 ? 3.208 -1.770 -11.588 1.00 93.81 341 ASP A CA 1
ATOM 2530 C C . ASP A 1 341 ? 4.458 -1.884 -12.481 1.00 93.81 341 ASP A C 1
ATOM 2532 O O . ASP A 1 341 ? 4.714 -1.036 -13.343 1.00 93.81 341 ASP A O 1
ATOM 2536 N N . ALA A 1 342 ? 5.261 -2.937 -12.293 1.00 95.88 342 ALA A N 1
ATOM 2537 C CA . ALA A 1 342 ? 6.426 -3.213 -13.127 1.00 95.88 342 ALA A CA 1
ATOM 2538 C C . ALA A 1 342 ? 6.024 -3.593 -14.562 1.00 95.88 342 ALA A C 1
ATOM 2540 O O . ALA A 1 342 ? 6.601 -3.067 -15.518 1.00 95.88 342 ALA A O 1
ATOM 2541 N N . ALA A 1 343 ? 5.010 -4.446 -14.737 1.00 94.19 343 ALA A N 1
ATOM 2542 C CA . ALA A 1 343 ? 4.497 -4.813 -16.055 1.00 94.19 343 ALA A CA 1
ATOM 2543 C C . ALA A 1 343 ? 3.990 -3.583 -16.829 1.00 94.19 343 ALA A C 1
ATOM 2545 O O . ALA A 1 343 ? 4.321 -3.419 -18.009 1.00 94.19 343 ALA A O 1
ATOM 2546 N N . GLU A 1 344 ? 3.233 -2.699 -16.173 1.00 93.00 344 GLU A N 1
ATOM 2547 C CA . GLU A 1 344 ? 2.755 -1.442 -16.757 1.00 93.00 344 GLU A CA 1
ATOM 2548 C C . GLU A 1 344 ? 3.921 -0.520 -17.142 1.00 93.00 344 GLU A C 1
ATOM 2550 O O . GLU A 1 344 ? 3.952 0.019 -18.252 1.00 93.00 344 GLU A O 1
ATOM 2555 N N . ALA A 1 345 ? 4.932 -0.383 -16.280 1.00 94.62 345 ALA A N 1
ATOM 2556 C CA . ALA A 1 345 ? 6.114 0.425 -16.573 1.00 94.62 345 ALA A CA 1
ATOM 2557 C C . ALA A 1 345 ? 6.925 -0.111 -17.767 1.00 94.62 345 ALA A C 1
ATOM 2559 O O . ALA A 1 345 ? 7.358 0.680 -18.611 1.00 94.62 345 ALA A O 1
ATOM 2560 N N . ALA A 1 346 ? 7.095 -1.433 -17.882 1.00 94.94 346 ALA A N 1
ATOM 2561 C CA . ALA A 1 346 ? 7.747 -2.064 -19.030 1.00 94.94 346 ALA A CA 1
ATOM 2562 C C . ALA A 1 346 ? 6.964 -1.815 -20.332 1.00 94.94 346 ALA A C 1
ATOM 2564 O O . ALA A 1 346 ? 7.547 -1.399 -21.336 1.00 94.94 346 ALA A O 1
ATOM 2565 N N . ALA A 1 347 ? 5.636 -1.969 -20.299 1.00 93.69 347 ALA A N 1
ATOM 2566 C CA . ALA A 1 347 ? 4.769 -1.688 -21.444 1.00 93.69 347 ALA A CA 1
ATOM 2567 C C . ALA A 1 347 ? 4.824 -0.208 -21.862 1.00 93.69 347 ALA A C 1
ATOM 2569 O O . ALA A 1 347 ? 4.922 0.109 -23.048 1.00 93.69 347 ALA A O 1
ATOM 2570 N N . LEU A 1 348 ? 4.820 0.716 -20.898 1.00 94.12 348 LEU A N 1
ATOM 2571 C CA . LEU A 1 348 ? 4.980 2.145 -21.162 1.00 94.12 348 LEU A CA 1
ATOM 2572 C C . LEU A 1 348 ? 6.369 2.487 -21.713 1.00 94.12 348 LEU A C 1
ATOM 2574 O O . LEU A 1 348 ? 6.495 3.459 -22.457 1.00 94.12 348 LEU A O 1
ATOM 2578 N N . ALA A 1 349 ? 7.421 1.760 -21.333 1.00 94.81 349 ALA A N 1
ATOM 2579 C CA . ALA A 1 349 ? 8.763 1.945 -21.886 1.00 94.81 349 ALA A CA 1
ATOM 2580 C C . ALA A 1 349 ? 8.854 1.442 -23.334 1.00 94.81 349 ALA A C 1
ATOM 2582 O O . ALA A 1 349 ? 9.470 2.107 -24.163 1.00 94.81 349 ALA A O 1
ATOM 2583 N N . ALA A 1 350 ? 8.176 0.338 -23.662 1.00 94.62 350 ALA A N 1
ATOM 2584 C CA . ALA A 1 350 ? 8.104 -0.199 -25.023 1.00 94.62 350 ALA A CA 1
ATOM 2585 C C . ALA A 1 350 ? 7.353 0.723 -26.005 1.00 94.62 350 ALA A C 1
ATOM 2587 O O . ALA A 1 350 ? 7.513 0.602 -27.214 1.00 94.62 350 ALA A O 1
ATOM 2588 N N . ARG A 1 351 ? 6.553 1.669 -25.500 1.00 93.81 351 ARG A N 1
ATOM 2589 C CA . ARG A 1 351 ? 5.861 2.694 -26.305 1.00 93.81 351 ARG A CA 1
ATOM 2590 C C . ARG A 1 351 ? 6.677 3.977 -26.498 1.00 93.81 351 ARG A C 1
ATOM 2592 O O . ARG A 1 351 ? 6.168 4.939 -27.069 1.00 93.81 351 ARG A O 1
ATOM 2599 N N . ALA A 1 352 ? 7.912 4.036 -25.996 1.00 92.44 352 ALA A N 1
ATOM 2600 C CA . ALA A 1 352 ? 8.752 5.217 -26.145 1.00 92.44 352 ALA A CA 1
ATOM 2601 C C . ALA A 1 352 ? 9.117 5.463 -27.625 1.00 92.44 352 ALA A C 1
ATOM 2603 O O . ALA A 1 352 ? 9.373 4.512 -28.369 1.00 92.44 352 ALA A O 1
ATOM 2604 N N . PRO A 1 353 ? 9.181 6.729 -28.074 1.00 91.75 353 PRO A N 1
ATOM 2605 C CA . PRO A 1 353 ? 9.569 7.037 -29.444 1.00 91.75 353 PRO A CA 1
ATOM 2606 C C . PRO A 1 353 ? 11.039 6.668 -29.696 1.00 91.75 353 PRO A C 1
ATOM 2608 O O . PRO A 1 353 ? 11.888 6.835 -28.820 1.00 91.75 353 PRO A O 1
ATOM 2611 N N . ARG A 1 354 ? 11.352 6.246 -30.930 1.00 91.06 354 ARG A N 1
ATOM 2612 C CA . ARG A 1 354 ? 12.723 5.986 -31.428 1.00 91.06 354 ARG A CA 1
ATOM 2613 C C . ARG A 1 354 ? 13.497 4.875 -30.693 1.00 91.06 354 ARG A C 1
ATOM 2615 O O . ARG A 1 354 ? 14.726 4.912 -30.658 1.00 91.06 354 ARG A O 1
ATOM 2622 N N . ILE A 1 355 ? 12.813 3.886 -30.119 1.00 95.56 355 ILE A N 1
ATOM 2623 C CA . ILE A 1 355 ? 13.468 2.664 -29.621 1.00 95.56 355 ILE A CA 1
ATOM 2624 C C . ILE A 1 355 ? 13.721 1.675 -30.768 1.00 95.56 355 ILE A C 1
ATOM 2626 O O . ILE A 1 355 ? 12.985 1.668 -31.753 1.00 95.56 355 ILE A O 1
ATOM 2630 N N . THR A 1 356 ? 14.755 0.836 -30.655 1.00 96.12 356 THR A N 1
ATOM 2631 C CA . THR A 1 356 ? 15.021 -0.201 -31.668 1.00 96.12 356 THR A CA 1
ATOM 2632 C C . THR A 1 356 ? 14.067 -1.392 -31.501 1.00 96.12 356 THR A C 1
ATOM 2634 O O . THR A 1 356 ? 13.639 -1.651 -30.369 1.00 96.12 356 THR A O 1
ATOM 2637 N N . PRO A 1 357 ? 13.753 -2.154 -32.567 1.00 95.69 357 PRO A N 1
ATOM 2638 C CA . PRO A 1 357 ? 12.903 -3.344 -32.469 1.00 95.69 357 PRO A CA 1
ATOM 2639 C C . PRO A 1 357 ? 13.406 -4.368 -31.442 1.00 95.69 357 PRO A C 1
ATOM 2641 O O . PRO A 1 357 ? 12.613 -4.943 -30.704 1.00 95.69 357 PRO A O 1
ATOM 2644 N N . GLU A 1 358 ? 14.724 -4.531 -31.310 1.00 95.56 358 GLU A N 1
ATOM 2645 C CA . GLU A 1 358 ? 15.340 -5.434 -30.329 1.00 95.56 358 GLU A CA 1
ATOM 2646 C C . GLU A 1 358 ? 15.087 -4.943 -28.895 1.00 95.56 358 GLU A C 1
ATOM 2648 O O . GLU A 1 358 ? 14.834 -5.730 -27.984 1.00 95.56 358 GLU A O 1
ATOM 2653 N N . THR A 1 359 ? 15.124 -3.626 -28.680 1.00 96.38 359 THR A N 1
ATOM 2654 C CA . THR A 1 359 ? 14.815 -3.025 -27.375 1.00 96.38 359 THR A CA 1
ATOM 2655 C C . THR A 1 359 ? 13.338 -3.221 -27.034 1.00 96.38 359 THR A C 1
ATOM 2657 O O . THR A 1 359 ? 13.008 -3.596 -25.910 1.00 96.38 359 THR A O 1
ATOM 2660 N N . ALA A 1 360 ? 12.449 -3.010 -28.011 1.00 95.75 360 ALA A N 1
ATOM 2661 C CA . ALA A 1 360 ? 11.016 -3.241 -27.856 1.00 95.75 360 ALA A CA 1
ATOM 2662 C C . ALA A 1 360 ? 10.711 -4.714 -27.534 1.00 95.75 360 ALA A C 1
ATOM 2664 O O . ALA A 1 360 ? 9.925 -4.990 -26.629 1.00 95.75 360 ALA A O 1
ATOM 2665 N N . TYR A 1 361 ? 11.386 -5.649 -28.209 1.00 94.75 361 TYR A N 1
ATOM 2666 C CA . TYR A 1 361 ? 11.275 -7.081 -27.944 1.00 94.75 361 TYR A CA 1
ATOM 2667 C C . TYR A 1 361 ? 11.698 -7.436 -26.515 1.00 94.75 361 TYR A C 1
ATOM 2669 O O . TYR A 1 361 ? 10.934 -8.071 -25.790 1.00 94.75 361 TYR A O 1
ATOM 2677 N N . ALA A 1 362 ? 12.866 -6.958 -26.067 1.00 95.94 362 ALA A N 1
ATOM 2678 C CA . ALA A 1 362 ? 13.345 -7.200 -24.706 1.00 95.94 362 ALA A CA 1
ATOM 2679 C C . ALA A 1 362 ? 12.369 -6.668 -23.639 1.00 95.94 362 ALA A C 1
ATOM 2681 O O . ALA A 1 362 ? 12.090 -7.351 -22.655 1.00 95.94 362 ALA A O 1
ATOM 2682 N N . LEU A 1 363 ? 11.795 -5.478 -23.852 1.00 95.81 363 LEU A N 1
ATOM 2683 C CA . LEU A 1 363 ? 10.777 -4.907 -22.963 1.00 95.81 363 LEU A CA 1
ATOM 2684 C C . LEU A 1 363 ? 9.455 -5.688 -22.997 1.00 95.81 363 LEU A C 1
ATOM 2686 O O . LEU A 1 363 ? 8.793 -5.796 -21.966 1.00 95.81 363 LEU A O 1
ATOM 2690 N N . GLY A 1 364 ? 9.083 -6.258 -24.146 1.00 93.62 364 GLY A N 1
ATOM 2691 C CA . GLY A 1 364 ? 7.923 -7.142 -24.280 1.00 93.62 364 GLY A CA 1
ATOM 2692 C C . GLY A 1 364 ? 8.089 -8.456 -23.512 1.00 93.62 364 GLY A C 1
ATOM 2693 O O . GLY A 1 364 ? 7.183 -8.860 -22.784 1.00 93.62 364 GLY A O 1
ATOM 2694 N N . VAL A 1 365 ? 9.263 -9.089 -23.600 1.00 93.62 365 VAL A N 1
ATOM 2695 C CA . VAL A 1 365 ? 9.581 -10.297 -22.817 1.00 93.62 365 VAL A CA 1
ATOM 2696 C C . VAL A 1 365 ? 9.633 -9.978 -21.318 1.00 93.62 365 VAL A C 1
ATOM 2698 O O . VAL A 1 365 ? 9.081 -10.733 -20.520 1.00 93.62 365 VAL A O 1
ATOM 2701 N N . LEU A 1 366 ? 10.203 -8.831 -20.925 1.00 95.19 366 LEU A N 1
ATOM 2702 C CA . LEU A 1 366 ? 10.184 -8.362 -19.534 1.00 95.19 366 LEU A CA 1
ATOM 2703 C C . LEU A 1 366 ? 8.756 -8.127 -19.026 1.00 95.19 366 LEU A C 1
ATOM 2705 O O . LEU A 1 366 ? 8.420 -8.548 -17.923 1.00 95.19 366 LEU A O 1
ATOM 2709 N N . HIS A 1 367 ? 7.896 -7.491 -19.824 1.00 93.94 367 HIS A N 1
ATOM 2710 C CA . HIS A 1 367 ? 6.482 -7.328 -19.490 1.00 93.94 367 HIS A CA 1
ATOM 2711 C C . HIS A 1 367 ? 5.803 -8.687 -19.260 1.00 93.94 367 HIS A C 1
ATOM 2713 O O . HIS A 1 367 ? 5.124 -8.865 -18.250 1.00 93.94 367 HIS A O 1
ATOM 2719 N N . ALA A 1 368 ? 6.028 -9.659 -20.151 1.00 90.38 368 ALA A N 1
ATOM 2720 C CA . ALA A 1 368 ? 5.483 -11.007 -20.011 1.00 90.38 368 ALA A CA 1
ATOM 2721 C C . ALA A 1 368 ? 6.000 -11.726 -18.750 1.00 90.38 368 ALA A C 1
ATOM 2723 O O . ALA A 1 368 ? 5.222 -12.398 -18.075 1.00 90.38 368 ALA A O 1
ATOM 2724 N N . ASP A 1 369 ? 7.276 -11.556 -18.388 1.00 91.62 369 ASP A N 1
ATOM 2725 C CA . ASP A 1 369 ? 7.833 -12.060 -17.123 1.00 91.62 369 ASP A CA 1
ATOM 2726 C C . ASP A 1 369 ? 7.116 -11.465 -15.903 1.00 91.62 369 ASP A C 1
ATOM 2728 O O . ASP A 1 369 ? 6.706 -12.196 -15.002 1.00 91.62 369 ASP A O 1
ATOM 2732 N N . GLN A 1 370 ? 6.859 -10.155 -15.902 1.00 93.50 370 GLN A N 1
ATOM 2733 C CA . GLN A 1 370 ? 6.123 -9.518 -14.809 1.00 93.50 370 GLN A CA 1
ATOM 2734 C C . GLN A 1 370 ? 4.653 -9.968 -14.748 1.00 93.50 370 GLN A C 1
ATOM 2736 O O . GLN A 1 370 ? 4.133 -10.182 -13.655 1.00 93.50 370 GLN A O 1
ATOM 2741 N N . ARG A 1 371 ? 3.980 -10.198 -15.887 1.00 91.00 371 ARG A N 1
ATOM 2742 C CA . ARG A 1 371 ? 2.619 -10.783 -15.899 1.00 91.00 371 ARG A CA 1
ATOM 2743 C C . ARG A 1 371 ? 2.593 -12.215 -15.357 1.00 91.00 371 ARG A C 1
ATOM 2745 O O . ARG A 1 371 ? 1.654 -12.576 -14.656 1.00 91.00 371 ARG A O 1
ATOM 2752 N N . ARG A 1 372 ? 3.647 -13.001 -15.586 1.00 88.12 372 ARG A N 1
ATOM 2753 C CA . ARG A 1 372 ? 3.799 -14.323 -14.957 1.00 88.12 372 ARG A CA 1
ATOM 2754 C C . ARG A 1 372 ? 3.962 -14.215 -13.441 1.00 88.12 372 ARG A C 1
ATOM 2756 O O . ARG A 1 372 ? 3.377 -15.012 -12.718 1.00 88.12 372 ARG A O 1
ATOM 2763 N N . ASP A 1 373 ? 4.710 -13.230 -12.943 1.00 90.75 373 ASP A N 1
ATOM 2764 C CA . ASP A 1 373 ? 4.803 -12.966 -11.498 1.00 90.75 373 ASP A CA 1
ATOM 2765 C C . ASP A 1 373 ? 3.442 -12.566 -10.892 1.00 90.75 373 ASP A C 1
ATOM 2767 O O . ASP A 1 373 ? 3.111 -13.009 -9.792 1.00 90.75 373 ASP A O 1
ATOM 2771 N N . VAL A 1 374 ? 2.622 -11.801 -11.624 1.00 91.12 374 VAL A N 1
ATOM 2772 C CA . VAL A 1 374 ? 1.232 -11.488 -11.239 1.00 91.12 374 VAL A CA 1
ATOM 2773 C C . VAL A 1 374 ? 0.402 -12.767 -11.097 1.00 91.12 374 VAL A C 1
ATOM 2775 O O . VAL A 1 374 ? -0.251 -12.962 -10.073 1.00 91.12 374 VAL A O 1
ATOM 2778 N N . GLU A 1 375 ? 0.443 -13.659 -12.086 1.00 86.56 375 GLU A N 1
ATOM 2779 C CA . GLU A 1 375 ? -0.278 -14.941 -12.055 1.00 86.56 375 GLU A CA 1
ATOM 2780 C C . GLU A 1 375 ? 0.189 -15.841 -10.903 1.00 86.56 375 GLU A C 1
ATOM 2782 O O . GLU A 1 375 ? -0.642 -16.404 -10.191 1.00 86.56 375 GLU A O 1
ATOM 2787 N N . ARG A 1 376 ? 1.505 -15.920 -10.656 1.00 88.62 376 ARG A N 1
ATOM 2788 C CA . ARG A 1 376 ? 2.072 -16.661 -9.515 1.00 88.62 376 ARG A CA 1
ATOM 2789 C C . ARG A 1 376 ? 1.542 -16.142 -8.183 1.00 88.62 376 ARG A C 1
ATOM 2791 O O . ARG A 1 376 ? 1.187 -16.944 -7.324 1.00 88.62 376 ARG A O 1
ATOM 2798 N N . ALA A 1 377 ? 1.473 -14.821 -8.014 1.00 90.94 377 ALA A N 1
ATOM 2799 C CA . ALA A 1 377 ? 0.962 -14.218 -6.788 1.00 90.94 377 ALA A CA 1
ATOM 2800 C C . ALA A 1 377 ? -0.536 -14.506 -6.587 1.00 90.94 377 ALA A C 1
ATOM 2802 O O . ALA A 1 377 ? -0.951 -14.834 -5.478 1.00 90.94 377 ALA A O 1
ATOM 2803 N N . ARG A 1 378 ? -1.337 -14.465 -7.662 1.00 90.56 378 ARG A N 1
ATOM 2804 C CA . ARG A 1 378 ? -2.768 -14.823 -7.621 1.00 90.56 378 ARG A CA 1
ATOM 2805 C C . ARG A 1 378 ? -2.985 -16.298 -7.276 1.00 90.56 378 ARG A C 1
ATOM 2807 O O . ARG A 1 378 ? -3.850 -16.610 -6.464 1.00 90.56 378 ARG A O 1
ATOM 2814 N N . TYR A 1 379 ? -2.176 -17.190 -7.844 1.00 87.12 379 TYR A N 1
ATOM 2815 C CA . TYR A 1 379 ? -2.210 -18.617 -7.522 1.00 87.12 379 TYR A CA 1
ATOM 2816 C C . TYR A 1 379 ? -1.834 -18.877 -6.058 1.00 87.12 379 TYR A C 1
ATOM 2818 O O . TYR A 1 379 ? -2.571 -19.544 -5.336 1.00 87.12 379 TYR A O 1
ATOM 2826 N N . ALA A 1 380 ? -0.732 -18.286 -5.585 1.00 90.38 380 ALA A N 1
ATOM 2827 C CA . ALA A 1 380 ? -0.325 -18.382 -4.184 1.00 90.38 380 ALA A CA 1
ATOM 2828 C C . ALA A 1 380 ? -1.402 -17.830 -3.233 1.00 90.38 380 ALA A C 1
ATOM 2830 O O . ALA A 1 380 ? -1.621 -18.391 -2.162 1.00 90.38 380 ALA A O 1
ATOM 2831 N N . PHE A 1 381 ? -2.120 -16.778 -3.643 1.00 91.56 381 PHE A N 1
ATOM 2832 C CA . PHE A 1 381 ? -3.230 -16.230 -2.868 1.00 91.56 381 PHE A CA 1
ATOM 2833 C C . PHE A 1 381 ? -4.377 -17.238 -2.780 1.00 91.56 381 PHE A C 1
ATOM 2835 O O . PHE A 1 381 ? -4.906 -17.456 -1.696 1.00 91.56 381 PHE A O 1
ATOM 2842 N N . GLY A 1 382 ? -4.718 -17.899 -3.891 1.00 88.81 382 GLY A N 1
ATOM 2843 C CA . GLY A 1 382 ? -5.735 -18.952 -3.920 1.00 88.81 382 GLY A CA 1
ATOM 2844 C C . GLY A 1 382 ? -5.414 -20.151 -3.020 1.00 88.81 382 GLY A C 1
ATOM 2845 O O . GLY A 1 382 ? -6.337 -20.780 -2.512 1.00 88.81 382 GLY A O 1
ATOM 2846 N N . LEU A 1 383 ? -4.129 -20.439 -2.780 1.00 87.25 383 LEU A N 1
ATOM 2847 C CA . LEU A 1 383 ? -3.695 -21.476 -1.836 1.00 87.25 383 LEU A CA 1
ATOM 2848 C C . LEU A 1 383 ? -3.739 -21.016 -0.374 1.00 87.25 383 LEU A C 1
ATOM 2850 O O . LEU A 1 383 ? -4.103 -21.801 0.491 1.00 87.25 383 LEU A O 1
ATOM 2854 N N . LEU A 1 384 ? -3.368 -19.763 -0.098 1.00 89.88 384 LEU A N 1
ATOM 2855 C CA . LEU A 1 384 ? -3.305 -19.223 1.264 1.00 89.88 384 LEU A CA 1
ATOM 2856 C C . LEU A 1 384 ? -4.688 -18.831 1.805 1.00 89.88 384 LEU A C 1
ATOM 2858 O O . LEU A 1 384 ? -4.960 -18.972 2.995 1.00 89.88 384 LEU A O 1
ATOM 2862 N N . TRP A 1 385 ? -5.564 -18.311 0.944 1.00 89.81 385 TRP A N 1
ATOM 2863 C CA . TRP A 1 385 ? -6.849 -17.746 1.350 1.00 89.81 385 TRP A CA 1
ATOM 2864 C C . TRP A 1 385 ? -7.777 -18.729 2.082 1.00 89.81 385 TRP A C 1
ATOM 2866 O O . TRP A 1 385 ? -8.349 -18.311 3.085 1.00 89.81 385 TRP A O 1
ATOM 2876 N N . PRO A 1 386 ? -7.936 -20.005 1.671 1.00 85.75 386 PRO A N 1
ATOM 2877 C CA . PRO A 1 386 ? -8.787 -20.954 2.386 1.00 85.75 386 PRO A CA 1
ATOM 2878 C C . PRO A 1 386 ? -8.402 -21.126 3.858 1.00 85.75 386 PRO A C 1
ATOM 2880 O O . PRO A 1 386 ? -9.291 -21.158 4.703 1.00 85.75 386 PRO A O 1
ATOM 2883 N N . ASP A 1 387 ? -7.107 -21.157 4.178 1.00 81.94 387 ASP A N 1
ATOM 2884 C CA . ASP A 1 387 ? -6.627 -21.280 5.560 1.00 81.94 387 ASP A CA 1
ATOM 2885 C C . ASP A 1 387 ? -6.919 -20.011 6.372 1.00 81.94 387 ASP A C 1
ATOM 2887 O O . ASP A 1 387 ? -7.308 -20.078 7.538 1.00 81.94 387 ASP A O 1
ATOM 2891 N N . VAL A 1 388 ? -6.785 -18.840 5.740 1.00 80.94 388 VAL A N 1
ATOM 2892 C CA . VAL A 1 388 ? -7.113 -17.545 6.355 1.00 80.94 388 VAL A CA 1
ATOM 2893 C C . VAL A 1 388 ? -8.625 -17.375 6.524 1.00 80.94 388 VAL A C 1
ATOM 2895 O O . VAL A 1 388 ? -9.055 -16.802 7.515 1.00 80.94 388 VAL A O 1
ATOM 2898 N N . ALA A 1 389 ? -9.444 -17.878 5.603 1.00 79.12 389 ALA A N 1
ATOM 2899 C CA . ALA A 1 389 ? -10.898 -17.740 5.648 1.00 79.12 389 ALA A CA 1
ATOM 2900 C C . ALA A 1 389 ? -11.581 -18.780 6.552 1.00 79.12 389 ALA A C 1
ATOM 2902 O O . ALA A 1 389 ? -12.611 -18.481 7.150 1.00 79.12 389 ALA A O 1
ATOM 2903 N N . ALA A 1 390 ? -11.038 -20.000 6.633 1.00 68.69 390 ALA A N 1
ATOM 2904 C CA . ALA A 1 390 ? -11.594 -21.089 7.439 1.00 68.69 390 ALA A CA 1
ATOM 2905 C C . ALA A 1 390 ? -11.255 -20.968 8.929 1.00 68.69 390 ALA A C 1
ATOM 2907 O O . ALA A 1 390 ? -11.921 -21.578 9.767 1.00 68.69 390 ALA A O 1
ATOM 2908 N N . ALA A 1 391 ? -10.212 -20.214 9.266 1.00 65.44 391 ALA A N 1
ATOM 2909 C CA . ALA A 1 391 ? -9.866 -19.966 10.648 1.00 65.44 391 ALA A CA 1
ATOM 2910 C C . ALA A 1 391 ? -10.925 -19.070 11.306 1.00 65.44 391 ALA A C 1
ATOM 2912 O O . ALA A 1 391 ? -11.215 -17.961 10.857 1.00 65.44 391 ALA A O 1
ATOM 2913 N N . ASP A 1 392 ? -11.512 -19.578 12.389 1.00 66.31 392 ASP A N 1
ATOM 2914 C CA . ASP A 1 392 ? -12.535 -18.893 13.177 1.00 66.31 392 ASP A CA 1
ATOM 2915 C C . ASP A 1 392 ? -11.900 -17.789 14.046 1.00 66.31 392 ASP A C 1
ATOM 2917 O O . ASP A 1 392 ? -11.794 -17.869 15.275 1.00 66.31 392 ASP A O 1
ATOM 2921 N N . TRP A 1 393 ? -11.390 -16.749 13.381 1.00 68.81 393 TRP A N 1
ATOM 2922 C CA . TRP A 1 393 ? -10.746 -15.595 14.014 1.00 68.81 393 TRP A CA 1
ATOM 2923 C C . TRP A 1 393 ? -11.719 -14.770 14.865 1.00 68.81 393 TRP A C 1
ATOM 2925 O O . TRP A 1 393 ? -11.287 -13.991 15.718 1.00 68.81 393 TRP A O 1
ATOM 2935 N N . LEU A 1 394 ? -13.021 -14.945 14.627 1.00 65.31 394 LEU A N 1
ATOM 2936 C CA . LEU A 1 394 ? -14.127 -14.191 15.208 1.00 65.31 394 LEU A CA 1
ATOM 2937 C C . LEU A 1 394 ? -14.869 -14.970 16.305 1.00 65.31 394 LEU A C 1
ATOM 2939 O O . LEU A 1 394 ? -15.959 -14.573 16.694 1.00 65.31 394 LEU A O 1
ATOM 2943 N N . HIS A 1 395 ? -14.276 -16.013 16.894 1.00 61.81 395 HIS A N 1
ATOM 2944 C CA . HIS A 1 395 ? -14.865 -16.737 18.039 1.00 61.81 395 HIS A CA 1
ATOM 2945 C C . HIS A 1 395 ? -15.202 -15.844 19.255 1.00 61.81 395 HIS A C 1
ATOM 2947 O O . HIS A 1 395 ? -15.900 -16.269 20.173 1.00 61.81 395 HIS A O 1
ATOM 2953 N N . TRP A 1 396 ? -14.711 -14.603 19.289 1.00 60.41 396 TRP A N 1
ATOM 2954 C CA . TRP A 1 396 ? -15.082 -13.591 20.279 1.00 60.41 396 TRP A CA 1
ATOM 2955 C C . TRP A 1 396 ? -16.410 -12.873 19.977 1.00 60.41 396 TRP A C 1
ATOM 2957 O O . TRP A 1 396 ? -16.922 -12.208 20.875 1.00 60.41 396 TRP A O 1
ATOM 2967 N N . GLU A 1 397 ? -16.971 -12.984 18.765 1.00 51.31 397 GLU A N 1
ATOM 2968 C CA . GLU A 1 397 ? -18.317 -12.481 18.432 1.00 51.31 397 GLU A CA 1
ATOM 2969 C C . GLU A 1 397 ? -19.403 -13.284 19.154 1.00 51.31 397 GLU A C 1
ATOM 2971 O O . GLU A 1 397 ? -20.459 -12.744 19.481 1.00 51.31 397 GLU A O 1
ATOM 2976 N N . PHE A 1 398 ? -19.125 -14.559 19.449 1.00 45.41 398 PHE A N 1
ATOM 2977 C CA . PHE A 1 398 ? -20.064 -15.481 20.082 1.00 45.41 398 PHE A CA 1
ATOM 2978 C C . PHE A 1 398 ? -19.357 -16.370 21.117 1.00 45.41 398 PHE A C 1
ATOM 2980 O O . PHE A 1 398 ? -19.110 -17.549 20.849 1.00 45.41 398 PHE A O 1
ATOM 2987 N N . PRO A 1 399 ? -19.033 -15.857 22.319 1.00 43.66 399 PRO A N 1
ATOM 2988 C CA . PRO A 1 399 ? -18.677 -16.730 23.427 1.00 43.66 399 PRO A CA 1
ATOM 2989 C C . PRO A 1 399 ? -19.934 -17.538 23.809 1.00 43.66 399 PRO A C 1
ATOM 2991 O O . PRO A 1 399 ? -20.843 -17.021 24.446 1.00 43.66 399 PRO A O 1
ATOM 2994 N N . ASP A 1 400 ? -19.989 -18.793 23.357 1.00 39.97 400 ASP A N 1
ATOM 2995 C CA . ASP A 1 400 ? -21.018 -19.813 23.621 1.00 39.97 400 ASP A CA 1
ATOM 2996 C C . ASP A 1 400 ? -22.426 -19.592 23.023 1.00 39.97 400 ASP A C 1
ATOM 2998 O O . ASP A 1 400 ? -23.377 -19.217 23.707 1.00 39.97 400 ASP A O 1
ATOM 3002 N N . ALA A 1 401 ? -22.610 -20.003 21.761 1.00 36.53 401 ALA A N 1
ATOM 3003 C CA . ALA A 1 401 ? -23.932 -20.381 21.230 1.00 36.53 401 ALA A CA 1
ATOM 3004 C C . ALA A 1 401 ? -24.034 -21.852 20.762 1.00 36.53 401 ALA A C 1
ATOM 3006 O O . ALA A 1 401 ? -25.129 -22.319 20.461 1.00 36.53 401 ALA A O 1
ATOM 3007 N N . THR A 1 402 ? -22.936 -22.620 20.732 1.00 36.03 402 THR A N 1
ATOM 3008 C CA . THR A 1 402 ? -22.899 -23.979 20.138 1.00 36.03 402 THR A CA 1
ATOM 3009 C C . THR A 1 402 ? -22.284 -25.058 21.036 1.00 36.03 402 THR A C 1
ATOM 3011 O O . THR A 1 402 ? -21.689 -26.025 20.564 1.00 36.03 402 THR A O 1
ATOM 3014 N N . ARG A 1 403 ? -22.503 -24.964 22.352 1.00 34.38 403 ARG A N 1
ATOM 3015 C CA . ARG A 1 403 ? -22.479 -26.134 23.249 1.00 34.38 403 ARG A CA 1
ATOM 3016 C C . ARG A 1 403 ? -23.819 -26.281 23.967 1.00 34.38 403 ARG A C 1
ATOM 3018 O O . ARG A 1 403 ? -23.937 -25.939 25.141 1.00 34.38 403 ARG A O 1
ATOM 3025 N N . ARG A 1 404 ? -24.824 -26.782 23.255 1.00 30.30 404 ARG A N 1
ATOM 3026 C CA . ARG A 1 404 ? -25.977 -27.479 23.838 1.00 30.30 404 ARG A CA 1
ATOM 3027 C C . ARG A 1 404 ? -26.352 -28.660 22.970 1.00 30.30 404 ARG A C 1
ATOM 3029 O O . ARG A 1 404 ? -26.309 -28.488 21.733 1.00 30.30 404 ARG A O 1
#

pLDDT: mean 74.85, std 26.24, range [22.3, 97.38]

Secondary structure (DSSP, 8-state):
------------S-TTTSBHHHHHHHHHHHHHHHHHHHGGGTTT-HHHHHHHHHHHHHHHHHHHHTGGGB-HHHHHHHHHHHHHHHHHHTHHHHHHHHHHHHHHHHHHHTT------------------------------PPPP--------------PPPPPPPP--------PPP----------TT-THHHHHHHHHHHHHHHHHHHHHHHHHHHHTSHHHHHHHHHHHHHTT---B-GGGGSBHHHHHHHHHHHHHHHHHHHHHTS-HHHHTSTT-S-TT--HHHHHHHHHHHHHHHHHHHHHHHHHHHH-HHHHHHHHHHHHHHHHHHHHHHHHHHHHHHHHHHTSTT--HHHHHHHHHHHHHHHHHHHHHHHHHHHHHHHHHHS-TTTTS-SSSS--

InterPro domains:
  IPR007899 CHAD domain [PF05235] (27-345)
  IPR007899 CHAD domain [PS51708] (17-390)
  IPR038186 CHAD domain superfamily [G3DSA:1.40.20.10] (15-395)

Organism: NCBI:txid1892865